Protein 4ESK (pdb70)

B-factor: mean 20.63, std 7.91, range [8.99, 55.12]

Foldseek 3Di:
DDDDDDDPPDQEDEAEQQDKDKDKDFDPPCQQVFQKKFKAWPRHTDDIDTDDNPGGIDMDIDDNDDQVPFTKIKMWTHDPDPDIDIDDIGTYGYDD/DDDDDDDPPPQEDEAEQQDKDKDKDFDDDLPDAFQKKFKDWPRHTDDMDGDPSVHRIDMDMDDSDDQVQFTKIWMWTDDDVDIDDIDDIGTYGYDD/DDDDDDDDPPPQEDEAEQFDKDKDKDFDDPPQQVFFKKFKDWPHHGPDMDTDDNPHRIDMDIDDSDDQVQFTKIWMWTHHDPDIDDIDDIGTYGHDDD/DDDDDDDPPPQEDEAEQQDWDKDKDFDDDPVPPFFKKFKDWPRHTDDIDTDDRPHGIDIDIDDPDDQVPFTKIWMWTHDVPRIDDIDDIGTYGYDD

Radius of gyration: 20.01 Å; Cα contacts (8 Å, |Δi|>4): 1113; chains: 4; bounding box: 51×43×57 Å

Solvent-accessible surface area: 16950 Å² total; per-residue (Å²): 44,25,2,18,2,30,2,4,33,56,34,26,4,33,2,29,91,40,22,36,0,5,0,1,0,18,2,21,97,67,8,130,111,22,72,67,0,65,0,28,30,85,65,71,73,66,69,104,82,76,18,65,91,168,32,44,1,0,38,11,102,9,33,94,3,59,122,86,14,44,7,91,0,1,0,6,0,13,96,66,184,100,165,60,63,88,0,27,29,11,48,0,86,12,71,128,50,35,1,22,1,33,3,4,24,52,23,20,5,12,2,61,82,45,55,47,0,2,0,0,0,16,12,54,64,105,135,47,153,45,81,55,0,60,0,15,33,87,76,71,68,59,72,90,84,73,11,78,86,94,20,12,2,0,28,8,77,3,36,88,3,58,115,88,19,44,6,69,0,8,0,15,0,4,36,69,172,90,100,24,89,68,0,24,15,11,40,0,87,13,62,136,76,13,15,2,22,2,33,2,5,24,56,21,21,4,25,4,60,88,25,22,44,0,4,0,0,0,20,6,57,46,85,9,127,112,25,72,51,0,39,0,5,41,84,61,72,55,73,68,85,82,76,18,50,124,96,18,44,0,0,36,2,72,12,35,88,4,68,67,103,15,40,8,87,0,7,0,10,0,1,111,69,169,84,113,8,105,102,1,25,34,13,37,0,87,3,69,89,178,77,18,6,21,2,32,2,4,32,48,24,25,3,18,2,63,80,40,28,49,0,4,0,1,0,14,16,44,61,104,140,19,146,19,68,56,0,56,0,16,34,84,67,65,63,65,63,83,79,78,16,65,105,162,27,19,3,0,45,9,96,7,37,88,2,59,116,98,19,42,7,88,0,5,0,17,0,2,98,57,169,88,90,19,76,77,0,24,29,8,49,0,87,9,70,122

CATH classification: 2.60.40.10

Organism: Mus musculus (NCBI:txid10090)

Structure (mmCIF, N/CA/C/O backbone):
data_4ESK
#
_entry.id   4ESK
#
_cell.length_a   62.141
_cell.length_b   73.121
_cell.length_c   90.609
_cell.angle_alpha   90.000
_cell.angle_beta   90.000
_cell.angle_gamma   90.000
#
_symmetry.space_group_name_H-M   'P 21 21 21'
#
loop_
_entity.id
_entity.type
_entity.pdbx_description
1 polymer 'Leukocyte-associated immunoglobulin-like receptor 1'
2 non-polymer GLYCEROL
3 non-polymer 'POTASSIUM ION'
4 non-polymer 'SODIUM ION'
5 water water
#
loop_
_atom_site.group_PDB
_atom_site.id
_atom_site.type_symbol
_atom_site.label_atom_id
_atom_site.label_alt_id
_atom_site.label_comp_id
_atom_site.label_asym_id
_atom_site.label_entity_id
_atom_site.label_seq_id
_atom_site.pdbx_PDB_ins_code
_atom_site.Cartn_x
_atom_site.Cartn_y
_atom_site.Cartn_z
_atom_site.occupancy
_atom_site.B_iso_or_equiv
_atom_site.auth_seq_id
_atom_site.auth_comp_id
_atom_site.auth_asym_id
_atom_site.auth_atom_id
_atom_site.pdbx_PDB_model_num
ATOM 1 N N . SER A 1 6 ? 17.867 -0.085 17.833 1.00 25.74 25 SER A N 1
ATOM 2 C CA . SER A 1 6 ? 16.471 0.167 17.349 1.00 24.62 25 SER A CA 1
ATOM 3 C C . SER A 1 6 ? 15.482 -0.763 18.020 1.00 25.44 25 SER A C 1
ATOM 4 O O . SER A 1 6 ? 15.843 -1.856 18.460 1.00 29.38 25 SER A O 1
ATOM 7 N N . LEU A 1 7 ? 14.233 -0.321 18.084 1.00 23.46 26 LEU A N 1
ATOM 8 C CA . LEU A 1 7 ? 13.125 -1.155 18.503 1.00 21.85 26 LEU A CA 1
ATOM 9 C C . LEU A 1 7 ? 12.790 -2.129 17.363 1.00 18.45 26 LEU A C 1
ATOM 10 O O . LEU A 1 7 ? 13.192 -1.886 16.226 1.00 16.58 26 LEU A O 1
ATOM 15 N N . PRO A 1 8 ? 12.044 -3.212 17.665 1.00 15.22 27 PRO A N 1
ATOM 16 C CA . PRO A 1 8 ? 11.617 -4.133 16.610 1.00 14.82 27 PRO A CA 1
ATOM 17 C C . PRO A 1 8 ? 10.558 -3.479 15.729 1.00 13.84 27 PRO A C 1
ATOM 18 O O . PRO A 1 8 ? 9.965 -2.469 16.103 1.00 13.18 27 PRO A O 1
ATOM 22 N N . ASP A 1 9 ? 10.321 -4.080 14.575 1.00 13.00 28 ASP A N 1
ATOM 23 C CA . ASP A 1 9 ? 9.286 -3.609 13.652 1.00 12.63 28 ASP A CA 1
ATOM 24 C C . ASP A 1 9 ? 8.379 -4.797 13.326 1.00 12.33 28 ASP A C 1
ATOM 25 O O . ASP A 1 9 ? 8.735 -5.972 13.563 1.00 13.19 28 ASP A O 1
ATOM 30 N N . ILE A 1 10 ? 7.197 -4.477 12.823 1.00 11.09 29 ILE A N 1
ATOM 31 C CA . ILE A 1 10 ? 6.249 -5.466 12.358 1.00 10.64 29 ILE A CA 1
ATOM 32 C C . ILE A 1 10 ? 5.704 -4.998 11.007 1.00 10.25 29 ILE A C 1
ATOM 33 O O . ILE A 1 10 ? 5.473 -3.800 10.799 1.00 10.27 29 ILE A O 1
ATOM 38 N N . THR A 1 11 ? 5.526 -5.954 10.107 1.00 10.20 30 THR A N 1
ATOM 39 C CA . THR A 1 11 ? 4.904 -5.748 8.814 1.00 10.34 30 THR A CA 1
ATOM 40 C C . THR A 1 11 ? 3.916 -6.895 8.575 1.00 10.08 30 THR A C 1
ATOM 41 O O . THR A 1 11 ? 4.264 -8.059 8.790 1.00 9.99 30 THR A O 1
ATOM 45 N N . ILE A 1 12 ? 2.707 -6.578 8.118 1.00 10.48 31 ILE A N 1
ATOM 46 C CA . ILE A 1 12 ? 1.704 -7.621 7.848 1.00 10.91 31 ILE A CA 1
ATOM 47 C C . ILE A 1 12 ? 1.295 -7.606 6.374 1.00 11.15 31 ILE A C 1
ATOM 48 O O . ILE A 1 12 ? 1.119 -6.545 5.787 1.00 11.80 31 ILE A O 1
ATOM 53 N N . PHE A 1 13 ? 1.174 -8.793 5.799 1.00 11.21 32 PHE A N 1
ATOM 54 C CA . PHE A 1 13 ? 0.609 -8.994 4.462 1.00 11.85 32 PHE A CA 1
ATOM 55 C C . PHE A 1 13 ? -0.652 -9.855 4.572 1.00 12.18 32 PHE A C 1
ATOM 56 O O . PHE A 1 13 ? -0.707 -10.745 5.420 1.00 12.62 32 PHE A O 1
ATOM 64 N N . PRO A 1 14 ? -1.646 -9.635 3.687 1.00 12.57 33 PRO A N 1
ATOM 65 C CA . PRO A 1 14 ? -1.678 -8.612 2.649 1.00 13.12 33 PRO A CA 1
ATOM 66 C C . PRO A 1 14 ? -1.963 -7.229 3.216 1.00 13.65 33 PRO A C 1
ATOM 67 O O . PRO A 1 14 ? -2.701 -7.110 4.186 1.00 13.67 33 PRO A O 1
ATOM 71 N N . ASN A 1 15 ? -1.408 -6.180 2.612 1.00 14.20 34 ASN A N 1
ATOM 72 C CA . ASN A 1 15 ? -1.581 -4.844 3.161 1.00 15.96 34 ASN A CA 1
ATOM 73 C C . ASN A 1 15 ? -2.128 -3.843 2.169 1.00 16.14 34 ASN A C 1
ATOM 74 O O . ASN A 1 15 ? -1.975 -2.658 2.371 1.00 15.86 34 ASN A O 1
ATOM 79 N N . SER A 1 16 ? -2.783 -4.339 1.136 1.00 16.69 35 SER A N 1
ATOM 80 C CA A SER A 1 16 ? -3.309 -3.493 0.069 0.50 16.91 35 SER A CA 1
ATOM 81 C CA B SER A 1 16 ? -3.298 -3.467 0.084 0.50 16.86 35 SER A CA 1
ATOM 82 C C . SER A 1 16 ? -4.707 -2.931 0.357 1.00 16.55 35 SER A C 1
ATOM 83 O O . SER A 1 16 ? -5.228 -2.156 -0.447 1.00 16.41 35 SER A O 1
ATOM 88 N N . SER A 1 17 ? -5.318 -3.324 1.486 1.00 15.27 36 SER A N 1
ATOM 89 C CA A SER A 1 17 ? -6.650 -2.852 1.858 0.50 14.64 36 SER A CA 1
ATOM 90 C CA B SER A 1 17 ? -6.644 -2.834 1.852 0.50 14.99 36 SER A CA 1
ATOM 91 C C . SER A 1 17 ? -6.611 -2.227 3.255 1.00 14.80 36 SER A C 1
ATOM 92 O O . SER A 1 17 ? -6.321 -2.917 4.230 1.00 14.50 36 SER A O 1
ATOM 97 N N . LEU A 1 18 ? -6.900 -0.939 3.325 1.00 14.58 37 LEU A N 1
ATOM 98 C CA . LEU A 1 18 ? -6.799 -0.166 4.548 1.00 15.69 37 LEU A CA 1
ATOM 99 C C . LEU A 1 18 ? -8.153 0.268 5.079 1.00 17.25 37 LEU A C 1
ATOM 100 O O . LEU A 1 18 ? -9.034 0.632 4.313 1.00 16.60 37 LEU A O 1
ATOM 105 N N . MET A 1 19 ? -8.277 0.248 6.404 1.00 18.44 38 MET A N 1
ATOM 106 C CA . MET A 1 19 ? -9.419 0.781 7.124 1.00 20.89 38 MET A CA 1
ATOM 107 C C . MET A 1 19 ? -9.064 2.181 7.617 1.00 20.51 38 MET A C 1
ATOM 108 O O . MET A 1 19 ? -7.986 2.402 8.179 1.00 19.53 38 MET A O 1
ATOM 113 N N . ILE A 1 20 ? -9.998 3.109 7.438 1.00 19.19 39 ILE A N 1
ATOM 114 C CA . ILE A 1 20 ? -9.787 4.520 7.683 1.00 19.63 39 ILE A CA 1
ATOM 115 C C . ILE A 1 20 ? -11.027 4.995 8.441 1.00 20.56 39 ILE A C 1
ATOM 116 O O . ILE A 1 20 ? -12.124 4.722 7.999 1.00 19.57 39 ILE A O 1
ATOM 121 N N . SER A 1 21 ? -10.856 5.684 9.563 1.00 22.71 40 SER A N 1
ATOM 122 C CA . SER A 1 21 ? -12.002 6.218 10.308 1.00 24.65 40 SER A CA 1
ATOM 123 C C . SER A 1 21 ? -12.566 7.475 9.635 1.00 23.93 40 SER A C 1
ATOM 124 O O . SER A 1 21 ? -11.819 8.345 9.228 1.00 22.71 40 SER A O 1
ATOM 127 N N . GLN A 1 22 ? -13.888 7.591 9.569 1.00 25.63 41 GLN A N 1
ATOM 128 C CA . GLN A 1 22 ? -14.527 8.826 9.113 1.00 24.46 41 GLN A CA 1
ATOM 129 C C . GLN A 1 22 ? -13.940 10.011 9.878 1.00 22.91 41 GLN A C 1
ATOM 130 O O . GLN A 1 22 ? -13.694 9.926 11.084 1.00 20.98 41 GLN A O 1
ATOM 136 N N . GLY A 1 23 ? -13.699 11.119 9.171 1.00 21.16 42 GLY A N 1
ATOM 137 C CA . GLY A 1 23 ? -13.116 12.310 9.757 1.00 20.91 42 GLY A CA 1
ATOM 138 C C . GLY A 1 23 ? -11.595 12.307 9.790 1.00 20.83 42 GLY A C 1
ATOM 139 O O . GLY A 1 23 ? -10.995 13.278 10.229 1.00 23.41 42 GLY A O 1
ATOM 140 N N . THR A 1 24 ? -10.983 11.211 9.344 1.00 19.85 43 THR A N 1
ATOM 141 C CA . THR A 1 24 ? -9.518 11.069 9.278 1.00 21.00 43 THR A CA 1
ATOM 142 C C . THR A 1 24 ? -8.958 11.946 8.170 1.00 18.76 43 THR A C 1
ATOM 143 O O . THR A 1 24 ? -9.625 12.177 7.174 1.00 17.43 43 THR A O 1
ATOM 147 N N . PHE A 1 25 ? -7.720 12.396 8.337 1.00 19.59 44 PHE A N 1
ATOM 148 C CA . PHE A 1 25 ? -6.975 13.008 7.230 1.00 20.05 44 PHE A CA 1
ATOM 149 C C . PHE A 1 25 ? -6.010 11.975 6.630 1.00 19.31 44 PHE A C 1
ATOM 150 O O . PHE A 1 25 ? -5.142 11.433 7.336 1.00 20.46 44 PHE A O 1
ATOM 158 N N . VAL A 1 26 ? -6.203 11.678 5.348 1.00 16.29 45 VAL A N 1
ATOM 159 C CA . VAL A 1 26 ? -5.372 10.708 4.616 1.00 15.34 45 VAL A CA 1
ATOM 160 C C . VAL A 1 26 ? -4.321 11.470 3.805 1.00 14.84 45 VAL A C 1
ATOM 161 O O . VAL A 1 26 ? -4.565 12.595 3.358 1.00 14.14 45 VAL A O 1
ATOM 165 N N . THR A 1 27 ? -3.133 10.875 3.681 1.00 14.15 46 THR A N 1
ATOM 166 C CA . THR A 1 27 ? -2.083 11.394 2.820 1.00 14.18 46 THR A CA 1
ATOM 167 C C . THR A 1 27 ? -1.728 10.294 1.849 1.00 13.55 46 THR A C 1
ATOM 168 O O . THR A 1 27 ? -1.412 9.178 2.264 1.00 13.32 46 THR A O 1
ATOM 172 N N . VAL A 1 28 ? -1.798 10.596 0.562 1.00 12.44 47 VAL A N 1
ATOM 173 C CA . VAL A 1 28 ? -1.440 9.641 -0.483 1.00 12.46 47 VAL A CA 1
ATOM 174 C C . VAL A 1 28 ? -0.114 10.138 -1.037 1.00 12.53 47 VAL A C 1
ATOM 175 O O . VAL A 1 28 ? -0.016 11.311 -1.439 1.00 13.18 47 VAL A O 1
ATOM 179 N N . VAL A 1 29 ? 0.898 9.270 -1.057 1.00 11.38 48 VAL A N 1
ATOM 180 C CA . VAL A 1 29 ? 2.219 9.648 -1.535 1.00 11.36 48 VAL A CA 1
ATOM 181 C C . VAL A 1 29 ? 2.420 8.831 -2.806 1.00 11.93 48 VAL A C 1
ATOM 182 O O . VAL A 1 29 ? 2.584 7.620 -2.743 1.00 11.41 48 VAL A O 1
ATOM 186 N N . CYS A 1 30 ? 2.359 9.496 -3.948 1.00 11.74 49 CYS A N 1
ATOM 187 C CA . CYS A 1 30 ? 2.725 8.886 -5.225 1.00 12.06 49 CYS A CA 1
ATOM 188 C C . CYS A 1 30 ? 4.216 9.062 -5.363 1.00 12.13 49 CYS A C 1
ATOM 189 O O . CYS A 1 30 ? 4.775 10.093 -4.958 1.00 11.43 49 CYS A O 1
ATOM 192 N N . SER A 1 31 ? 4.898 8.081 -5.931 1.00 12.03 50 SER A N 1
ATOM 193 C CA A SER A 1 31 ? 6.350 8.161 -6.080 0.50 12.39 50 SER A CA 1
ATOM 194 C CA B SER A 1 31 ? 6.320 8.245 -6.144 0.50 12.41 50 SER A CA 1
ATOM 195 C C . SER A 1 31 ? 6.750 7.535 -7.417 1.00 12.42 50 SER A C 1
ATOM 196 O O . SER A 1 31 ? 6.084 6.622 -7.895 1.00 11.88 50 SER A O 1
ATOM 201 N N . TYR A 1 32 ? 7.831 8.015 -8.018 1.00 13.12 51 TYR A N 1
ATOM 202 C CA . TYR A 1 32 ? 8.342 7.350 -9.198 1.00 14.35 51 TYR A CA 1
ATOM 203 C C . TYR A 1 32 ? 9.848 7.422 -9.173 1.00 16.68 51 TYR A C 1
ATOM 204 O O . TYR A 1 32 ? 10.424 8.424 -9.548 1.00 17.53 51 TYR A O 1
ATOM 213 N N . SER A 1 33 ? 10.451 6.337 -8.707 1.00 19.81 52 SER A N 1
ATOM 214 C CA . SER A 1 33 ? 11.894 6.172 -8.690 1.00 22.28 52 SER A CA 1
ATOM 215 C C . SER A 1 33 ? 12.423 6.133 -10.117 1.00 21.80 52 SER A C 1
ATOM 216 O O . SER A 1 33 ? 11.855 5.485 -11.007 1.00 22.97 52 SER A O 1
ATOM 219 N N . ASP A 1 34 ? 13.539 6.783 -10.333 1.00 23.58 53 ASP A N 1
ATOM 220 C CA . ASP A 1 34 ? 14.300 6.572 -11.566 1.00 24.54 53 ASP A CA 1
ATOM 221 C C . ASP A 1 34 ? 13.774 7.437 -12.705 1.00 22.79 53 ASP A C 1
ATOM 222 O O . ASP A 1 34 ? 14.577 8.042 -13.404 1.00 21.98 53 ASP A O 1
ATOM 227 N N . LYS A 1 35 ? 12.452 7.510 -12.887 1.00 20.48 54 LYS A N 1
ATOM 228 C CA . LYS A 1 35 ? 11.869 8.101 -14.114 1.00 19.88 54 LYS A CA 1
ATOM 229 C C . LYS A 1 35 ? 11.050 9.367 -13.896 1.00 18.44 54 LYS A C 1
ATOM 230 O O . LYS A 1 35 ? 10.403 9.851 -14.819 1.00 16.92 54 LYS A O 1
ATOM 236 N N . HIS A 1 36 ? 11.082 9.926 -12.695 1.00 16.85 55 HIS A N 1
ATOM 237 C CA . HIS A 1 36 ? 10.151 11.008 -12.336 1.00 16.82 55 HIS A CA 1
ATOM 238 C C . HIS A 1 36 ? 10.262 12.209 -13.245 1.00 17.37 55 HIS A C 1
ATOM 239 O O . HIS A 1 36 ? 9.247 12.806 -13.613 1.00 16.41 55 HIS A O 1
ATOM 246 N N . ASP A 1 37 ? 11.488 12.553 -13.655 1.00 17.66 56 ASP A N 1
ATOM 247 C CA . ASP A 1 37 ? 11.713 13.731 -14.507 1.00 19.99 56 ASP A CA 1
ATOM 248 C C . ASP A 1 37 ? 11.058 13.635 -15.888 1.00 18.09 56 ASP A C 1
ATOM 249 O O . ASP A 1 37 ? 10.877 14.659 -16.554 1.00 18.47 56 ASP A O 1
ATOM 254 N N . LEU A 1 38 ? 10.711 12.431 -16.324 1.00 16.95 57 LEU A N 1
ATOM 255 C CA . LEU A 1 38 ? 10.147 12.234 -17.672 1.00 16.69 57 LEU A CA 1
ATOM 256 C C . LEU A 1 38 ? 8.674 12.644 -17.783 1.00 17.35 57 LEU A C 1
ATOM 257 O O . LEU A 1 38 ? 8.177 12.916 -18.892 1.00 16.66 57 LEU A O 1
ATOM 262 N N . TYR A 1 39 ? 7.974 12.667 -16.648 1.00 16.55 58 TYR A N 1
ATOM 263 C CA . TYR A 1 39 ? 6.520 12.887 -16.621 1.00 17.88 58 TYR A CA 1
ATOM 264 C C . TYR A 1 39 ? 6.254 14.229 -15.961 1.00 18.94 58 TYR A C 1
ATOM 265 O O . TYR A 1 39 ? 6.913 14.564 -14.971 1.00 20.94 58 TYR A O 1
ATOM 274 N N . ASN A 1 40 ? 5.335 15.011 -16.525 1.00 17.84 59 ASN A N 1
ATOM 275 C CA . ASN A 1 40 ? 5.039 16.344 -16.000 1.00 17.99 59 ASN A CA 1
ATOM 276 C C . ASN A 1 40 ? 3.685 16.468 -15.284 1.00 15.98 59 ASN A C 1
ATOM 277 O O . ASN A 1 40 ? 3.395 17.513 -14.722 1.00 15.22 59 ASN A O 1
ATOM 282 N N . MET A 1 41 ? 2.882 15.409 -15.326 1.00 15.69 60 MET A N 1
ATOM 283 C CA . MET A 1 41 ? 1.615 15.346 -14.610 1.00 15.38 60 MET A CA 1
ATOM 284 C C . MET A 1 41 ? 1.541 14.092 -13.752 1.00 13.86 60 MET A C 1
ATOM 285 O O . MET A 1 41 ? 2.053 13.040 -14.108 1.00 12.10 60 MET A O 1
ATOM 290 N N . VAL A 1 42 ? 0.856 14.217 -12.625 1.00 13.44 61 VAL A N 1
ATOM 291 C CA . VAL A 1 42 ? 0.573 13.057 -11.797 1.00 13.45 61 VAL A CA 1
ATOM 292 C C . VAL A 1 42 ? -0.890 13.129 -11.374 1.00 13.23 61 VAL A C 1
ATOM 293 O O . VAL A 1 42 ? -1.398 14.190 -10.971 1.00 13.50 61 VAL A O 1
ATOM 297 N N . ARG A 1 43 ? -1.560 11.999 -11.474 1.00 14.07 62 ARG A N 1
ATOM 298 C CA . ARG A 1 43 ? -2.950 11.922 -11.083 1.00 15.21 62 ARG A CA 1
ATOM 299 C C . ARG A 1 43 ? -3.217 10.751 -10.150 1.00 14.72 62 ARG A C 1
ATOM 300 O O . ARG A 1 43 ? -2.579 9.678 -10.222 1.00 13.83 62 ARG A O 1
ATOM 308 N N . LEU A 1 44 ? -4.120 11.015 -9.227 1.00 13.85 63 LEU A N 1
ATOM 309 C CA . LEU A 1 44 ? -4.651 9.991 -8.370 1.00 14.70 63 LEU A CA 1
ATOM 310 C C . LEU A 1 44 ? -5.931 9.536 -9.023 1.00 15.54 63 LEU A C 1
ATOM 311 O O . LEU A 1 44 ? -6.859 10.345 -9.207 1.00 17.07 63 LEU A O 1
ATOM 316 N N . GLU A 1 45 ? -5.963 8.271 -9.409 1.00 15.92 64 GLU A N 1
ATOM 317 C CA . GLU A 1 45 ? -7.137 7.643 -10.003 1.00 17.86 64 GLU A CA 1
ATOM 318 C C . GLU A 1 45 ? -7.906 6.939 -8.889 1.00 19.20 64 GLU A C 1
ATOM 319 O O . GLU A 1 45 ? -7.302 6.245 -8.071 1.00 17.18 64 GLU A O 1
ATOM 325 N N . LYS A 1 46 ? -9.223 7.132 -8.861 1.00 18.04 65 LYS A N 1
ATOM 326 C CA . LYS A 1 46 ? -10.100 6.408 -7.925 1.00 18.31 65 LYS A CA 1
ATOM 327 C C . LYS A 1 46 ? -11.184 5.718 -8.717 1.00 19.54 65 LYS A C 1
ATOM 328 O O . LYS A 1 46 ? -11.901 6.384 -9.465 1.00 19.00 65 LYS A O 1
ATOM 334 N N . ASP A 1 47 ? -11.305 4.400 -8.557 1.00 19.66 66 ASP A N 1
ATOM 335 C CA . ASP A 1 47 ? -12.371 3.600 -9.183 1.00 21.61 66 ASP A CA 1
ATOM 336 C C . ASP A 1 47 ? -12.459 3.843 -10.700 1.00 24.24 66 ASP A C 1
ATOM 337 O O . ASP A 1 47 ? -13.540 4.054 -11.241 1.00 23.62 66 ASP A O 1
ATOM 342 N N . GLY A 1 48 ? -11.309 3.847 -11.363 1.00 24.98 67 GLY A N 1
ATOM 343 C CA . GLY A 1 48 ? -11.253 4.022 -12.813 1.00 25.53 67 GLY A CA 1
ATOM 344 C C . GLY A 1 48 ? -11.352 5.430 -13.380 1.00 25.96 67 GLY A C 1
ATOM 345 O O . GLY A 1 48 ? -11.338 5.570 -14.601 1.00 28.43 67 GLY A O 1
ATOM 346 N N . SER A 1 49 ? -11.455 6.473 -12.546 1.00 23.72 68 SER A N 1
ATOM 347 C CA A SER A 1 49 ? -11.465 7.842 -13.067 0.50 23.67 68 SER A CA 1
ATOM 348 C CA B SER A 1 49 ? -11.532 7.855 -13.019 0.50 23.58 68 SER A CA 1
ATOM 349 C C . SER A 1 49 ? -10.559 8.778 -12.282 1.00 22.73 68 SER A C 1
ATOM 350 O O . SER A 1 49 ? -10.161 8.490 -11.144 1.00 22.43 68 SER A O 1
ATOM 355 N N . THR A 1 50 ? -10.198 9.896 -12.917 1.00 20.84 69 THR A N 1
ATOM 356 C CA . THR A 1 50 ? -9.342 10.878 -12.289 1.00 19.86 69 THR A CA 1
ATOM 357 C C . THR A 1 50 ? -10.018 11.476 -11.061 1.00 19.49 69 THR A C 1
ATOM 358 O O . THR A 1 50 ? -11.152 11.991 -11.133 1.00 19.58 69 THR A O 1
ATOM 362 N N . PHE A 1 51 ? -9.345 11.372 -9.926 1.00 17.84 70 PHE A N 1
ATOM 363 C CA . PHE A 1 51 ? -9.834 11.907 -8.657 1.00 18.41 70 PHE A CA 1
ATOM 364 C C . PHE A 1 51 ? -9.205 13.266 -8.364 1.00 17.45 70 PHE A C 1
ATOM 365 O O . PHE A 1 51 ? -9.894 14.237 -8.045 1.00 16.45 70 PHE A O 1
ATOM 373 N N . MET A 1 52 ? -7.884 13.347 -8.443 1.00 16.66 71 MET A N 1
ATOM 374 C CA . MET A 1 52 ? -7.154 14.592 -8.239 1.00 17.05 71 MET A CA 1
ATOM 375 C C . MET A 1 52 ? -5.954 14.540 -9.182 1.00 16.39 71 MET A C 1
ATOM 376 O O . MET A 1 52 ? -5.464 13.443 -9.505 1.00 15.13 71 MET A O 1
ATOM 381 N N . GLU A 1 53 ? -5.512 15.705 -9.643 1.00 17.01 72 GLU A N 1
ATOM 382 C CA . GLU A 1 53 ? -4.299 15.773 -10.447 1.00 17.74 72 GLU A CA 1
ATOM 383 C C . GLU A 1 53 ? -3.562 17.079 -10.306 1.00 16.46 72 GLU A C 1
ATOM 384 O O . GLU A 1 53 ? -4.107 18.091 -9.860 1.00 15.87 72 GLU A O 1
ATOM 390 N N . LYS A 1 54 ? -2.288 17.048 -10.658 1.00 15.66 73 LYS A N 1
ATOM 391 C CA . LYS A 1 54 ? -1.449 18.226 -10.599 1.00 16.00 73 LYS A CA 1
ATOM 392 C C . LYS A 1 54 ? -0.150 18.004 -11.349 1.00 15.60 73 LYS A C 1
ATOM 393 O O . LYS A 1 54 ? 0.148 16.885 -11.731 1.00 14.67 73 LYS A O 1
ATOM 399 N N . SER A 1 55 ? 0.584 19.098 -11.575 1.00 16.70 74 SER A N 1
ATOM 400 C CA A SER A 1 55 ? 1.919 19.031 -12.130 0.50 16.85 74 SER A CA 1
ATOM 401 C CA B SER A 1 55 ? 1.921 19.041 -12.131 0.50 16.20 74 SER A CA 1
ATOM 402 C C . SER A 1 55 ? 2.836 18.337 -11.137 1.00 16.17 74 SER A C 1
ATOM 403 O O . SER A 1 55 ? 2.654 18.450 -9.925 1.00 15.65 74 SER A O 1
ATOM 408 N N . THR A 1 56 ? 3.819 17.610 -11.645 1.00 15.56 75 THR A N 1
ATOM 409 C CA . THR A 1 56 ? 4.782 16.933 -10.776 1.00 15.41 75 THR A CA 1
ATOM 410 C C . THR A 1 56 ? 5.763 17.897 -10.099 1.00 16.95 75 THR A C 1
ATOM 411 O O . THR A 1 56 ? 6.033 18.983 -10.608 1.00 16.15 75 THR A O 1
ATOM 415 N N . GLU A 1 57 ? 6.329 17.482 -8.964 1.00 16.95 76 GLU A N 1
ATOM 416 C CA . GLU A 1 57 ? 7.414 18.241 -8.310 1.00 18.97 76 GLU A CA 1
ATOM 417 C C . GLU A 1 57 ? 8.689 18.302 -9.160 1.00 18.17 76 GLU A C 1
ATOM 418 O O . GLU A 1 57 ? 9.093 17.300 -9.710 1.00 18.49 76 GLU A O 1
ATOM 424 N N . PRO A 1 58 ? 9.337 19.475 -9.246 1.00 19.17 77 PRO A N 1
ATOM 425 C CA . PRO A 1 58 ? 10.544 19.560 -10.080 1.00 20.17 77 PRO A CA 1
ATOM 426 C C . PRO A 1 58 ? 11.750 18.805 -9.525 1.00 20.65 77 PRO A C 1
ATOM 427 O O . PRO A 1 58 ? 12.528 18.235 -10.310 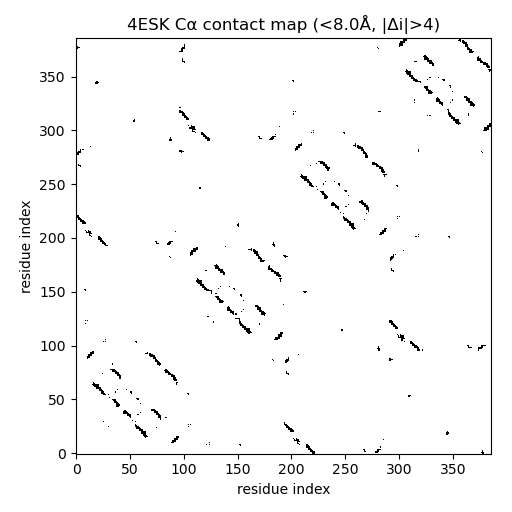1.00 21.21 77 PRO A O 1
ATOM 431 N N . TYR A 1 59 ? 11.879 18.771 -8.195 1.00 20.68 78 TYR A N 1
ATOM 432 C CA . TYR A 1 59 ? 13.096 18.278 -7.511 1.00 22.22 78 TYR A CA 1
ATOM 433 C C . TYR A 1 59 ? 12.861 17.222 -6.442 1.00 23.01 78 TYR A C 1
ATOM 434 O O . TYR A 1 59 ? 13.762 16.950 -5.650 1.00 25.40 78 TYR A O 1
ATOM 443 N N . LYS A 1 60 ? 11.668 16.665 -6.350 1.00 22.13 79 LYS A N 1
ATOM 444 C CA . LYS A 1 60 ? 11.514 15.438 -5.562 1.00 22.78 79 LYS A CA 1
ATOM 445 C C . LYS A 1 60 ? 10.723 14.446 -6.342 1.00 20.00 79 LYS A C 1
ATOM 446 O O . LYS A 1 60 ? 10.009 14.822 -7.276 1.00 20.76 79 LYS A O 1
ATOM 452 N N . THR A 1 61 ? 10.890 13.179 -5.990 1.00 17.80 80 THR A N 1
ATOM 453 C CA . THR A 1 61 ? 10.308 12.080 -6.744 1.00 17.33 80 THR A CA 1
ATOM 454 C C . THR A 1 61 ? 8.999 11.601 -6.112 1.00 15.71 80 THR A C 1
ATOM 455 O O . THR A 1 61 ? 8.433 10.602 -6.551 1.00 14.92 80 THR A O 1
ATOM 459 N N . GLU A 1 62 ? 8.548 12.288 -5.064 1.00 14.10 81 GLU A N 1
ATOM 460 C CA . GLU A 1 62 ? 7.263 12.007 -4.448 1.00 13.79 81 GLU A CA 1
ATOM 461 C C . GLU A 1 62 ? 6.310 13.172 -4.695 1.00 13.07 81 GLU A C 1
ATOM 462 O O . GLU A 1 62 ? 6.715 14.330 -4.682 1.00 12.81 81 GLU A O 1
ATOM 468 N N . ASP A 1 63 ? 5.043 12.845 -4.868 1.00 12.21 82 ASP A N 1
ATOM 469 C CA . ASP A 1 63 ? 3.970 13.815 -5.118 1.00 12.93 82 ASP A CA 1
ATOM 470 C C . ASP A 1 63 ? 2.812 13.440 -4.199 1.00 13.54 82 ASP A C 1
ATOM 471 O O . ASP A 1 63 ? 2.286 12.329 -4.287 1.00 13.50 82 ASP A O 1
ATOM 476 N N . GLU A 1 64 ? 2.437 14.350 -3.307 1.00 14.22 83 GLU A N 1
ATOM 477 C CA . GLU A 1 64 ? 1.483 14.030 -2.262 1.00 16.08 83 GLU A CA 1
ATOM 478 C C . GLU A 1 64 ? 0.130 14.651 -2.513 1.00 15.31 83 GLU A C 1
ATOM 479 O O . GLU A 1 64 ? 0.042 15.773 -3.018 1.00 16.16 83 GLU A O 1
ATOM 485 N N . PHE A 1 65 ? -0.909 13.929 -2.122 1.00 14.98 84 PHE A N 1
ATOM 486 C CA . PHE A 1 65 ? -2.283 14.411 -2.182 1.00 15.39 84 PHE A CA 1
ATOM 487 C C . PHE A 1 65 ? -2.869 14.256 -0.781 1.00 16.37 84 PHE A C 1
ATOM 488 O O . PHE A 1 65 ? -2.948 13.144 -0.280 1.00 16.40 84 PHE A O 1
ATOM 496 N N . GLU A 1 66 ? -3.238 15.359 -0.134 1.00 17.42 85 GLU A N 1
ATOM 497 C CA A GLU A 1 66 ? -3.881 15.279 1.169 0.50 18.27 85 GLU A CA 1
ATOM 498 C CA B GLU A 1 66 ? -3.877 15.306 1.173 0.50 18.36 85 GLU A CA 1
ATOM 499 C C . GLU A 1 66 ? -5.384 15.245 0.966 1.00 18.30 85 GLU A C 1
ATOM 500 O O . GLU A 1 66 ? -5.938 16.094 0.262 1.00 16.89 85 GLU A O 1
ATOM 511 N N . ILE A 1 67 ? -6.019 14.247 1.576 1.00 16.99 86 ILE A N 1
ATOM 512 C CA . ILE A 1 67 ? -7.440 14.007 1.484 1.00 17.49 86 ILE A CA 1
ATOM 513 C C . ILE A 1 67 ? -8.026 13.940 2.895 1.00 17.73 86 ILE A C 1
ATOM 514 O O . ILE A 1 67 ? -7.882 12.948 3.585 1.00 17.24 86 ILE A O 1
ATOM 519 N N . GLY A 1 68 ? -8.686 15.012 3.329 1.00 17.42 87 GLY A N 1
ATOM 520 C CA . GLY A 1 68 ? -9.231 15.027 4.684 1.00 17.87 87 GLY A CA 1
ATOM 521 C C . GLY A 1 68 ? -10.027 16.288 4.954 1.00 18.11 87 GLY A C 1
ATOM 522 O O . GLY A 1 68 ? -9.730 17.332 4.376 1.00 18.10 87 GLY A O 1
ATOM 523 N N . PRO A 1 69 ? -11.026 16.200 5.847 1.00 17.89 88 PRO A N 1
ATOM 524 C CA . PRO A 1 69 ? -11.498 14.997 6.551 1.00 17.46 88 PRO A CA 1
ATOM 525 C C . PRO A 1 69 ? -12.273 14.054 5.658 1.00 17.36 88 PRO A C 1
ATOM 526 O O . PRO A 1 69 ? -13.107 14.483 4.849 1.00 18.26 88 PRO A O 1
ATOM 530 N N . VAL A 1 70 ? -12.022 12.760 5.800 1.00 16.87 89 VAL A N 1
ATOM 531 C CA . VAL A 1 70 ? -12.675 11.776 4.936 1.00 17.31 89 VAL A CA 1
ATOM 532 C C . VAL A 1 70 ? -14.107 11.438 5.374 1.00 18.33 89 VAL A C 1
ATOM 533 O O . VAL A 1 70 ? -14.451 11.455 6.563 1.00 19.15 89 VAL A O 1
ATOM 537 N N . ASN A 1 71 ? -14.924 11.131 4.385 1.00 19.45 90 ASN A N 1
ATOM 538 C CA . ASN A 1 71 ? -16.207 10.491 4.627 1.00 21.37 90 ASN A CA 1
ATOM 539 C C . ASN A 1 71 ? -16.428 9.320 3.676 1.00 22.82 90 ASN A C 1
ATOM 540 O O . ASN A 1 71 ? -15.485 8.863 3.021 1.00 22.50 90 ASN A O 1
ATOM 545 N N . GLU A 1 72 ? -17.667 8.824 3.596 1.00 23.13 91 GLU A N 1
ATOM 546 C CA A GLU A 1 72 ? -17.984 7.628 2.825 0.50 24.12 91 GLU A CA 1
ATOM 547 C CA B GLU A 1 72 ? -17.955 7.616 2.820 0.50 24.35 91 GLU A CA 1
ATOM 548 C C . GLU A 1 72 ? -17.646 7.751 1.333 1.00 23.60 91 GLU A C 1
ATOM 549 O O . GLU A 1 72 ? -17.435 6.762 0.679 1.00 24.18 91 GLU A O 1
ATOM 560 N N . THR A 1 73 ? -17.604 8.980 0.814 1.00 23.50 92 THR A N 1
ATOM 561 C CA . THR A 1 73 ? -17.260 9.211 -0.596 1.00 23.36 92 THR A CA 1
ATOM 562 C C . THR A 1 73 ? -15.792 8.830 -0.899 1.00 23.70 92 THR A C 1
ATOM 563 O O . THR A 1 73 ? -15.410 8.698 -2.064 1.00 24.54 92 THR A O 1
ATOM 567 N N . ILE A 1 74 ? -14.990 8.651 0.147 1.00 21.71 93 ILE A N 1
ATOM 568 C CA . ILE A 1 74 ? -13.565 8.338 -0.025 1.00 21.11 93 ILE A CA 1
ATOM 569 C C . ILE A 1 74 ? -13.289 6.829 -0.153 1.00 19.72 93 ILE A C 1
ATOM 570 O O . ILE A 1 74 ? -12.233 6.403 -0.666 1.00 18.85 93 ILE A O 1
ATOM 575 N N . THR A 1 75 ? -14.236 5.996 0.261 1.00 18.90 94 THR A N 1
ATOM 576 C CA . THR A 1 75 ? -14.140 4.557 0.018 1.00 18.58 94 THR A CA 1
ATOM 577 C C . THR A 1 75 ? -13.948 4.219 -1.462 1.00 19.70 94 THR A C 1
ATOM 578 O O . THR A 1 75 ? -14.693 4.713 -2.323 1.00 19.49 94 THR A O 1
ATOM 582 N N . GLY A 1 76 ? -12.933 3.399 -1.763 1.00 17.90 95 GLY A N 1
ATOM 583 C CA . GLY A 1 76 ? -12.631 3.025 -3.141 1.00 17.76 95 GLY A CA 1
ATOM 584 C C . GLY A 1 76 ? -11.214 2.520 -3.382 1.00 16.79 95 GLY A C 1
ATOM 585 O O . GLY A 1 76 ? -10.451 2.340 -2.429 1.00 14.57 95 GLY A O 1
ATOM 586 N N . HIS A 1 77 ? -10.892 2.302 -4.665 1.00 16.35 96 HIS A N 1
ATOM 587 C CA . HIS A 1 77 ? -9.595 1.777 -5.112 1.00 16.52 96 HIS A CA 1
ATOM 588 C C . HIS A 1 77 ? -8.791 2.871 -5.747 1.00 16.73 96 HIS A C 1
ATOM 589 O O . HIS A 1 77 ? -9.306 3.594 -6.620 1.00 16.43 96 HIS A O 1
ATOM 596 N N . TYR A 1 78 ? -7.526 2.989 -5.346 1.00 14.78 97 TYR A N 1
ATOM 597 C CA . TYR A 1 78 ? -6.695 4.110 -5.730 1.00 13.91 97 TYR A CA 1
ATOM 598 C C . TYR A 1 78 ? -5.402 3.649 -6.364 1.00 14.00 97 TYR A C 1
ATOM 599 O O . TYR A 1 78 ? -4.820 2.656 -5.935 1.00 13.20 97 TYR A O 1
ATOM 608 N N . SER A 1 79 ? -4.975 4.387 -7.387 1.00 13.36 98 SER A N 1
ATOM 609 C CA A SER A 1 79 ? -3.664 4.180 -7.979 0.50 13.29 98 SER A CA 1
ATOM 610 C CA B SER A 1 79 ? -3.688 4.168 -8.042 0.50 13.82 98 SER A CA 1
ATOM 611 C C . SER A 1 79 ? -3.110 5.519 -8.457 1.00 13.64 98 SER A C 1
ATOM 612 O O . SER A 1 79 ? -3.878 6.480 -8.730 1.00 13.54 98 SER A O 1
ATOM 617 N N . CYS A 1 80 ? -1.784 5.613 -8.525 1.00 12.51 99 CYS A N 1
ATOM 618 C CA . CYS A 1 80 ? -1.126 6.817 -9.040 1.00 13.05 99 CYS A CA 1
ATOM 619 C C . CYS A 1 80 ? -0.760 6.592 -10.516 1.00 13.13 99 CYS A C 1
ATOM 620 O O . CYS A 1 80 ? -0.251 5.541 -10.863 1.00 12.85 99 CYS A O 1
ATOM 623 N N . ILE A 1 81 ? -1.004 7.584 -11.371 1.00 13.54 100 ILE A N 1
ATOM 624 C CA . ILE A 1 81 ? -0.614 7.526 -12.798 1.00 14.12 100 ILE A CA 1
ATOM 625 C C . ILE A 1 81 ? 0.221 8.758 -13.128 1.00 13.61 100 ILE A C 1
ATOM 626 O O . ILE A 1 81 ? -0.201 9.901 -12.881 1.00 13.06 100 ILE A O 1
ATOM 631 N N . TYR A 1 82 ? 1.416 8.522 -13.659 1.00 12.65 101 TYR A N 1
ATOM 632 C CA . TYR A 1 82 ? 2.304 9.582 -14.099 1.00 13.09 101 TYR A CA 1
ATOM 633 C C . TYR A 1 82 ? 2.179 9.652 -15.608 1.00 14.08 101 TYR A C 1
ATOM 634 O O . TYR A 1 82 ? 2.138 8.610 -16.264 1.00 15.40 101 TYR A O 1
ATOM 643 N N . SER A 1 83 ? 2.107 10.861 -16.156 1.00 15.10 102 SER A N 1
ATOM 644 C CA . SER A 1 83 ? 1.939 11.011 -17.604 1.00 15.80 102 SER A CA 1
ATOM 645 C C . SER A 1 83 ? 2.691 12.195 -18.197 1.00 16.52 102 SER A C 1
ATOM 646 O O . SER A 1 83 ? 3.105 13.120 -17.501 1.00 15.24 102 SER A O 1
ATOM 649 N N . LYS A 1 84 ? 2.850 12.131 -19.518 1.00 19.79 103 LYS A N 1
ATOM 650 C CA . LYS A 1 84 ? 3.387 13.219 -20.326 1.00 22.36 103 LYS A CA 1
ATOM 651 C C . LYS A 1 84 ? 2.563 13.206 -21.626 1.00 23.46 103 LYS A C 1
ATOM 652 O O . LYS A 1 84 ? 2.509 12.189 -22.327 1.00 23.67 103 LYS A O 1
ATOM 658 N N . GLY A 1 85 ? 1.899 14.318 -21.909 1.00 26.59 104 GLY A N 1
ATOM 659 C CA . GLY A 1 85 ? 1.007 14.406 -23.060 1.00 28.14 104 GLY A CA 1
ATOM 660 C C . GLY A 1 85 ? -0.107 13.382 -22.971 1.00 30.58 104 GLY A C 1
ATOM 661 O O . GLY A 1 85 ? -0.591 13.064 -21.875 1.00 29.58 104 GLY A O 1
ATOM 662 N N . ILE A 1 86 ? -0.491 12.854 -24.131 1.00 31.90 105 ILE A N 1
ATOM 663 C CA . ILE A 1 86 ? -1.575 11.878 -24.258 1.00 35.06 105 ILE A CA 1
ATOM 664 C C . ILE A 1 86 ? -1.072 10.444 -24.468 1.00 35.99 105 ILE A C 1
ATOM 665 O O . ILE A 1 86 ? -1.842 9.484 -24.386 1.00 41.48 105 ILE A O 1
ATOM 670 N N . THR A 1 87 ? 0.217 10.304 -24.743 1.00 35.18 106 THR A N 1
ATOM 671 C CA . THR A 1 87 ? 0.773 9.038 -25.223 1.00 36.18 106 THR A CA 1
ATOM 672 C C . THR A 1 87 ? 1.404 8.209 -24.112 1.00 34.37 106 THR A C 1
ATOM 673 O O . THR A 1 87 ? 1.290 6.981 -24.098 1.00 36.90 106 THR A O 1
ATOM 677 N N . TRP A 1 88 ? 2.074 8.884 -23.189 1.00 30.10 107 TRP A N 1
ATOM 678 C CA . TRP A 1 88 ? 2.902 8.201 -22.211 1.00 28.49 107 TRP A CA 1
ATOM 679 C C . TRP A 1 88 ? 2.271 8.242 -20.878 1.00 25.26 107 TRP A C 1
ATOM 680 O O . TRP A 1 88 ? 1.951 9.320 -20.403 1.00 22.86 107 TRP A O 1
ATOM 691 N N . SER A 1 89 ? 2.138 7.077 -20.245 1.00 23.11 108 SER A N 1
ATOM 692 C CA . SER A 1 89 ? 1.705 7.024 -18.856 1.00 22.51 108 SER A CA 1
ATOM 693 C C . SER A 1 89 ? 2.037 5.674 -18.222 1.00 21.91 108 SER A C 1
ATOM 694 O O . SER A 1 89 ? 2.153 4.655 -18.905 1.00 22.12 108 SER A O 1
ATOM 697 N N . GLU A 1 90 ? 2.217 5.691 -16.912 1.00 20.25 109 GLU A N 1
ATOM 698 C CA . GLU A 1 90 ? 2.548 4.497 -16.152 1.00 20.01 109 GLU A CA 1
ATOM 699 C C . GLU A 1 90 ? 1.805 4.586 -14.846 1.00 18.13 109 GLU A C 1
ATOM 700 O O . GLU A 1 90 ? 1.660 5.681 -14.295 1.00 16.67 109 GLU A O 1
ATOM 706 N N . ARG A 1 91 ? 1.328 3.440 -14.387 1.00 17.30 110 ARG A N 1
ATOM 707 C CA . ARG A 1 91 ? 0.488 3.367 -13.207 1.00 17.37 110 ARG A CA 1
ATOM 708 C C . ARG A 1 91 ? 1.131 2.518 -12.123 1.00 15.19 110 ARG A C 1
ATOM 709 O O . ARG A 1 91 ? 1.868 1.587 -12.421 1.00 15.37 110 ARG A O 1
ATOM 717 N N . SER A 1 92 ? 0.837 2.865 -10.872 1.00 12.95 111 SER A N 1
ATOM 718 C CA . SER A 1 92 ? 1.238 2.087 -9.700 1.00 11.96 111 SER A CA 1
ATOM 719 C C . SER A 1 92 ? 0.305 0.922 -9.419 1.00 11.60 111 SER A C 1
ATOM 720 O O . SER A 1 92 ? -0.708 0.734 -10.093 1.00 11.91 111 SER A O 1
ATOM 723 N N . LYS A 1 93 ? 0.657 0.137 -8.389 1.00 11.47 112 LYS A N 1
ATOM 724 C CA A LYS A 1 93 ? -0.272 -0.827 -7.812 0.50 11.56 112 LYS A CA 1
ATOM 725 C CA B LYS A 1 93 ? -0.273 -0.826 -7.803 0.50 11.63 112 LYS A CA 1
ATOM 726 C C . LYS A 1 93 ? -1.512 -0.100 -7.318 1.00 11.73 112 LYS A C 1
ATOM 727 O O . LYS A 1 93 ? -1.520 1.126 -7.185 1.00 11.34 112 LYS A O 1
ATOM 738 N N . THR A 1 94 ? -2.547 -0.875 -7.036 1.00 11.93 113 THR A N 1
ATOM 739 C CA . THR A 1 94 ? -3.804 -0.348 -6.559 1.00 12.85 113 THR A CA 1
ATOM 740 C C . THR A 1 94 ? -3.976 -0.654 -5.072 1.00 12.82 113 THR A C 1
ATOM 741 O O . THR A 1 94 ? -3.715 -1.786 -4.639 1.00 14.25 113 THR A O 1
ATOM 745 N N . LEU A 1 95 ? -4.393 0.349 -4.307 1.00 12.61 114 LEU A N 1
ATOM 746 C CA . LEU A 1 95 ? -4.713 0.193 -2.902 1.00 13.29 114 LEU A CA 1
ATOM 747 C C . LEU A 1 95 ? -6.192 0.469 -2.685 1.00 14.36 114 LEU A C 1
ATOM 748 O O . LEU A 1 95 ? -6.780 1.333 -3.330 1.00 14.85 114 LEU A O 1
ATOM 753 N N . GLU A 1 96 ? -6.762 -0.226 -1.714 1.00 14.60 115 GLU A N 1
ATOM 754 C CA . GLU A 1 96 ? -8.176 -0.075 -1.379 1.00 15.26 115 GLU A CA 1
ATOM 755 C C . GLU A 1 96 ? -8.316 0.637 -0.052 1.00 15.18 115 GLU A C 1
ATOM 756 O O . GLU A 1 96 ? -7.628 0.284 0.920 1.00 13.76 115 GLU A O 1
ATOM 762 N N . LEU A 1 97 ? -9.184 1.651 -0.005 1.00 14.77 116 LEU A N 1
ATOM 763 C CA . LEU A 1 97 ? -9.558 2.274 1.260 1.00 15.78 116 LEU A CA 1
ATOM 764 C C . LEU A 1 97 ? -11.002 1.978 1.585 1.00 17.66 116 LEU A C 1
ATOM 765 O O . LEU A 1 97 ? -11.851 2.037 0.702 1.00 17.83 116 LEU A O 1
ATOM 770 N N . LYS A 1 98 ? -11.265 1.691 2.856 1.00 17.81 117 LYS A N 1
ATOM 771 C CA . L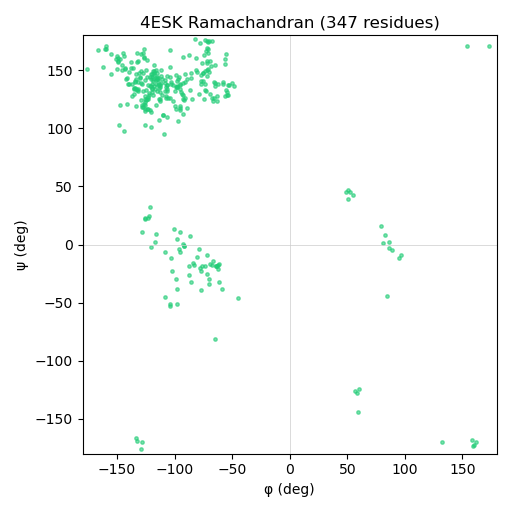YS A 1 98 ? -12.628 1.545 3.335 1.00 20.25 117 LYS A CA 1
ATOM 772 C C . LYS A 1 98 ? -12.796 2.459 4.544 1.00 20.52 117 LYS A C 1
ATOM 773 O O . LYS A 1 98 ? -12.083 2.336 5.553 1.00 19.56 117 LYS A O 1
ATOM 779 N N . VAL A 1 99 ? -13.708 3.423 4.411 1.00 20.67 118 VAL A N 1
ATOM 780 C CA . VAL A 1 99 ? -13.947 4.419 5.442 1.00 22.02 118 VAL A CA 1
ATOM 781 C C . VAL A 1 99 ? -15.076 3.888 6.319 1.00 25.40 118 VAL A C 1
ATOM 782 O O . VAL A 1 99 ? -16.106 3.461 5.803 1.00 25.94 118 VAL A O 1
ATOM 786 N N . ILE A 1 100 ? -14.860 3.880 7.634 1.00 27.73 119 ILE A N 1
ATOM 787 C CA . ILE A 1 100 ? -15.856 3.305 8.557 1.00 32.15 119 ILE A CA 1
ATOM 788 C C . ILE A 1 100 ? -16.414 4.329 9.555 1.00 36.72 119 ILE A C 1
ATOM 789 O O . ILE A 1 100 ? -15.685 5.202 10.055 1.00 35.48 119 ILE A O 1
ATOM 794 N N . LYS A 1 101 ? -17.724 4.217 9.804 1.00 40.82 120 LYS A N 1
ATOM 795 C CA . LYS A 1 101 ? -18.467 5.077 10.733 1.00 43.76 120 LYS A CA 1
ATOM 796 C C . LYS A 1 101 ? -18.861 4.276 11.966 1.00 44.96 120 LYS A C 1
ATOM 797 O O . LYS A 1 101 ? -18.073 4.143 12.901 1.00 49.49 120 LYS A O 1
ATOM 799 N N . SER B 1 6 ? 0.391 5.040 22.344 1.00 27.55 25 SER B N 1
ATOM 800 C CA . SER B 1 6 ? 0.842 4.189 21.185 1.00 26.05 25 SER B CA 1
ATOM 801 C C . SER B 1 6 ? 2.266 4.540 20.698 1.00 25.31 25 SER B C 1
ATOM 802 O O . SER B 1 6 ? 2.677 5.732 20.696 1.00 25.50 25 SER B O 1
ATOM 805 N N . LEU B 1 7 ? 3.004 3.494 20.300 1.00 21.84 26 LEU B N 1
ATOM 806 C CA . LEU B 1 7 ? 4.386 3.624 19.869 1.00 19.67 26 LEU B CA 1
ATOM 807 C C . LEU B 1 7 ? 4.408 4.151 18.440 1.00 17.07 26 LEU B C 1
ATOM 808 O O . LEU B 1 7 ? 3.738 3.595 17.581 1.00 15.69 26 LEU B O 1
ATOM 813 N N . PRO B 1 8 ? 5.186 5.206 18.185 1.00 14.39 27 PRO B N 1
ATOM 814 C CA . PRO B 1 8 ? 5.247 5.804 16.852 1.00 14.01 27 PRO B CA 1
ATOM 815 C C . PRO B 1 8 ? 5.945 4.974 15.809 1.00 13.18 27 PRO B C 1
ATOM 816 O O . PRO B 1 8 ? 6.652 4.031 16.128 1.00 12.86 27 PRO B O 1
ATOM 820 N N . ASP B 1 9 ? 5.779 5.394 14.566 1.00 12.81 28 ASP B N 1
ATOM 821 C CA . ASP B 1 9 ? 6.462 4.799 13.434 1.00 12.98 28 ASP B CA 1
ATOM 822 C C . ASP B 1 9 ? 7.112 5.913 12.627 1.00 12.33 28 ASP B C 1
ATOM 823 O O . ASP B 1 9 ? 6.812 7.100 12.803 1.00 11.97 28 ASP B O 1
ATOM 828 N N . ILE B 1 10 ? 8.029 5.518 11.769 1.00 11.66 29 ILE B N 1
ATOM 829 C CA . ILE B 1 10 ? 8.728 6.423 10.900 1.00 11.27 29 ILE B CA 1
ATOM 830 C C . ILE B 1 10 ? 8.810 5.782 9.528 1.00 11.52 29 ILE B C 1
ATOM 831 O O . ILE B 1 10 ? 9.068 4.575 9.422 1.00 11.89 29 ILE B O 1
ATOM 836 N N . THR B 1 11 ? 8.583 6.598 8.494 1.00 11.42 30 THR B N 1
ATOM 837 C CA . THR B 1 11 ? 8.714 6.174 7.104 1.00 11.26 30 THR B CA 1
ATOM 838 C C . THR B 1 11 ? 9.504 7.279 6.407 1.00 11.71 30 THR B C 1
ATOM 839 O O . THR B 1 11 ? 9.201 8.463 6.602 1.00 11.41 30 THR B O 1
ATOM 843 N N . ILE B 1 12 ? 10.512 6.905 5.614 1.00 11.23 31 ILE B N 1
ATOM 844 C CA . ILE B 1 12 ? 11.310 7.906 4.899 1.00 11.45 31 ILE B CA 1
ATOM 845 C C . ILE B 1 12 ? 11.206 7.683 3.407 1.00 11.19 31 ILE B C 1
ATOM 846 O O . ILE B 1 12 ? 11.306 6.551 2.950 1.00 11.10 31 ILE B O 1
ATOM 851 N N . PHE B 1 13 ? 10.982 8.759 2.664 1.00 10.70 32 PHE B N 1
ATOM 852 C CA . PHE B 1 13 ? 10.954 8.730 1.210 1.00 11.04 32 PHE B CA 1
ATOM 853 C C . PHE B 1 13 ? 12.133 9.568 0.692 1.00 11.55 32 PHE B C 1
ATOM 854 O O . PHE B 1 13 ? 12.464 10.611 1.275 1.00 10.92 32 PHE B O 1
ATOM 862 N N . PRO B 1 14 ? 12.760 9.127 -0.410 1.00 11.57 33 PRO B N 1
ATOM 863 C CA . PRO B 1 14 ? 12.439 7.934 -1.191 1.00 12.27 33 PRO B CA 1
ATOM 864 C C . PRO B 1 14 ? 12.946 6.675 -0.494 1.00 12.22 33 PRO B C 1
ATOM 865 O O . PRO B 1 14 ? 13.981 6.734 0.171 1.00 12.40 33 PRO B O 1
ATOM 869 N N . ASN B 1 15 ? 12.213 5.566 -0.630 1.00 12.76 34 ASN B N 1
ATOM 870 C CA . ASN B 1 15 ? 12.600 4.328 0.052 1.00 14.31 34 ASN B CA 1
ATOM 871 C C . ASN B 1 15 ? 12.813 3.153 -0.888 1.00 13.83 34 ASN B C 1
ATOM 872 O O . ASN B 1 15 ? 12.764 2.007 -0.451 1.00 14.40 34 ASN B O 1
ATOM 877 N N . SER B 1 16 ? 13.120 3.456 -2.138 1.00 13.58 35 SER B N 1
ATOM 878 C CA A SER B 1 16 ? 13.254 2.436 -3.173 0.50 13.45 35 SER B CA 1
ATOM 879 C CA B SER B 1 16 ? 13.257 2.416 -3.160 0.50 13.84 35 SER B CA 1
ATOM 880 C C . SER B 1 16 ? 14.676 1.895 -3.314 1.00 13.43 35 SER B C 1
ATOM 881 O O . SER B 1 16 ? 14.912 1.027 -4.138 1.00 12.73 35 SER B O 1
ATOM 886 N N . SER B 1 17 ? 15.629 2.435 -2.540 1.00 12.77 36 SER B N 1
ATOM 887 C CA . SER B 1 17 ? 17.008 1.935 -2.540 1.00 13.13 36 SER B CA 1
ATOM 888 C C . SER B 1 17 ? 17.461 1.592 -1.128 1.00 12.96 36 SER B C 1
ATOM 889 O O . SER B 1 17 ? 17.455 2.447 -0.238 1.00 13.44 36 SER B O 1
ATOM 892 N N . LEU B 1 18 ? 17.864 0.345 -0.919 1.00 12.37 37 LEU B N 1
ATOM 893 C CA . LEU B 1 18 ? 18.185 -0.151 0.396 1.00 12.77 37 LEU B CA 1
ATOM 894 C C . LEU B 1 18 ? 19.647 -0.519 0.466 1.00 13.36 37 LEU B C 1
ATOM 895 O O . LEU B 1 18 ? 20.183 -1.054 -0.492 1.00 13.74 37 LEU B O 1
ATOM 900 N N . MET B 1 19 ? 20.273 -0.241 1.596 1.00 13.82 38 MET B N 1
ATOM 901 C CA A MET B 1 19 ? 21.613 -0.784 1.842 0.50 14.98 38 MET B CA 1
ATOM 902 C CA B MET B 1 19 ? 21.627 -0.741 1.871 0.50 14.05 38 MET B CA 1
ATOM 903 C C . MET B 1 19 ? 21.513 -2.087 2.589 1.00 13.87 38 MET B C 1
ATOM 904 O O . MET B 1 19 ? 20.689 -2.230 3.485 1.00 14.32 38 MET B O 1
ATOM 913 N N . ILE B 1 20 ? 22.361 -3.049 2.216 1.00 13.26 39 ILE B N 1
ATOM 914 C CA . ILE B 1 20 ? 22.329 -4.358 2.819 1.00 13.41 39 ILE B CA 1
ATOM 915 C C . ILE B 1 20 ? 23.749 -4.757 3.218 1.00 13.96 39 ILE B C 1
ATOM 916 O O . ILE B 1 20 ? 24.673 -4.597 2.435 1.00 13.38 39 ILE B O 1
ATOM 921 N N . SER B 1 21 ? 23.896 -5.277 4.428 1.00 15.11 40 SER B N 1
ATOM 922 C CA . SER B 1 21 ? 25.216 -5.687 4.934 1.00 15.62 40 SER B CA 1
ATOM 923 C C . SER B 1 21 ? 25.694 -6.972 4.278 1.00 15.70 40 SER B C 1
ATOM 924 O O . SER B 1 21 ? 24.953 -7.966 4.208 1.00 14.31 40 SER B O 1
ATOM 927 N N . GLN B 1 22 ? 26.953 -6.959 3.837 1.00 16.26 41 GLN B N 1
ATOM 928 C CA . GLN B 1 22 ? 27.620 -8.177 3.393 1.00 17.17 41 GLN B CA 1
ATOM 929 C C . GLN B 1 22 ? 27.428 -9.288 4.410 1.00 16.59 41 GLN B C 1
ATOM 930 O O . GLN B 1 22 ? 27.518 -9.068 5.627 1.00 16.49 41 GLN B O 1
ATOM 936 N N . GLY B 1 23 ? 27.133 -10.481 3.913 1.00 16.01 42 GLY B N 1
ATOM 937 C CA . GLY B 1 23 ? 27.058 -11.666 4.733 1.00 16.69 42 GLY B CA 1
ATOM 938 C C . GLY B 1 23 ? 25.738 -11.935 5.401 1.00 17.37 42 GLY B C 1
ATOM 939 O O . GLY B 1 23 ? 25.620 -12.901 6.157 1.00 20.47 42 GLY B O 1
ATOM 940 N N . THR B 1 24 ? 24.748 -11.086 5.154 1.00 15.95 43 THR B N 1
ATOM 941 C CA . THR B 1 24 ? 23.455 -11.246 5.770 1.00 15.85 43 THR B CA 1
ATOM 942 C C . THR B 1 24 ? 22.426 -11.812 4.795 1.00 14.57 43 THR B C 1
ATOM 943 O O . THR B 1 24 ? 22.662 -11.881 3.595 1.00 13.74 43 THR B O 1
ATOM 947 N N . PHE B 1 25 ? 21.291 -12.226 5.341 1.00 14.28 44 PHE B N 1
ATOM 948 C CA . PHE B 1 25 ? 20.169 -12.759 4.559 1.00 14.59 44 PHE B CA 1
ATOM 949 C C . PHE B 1 25 ? 19.110 -11.690 4.239 1.00 14.32 44 PHE B C 1
ATOM 950 O O . PHE B 1 25 ? 18.774 -10.847 5.080 1.00 16.81 44 PHE B O 1
ATOM 958 N N . VAL B 1 26 ? 18.628 -11.727 2.998 1.00 12.94 45 VAL B N 1
ATOM 959 C CA . VAL B 1 26 ? 17.593 -10.828 2.505 1.00 12.47 45 VAL B CA 1
ATOM 960 C C . VAL B 1 26 ? 16.328 -11.636 2.217 1.00 12.40 45 VAL B C 1
ATOM 961 O O . VAL B 1 26 ? 16.424 -12.743 1.721 1.00 12.43 45 VAL B O 1
ATOM 965 N N . THR B 1 27 ? 15.172 -11.117 2.627 1.00 11.35 46 THR B N 1
ATOM 966 C CA . THR B 1 27 ? 13.891 -11.769 2.351 1.00 11.40 46 THR B CA 1
ATOM 967 C C . THR B 1 27 ? 13.166 -10.859 1.400 1.00 11.11 46 THR B C 1
ATOM 968 O O . THR B 1 27 ? 12.956 -9.692 1.717 1.00 10.65 46 THR B O 1
ATOM 972 N N . VAL B 1 28 ? 12.787 -11.396 0.238 1.00 10.85 47 VAL B N 1
ATOM 973 C CA . VAL B 1 28 ? 11.992 -10.679 -0.730 1.00 10.38 47 VAL B CA 1
ATOM 974 C C . VAL B 1 28 ? 10.580 -11.246 -0.686 1.00 10.55 47 VAL B C 1
ATOM 975 O O . VAL B 1 28 ? 10.401 -12.453 -0.855 1.00 12.24 47 VAL B O 1
ATOM 979 N N . VAL B 1 29 ? 9.580 -10.386 -0.498 1.00 9.87 48 VAL B N 1
ATOM 980 C CA . VAL B 1 29 ? 8.181 -10.774 -0.538 1.00 10.05 48 VAL B CA 1
ATOM 981 C C . VAL B 1 29 ? 7.521 -10.194 -1.795 1.00 10.55 48 VAL B C 1
ATOM 982 O O . VAL B 1 29 ? 7.384 -8.962 -1.939 1.00 10.50 48 VAL B O 1
ATOM 986 N N . CYS B 1 30 ? 7.169 -11.080 -2.721 1.00 10.91 49 CYS B N 1
ATOM 987 C CA . CYS B 1 30 ? 6.424 -10.721 -3.917 1.00 11.78 49 CYS B CA 1
ATOM 988 C C . CYS B 1 30 ? 4.950 -10.891 -3.560 1.00 12.22 49 CYS B C 1
ATOM 989 O O . CYS B 1 30 ? 4.595 -11.744 -2.748 1.00 11.19 49 CYS B O 1
ATOM 992 N N . SER B 1 31 ? 4.096 -10.057 -4.120 1.00 12.65 50 SER B N 1
ATOM 993 C CA . SER B 1 31 ? 2.685 -10.197 -3.847 1.00 13.49 50 SER B CA 1
ATOM 994 C C . SER B 1 31 ? 1.822 -9.756 -5.007 1.00 14.79 50 SER B C 1
ATOM 995 O O . SER B 1 31 ? 2.246 -9.004 -5.852 1.00 12.41 50 SER B O 1
ATOM 998 N N . TYR B 1 32 ? 0.600 -10.283 -5.035 1.00 16.94 51 TYR B N 1
ATOM 999 C CA . TYR B 1 32 ? -0.452 -9.798 -5.926 1.00 18.57 51 TYR B CA 1
ATOM 1000 C C . TYR B 1 32 ? -1.701 -9.471 -5.108 1.00 19.75 51 TYR B C 1
ATOM 1001 O O . TYR B 1 32 ? -1.785 -9.763 -3.914 1.00 20.17 51 TYR B O 1
ATOM 1010 N N . SER B 1 33 ? -2.655 -8.797 -5.732 1.00 21.90 52 SER B N 1
ATOM 1011 C CA . SER B 1 33 ? -3.750 -8.210 -4.966 1.00 24.71 52 SER B CA 1
ATOM 1012 C C . SER B 1 33 ? -4.932 -9.137 -4.718 1.00 24.15 52 SER B C 1
ATOM 1013 O O . SER B 1 33 ? -5.641 -8.940 -3.743 1.00 27.92 52 SER B O 1
ATOM 1016 N N . ASP B 1 34 ? -5.154 -10.120 -5.586 1.00 23.95 53 ASP B N 1
ATOM 1017 C CA . ASP B 1 34 ? -6.393 -10.920 -5.528 1.00 24.73 53 ASP B CA 1
ATOM 1018 C C . ASP B 1 34 ? -6.088 -12.410 -5.504 1.00 23.21 53 ASP B C 1
ATOM 1019 O O . ASP B 1 34 ? -5.478 -12.934 -6.438 1.00 21.46 53 ASP B O 1
ATOM 1024 N N . LYS B 1 35 ? -6.521 -13.099 -4.447 1.00 22.78 54 LYS B N 1
ATOM 1025 C CA . LYS B 1 35 ? -6.240 -14.540 -4.341 1.00 23.67 54 LYS B CA 1
ATOM 1026 C C . LYS B 1 35 ? -6.851 -15.356 -5.489 1.00 22.51 54 LYS B C 1
ATOM 1027 O O . LYS B 1 35 ? -6.445 -16.498 -5.705 1.00 21.44 54 LYS B O 1
ATOM 1033 N N . HIS B 1 36 ? -7.811 -14.770 -6.212 1.00 21.17 55 HIS B N 1
ATOM 1034 C CA . HIS B 1 36 ? -8.432 -15.433 -7.371 1.00 22.15 55 HIS B CA 1
ATOM 1035 C C . HIS B 1 36 ? -7.616 -15.350 -8.633 1.00 22.51 55 HIS B C 1
ATOM 1036 O O . HIS B 1 36 ? -7.912 -16.042 -9.595 1.00 21.01 55 HIS B O 1
ATOM 1043 N N . ASP B 1 37 ? -6.566 -14.520 -8.625 1.00 23.79 56 ASP B N 1
ATOM 1044 C CA . ASP B 1 37 ? -5.603 -14.474 -9.721 1.00 25.35 56 ASP B CA 1
ATOM 1045 C C . ASP B 1 37 ? -4.984 -15.844 -9.906 1.00 26.08 56 ASP B C 1
ATOM 1046 O O . ASP B 1 37 ? -4.693 -16.540 -8.932 1.00 25.30 56 ASP B O 1
ATOM 1051 N N . LEU B 1 38 ? -4.812 -16.218 -11.166 1.00 26.54 57 LEU B N 1
ATOM 1052 C CA A LEU B 1 38 ? -4.318 -17.531 -11.531 0.50 28.30 57 LEU B CA 1
ATOM 1053 C CA B LEU B 1 38 ? -4.322 -17.529 -11.541 0.50 28.44 57 LEU B CA 1
ATOM 1054 C C . LEU B 1 38 ? -2.880 -17.392 -12.002 1.00 28.74 57 LEU B C 1
ATOM 1055 O O . LEU B 1 38 ? -2.620 -17.154 -13.187 1.00 31.10 57 LEU B O 1
ATOM 1064 N N . TYR B 1 39 ? -1.954 -17.492 -11.052 1.00 27.40 58 TYR B N 1
ATOM 1065 C CA . TYR B 1 39 ? -0.541 -17.496 -11.361 1.00 24.94 58 TYR B CA 1
ATOM 1066 C C . TYR B 1 39 ? 0.029 -18.801 -10.864 1.00 24.19 58 TYR B C 1
ATOM 1067 O O . TYR B 1 39 ? -0.205 -19.182 -9.711 1.00 22.90 58 TYR B O 1
ATOM 1076 N N . ASN B 1 40 ? 0.780 -19.465 -11.733 1.00 22.64 59 ASN B N 1
ATOM 1077 C CA . ASN B 1 40 ? 1.415 -20.718 -11.396 1.00 24.05 59 ASN B CA 1
ATOM 1078 C C . ASN B 1 40 ? 2.916 -20.567 -11.089 1.00 20.32 59 ASN B C 1
ATOM 1079 O O . ASN B 1 40 ? 3.473 -21.405 -10.399 1.00 17.68 59 ASN B O 1
ATOM 1084 N N . MET B 1 41 ? 3.546 -19.503 -11.594 1.00 19.85 60 MET B N 1
ATOM 1085 C CA . MET B 1 41 ? 4.983 -19.261 -11.391 1.00 20.05 60 MET B CA 1
ATOM 1086 C C . MET B 1 41 ? 5.251 -17.814 -10.983 1.00 16.20 60 MET B C 1
ATOM 1087 O O . MET B 1 41 ? 4.535 -16.915 -11.375 1.00 14.92 60 MET B O 1
ATOM 1092 N N . VAL B 1 42 ? 6.271 -17.614 -10.153 1.00 14.41 61 VAL B N 1
ATOM 1093 C CA . VAL B 1 42 ? 6.672 -16.267 -9.765 1.00 13.42 61 VAL B CA 1
ATOM 1094 C C . VAL B 1 42 ? 8.160 -16.143 -10.017 1.00 12.98 61 VAL B C 1
ATOM 1095 O O . VAL B 1 42 ? 8.912 -17.067 -9.776 1.00 13.30 61 VAL B O 1
ATOM 1099 N N . ARG B 1 43 ? 8.560 -15.012 -10.558 1.00 13.40 62 ARG B N 1
ATOM 1100 C CA . ARG B 1 43 ? 9.946 -14.771 -10.920 1.00 14.01 62 ARG B CA 1
ATOM 1101 C C . ARG B 1 43 ? 10.436 -13.508 -10.244 1.00 13.13 62 ARG B C 1
ATOM 1102 O O . ARG B 1 43 ? 9.760 -12.477 -10.261 1.00 13.29 62 ARG B O 1
ATOM 1110 N N . LEU B 1 44 ? 11.620 -13.613 -9.647 1.00 12.63 63 LEU B N 1
ATOM 1111 C CA . LEU B 1 44 ? 12.353 -12.462 -9.159 1.00 12.17 63 L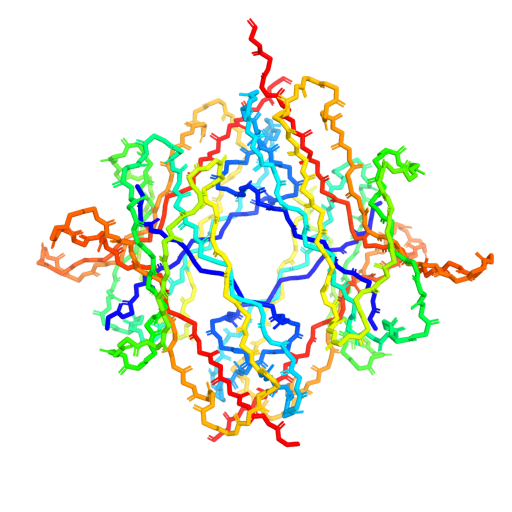EU B CA 1
ATOM 1112 C C . LEU B 1 44 ? 13.321 -12.079 -10.265 1.00 13.04 63 LEU B C 1
ATOM 1113 O O . LEU B 1 44 ? 14.171 -12.887 -10.686 1.00 13.38 63 LEU B O 1
ATOM 1118 N N . GLU B 1 45 ? 13.171 -10.866 -10.775 1.00 13.06 64 GLU B N 1
ATOM 1119 C CA . GLU B 1 45 ? 14.019 -10.361 -11.822 1.00 13.96 64 GLU B CA 1
ATOM 1120 C C . GLU B 1 45 ? 15.113 -9.511 -11.199 1.00 13.94 64 GLU B C 1
ATOM 1121 O O . GLU B 1 45 ? 14.856 -8.779 -10.226 1.00 13.00 64 GLU B O 1
ATOM 1127 N N . LYS B 1 46 ? 16.318 -9.603 -11.752 1.00 13.50 65 LYS B N 1
ATOM 1128 C CA . LYS B 1 46 ? 17.395 -8.716 -11.335 1.00 14.39 65 LYS B CA 1
ATOM 1129 C C . LYS B 1 46 ? 18.030 -8.085 -12.565 1.00 15.52 65 LYS B C 1
ATOM 1130 O O . LYS B 1 46 ? 18.492 -8.803 -13.460 1.00 14.87 65 LYS B O 1
ATOM 1136 N N . ASP B 1 47 ? 18.065 -6.755 -12.598 1.00 16.52 66 ASP B N 1
ATOM 1137 C CA . ASP B 1 47 ? 18.699 -6.038 -13.712 1.00 19.35 66 ASP B CA 1
ATOM 1138 C C . ASP B 1 47 ? 18.203 -6.532 -15.055 1.00 20.89 66 ASP B C 1
ATOM 1139 O O . ASP B 1 47 ? 18.991 -6.684 -15.994 1.00 22.65 66 ASP B O 1
ATOM 1144 N N . GLY B 1 48 ? 16.914 -6.820 -15.118 1.00 21.02 67 GLY B N 1
ATOM 1145 C CA . GLY B 1 48 ? 16.249 -7.183 -16.366 1.00 24.46 67 GLY B CA 1
ATOM 1146 C C . GLY B 1 48 ? 16.373 -8.637 -16.793 1.00 25.15 67 GLY B C 1
ATOM 1147 O O . GLY B 1 48 ? 15.953 -8.982 -17.902 1.00 28.41 67 GLY B O 1
ATOM 1148 N N . SER B 1 49 ? 16.931 -9.485 -15.929 1.00 22.86 68 SER B N 1
ATOM 1149 C CA . SER B 1 49 ? 17.075 -10.912 -16.200 1.00 22.85 68 SER B CA 1
ATOM 1150 C C . SER B 1 49 ? 16.485 -11.759 -15.090 1.00 20.56 68 SER B C 1
ATOM 1151 O O . SER B 1 49 ? 16.352 -11.327 -13.950 1.00 17.51 68 SER B O 1
ATOM 1154 N N . THR B 1 50 ? 16.195 -13.007 -15.402 1.00 19.84 69 THR B N 1
ATOM 1155 C CA . THR B 1 50 ? 15.706 -13.917 -14.367 1.00 19.60 69 THR B CA 1
ATOM 1156 C C . THR B 1 50 ? 16.771 -14.189 -13.324 1.00 19.04 69 THR B C 1
ATOM 1157 O O . THR B 1 50 ? 17.894 -14.556 -13.658 1.00 19.35 69 THR B O 1
ATOM 1161 N N . PHE B 1 51 ? 16.427 -13.967 -12.060 1.00 16.31 70 PHE B N 1
ATOM 1162 C CA . PHE B 1 51 ? 17.341 -14.169 -10.949 1.00 16.84 70 PHE B CA 1
ATOM 1163 C C . PHE B 1 51 ? 16.991 -15.466 -10.209 1.00 16.48 70 PHE B C 1
ATOM 1164 O O . PHE B 1 51 ? 17.848 -16.323 -9.971 1.00 15.05 70 PHE B O 1
ATOM 1172 N N . MET B 1 52 ? 15.728 -15.595 -9.820 1.00 16.07 71 MET B N 1
ATOM 1173 C CA A MET B 1 52 ? 15.220 -16.809 -9.192 0.50 16.40 71 MET B CA 1
ATOM 1174 C CA B MET B 1 52 ? 15.221 -16.810 -9.192 0.50 16.27 71 MET B CA 1
ATOM 1175 C C . MET B 1 52 ? 13.783 -16.988 -9.642 1.00 15.97 71 MET B C 1
ATOM 1176 O O . MET B 1 52 ? 13.096 -16.015 -9.962 1.00 14.42 71 MET B O 1
ATOM 1185 N N . GLU B 1 53 ? 13.323 -18.227 -9.670 1.00 16.35 72 GLU B N 1
ATOM 1186 C CA . GLU B 1 53 ? 11.928 -18.471 -9.990 1.00 18.27 72 GLU B CA 1
ATOM 1187 C C . GLU B 1 53 ? 11.448 -19.727 -9.288 1.00 17.90 72 GLU B C 1
ATOM 1188 O O . GLU B 1 53 ? 12.250 -20.593 -8.937 1.00 16.89 72 GLU B O 1
ATOM 1194 N N . LYS B 1 54 ? 10.156 -19.770 -8.988 1.00 16.70 73 LYS B N 1
ATOM 1195 C CA . LYS B 1 54 ? 9.563 -20.955 -8.415 1.00 17.00 73 LYS B CA 1
ATOM 1196 C C . LYS B 1 54 ? 8.062 -20.976 -8.609 1.00 16.17 73 LYS B C 1
ATOM 1197 O O . LYS B 1 54 ? 7.463 -19.992 -9.021 1.00 13.85 73 LYS B O 1
ATOM 1203 N N . SER B 1 55 ? 7.479 -22.114 -8.285 1.00 16.18 74 SER B N 1
ATOM 1204 C CA A SER B 1 55 ? 6.032 -22.262 -8.294 0.50 16.10 74 SER B CA 1
ATOM 1205 C CA B SER B 1 55 ? 6.030 -22.258 -8.294 0.50 16.04 74 SER B CA 1
ATOM 1206 C C . SER B 1 55 ? 5.437 -21.344 -7.233 1.00 15.46 74 SER B C 1
ATOM 1207 O O . SER B 1 55 ? 6.023 -21.165 -6.169 1.00 15.81 74 SER B O 1
ATOM 1212 N N . THR B 1 56 ? 4.297 -20.748 -7.534 1.00 14.76 75 THR B N 1
ATOM 1213 C CA . THR B 1 56 ? 3.562 -19.996 -6.526 1.00 14.83 75 THR B CA 1
ATOM 1214 C C . THR B 1 56 ? 2.994 -20.968 -5.478 1.00 16.03 75 THR B C 1
ATOM 1215 O O . THR B 1 56 ? 2.833 -22.165 -5.740 1.00 14.78 75 THR B O 1
ATOM 1219 N N . GLU B 1 57 ? 2.707 -20.429 -4.292 1.00 16.95 76 GLU B N 1
ATOM 1220 C CA . GLU B 1 57 ? 1.889 -21.075 -3.270 1.00 18.44 76 GLU B CA 1
ATOM 1221 C C . GLU B 1 57 ? 0.568 -20.315 -3.210 1.00 17.82 76 GLU B C 1
ATOM 1222 O O . GLU B 1 57 ? 0.475 -19.299 -2.512 1.00 17.78 76 GLU B O 1
ATOM 1228 N N . PRO B 1 58 ? -0.463 -20.783 -3.935 1.00 16.12 77 PRO B N 1
ATOM 1229 C CA . PRO B 1 58 ? -1.633 -19.899 -4.154 1.00 15.90 77 PRO B CA 1
ATOM 1230 C C . PRO B 1 58 ? -2.515 -19.661 -2.938 1.00 14.43 77 PRO B C 1
ATOM 1231 O O . PRO B 1 58 ? -3.364 -18.762 -2.974 1.00 14.01 77 PRO B O 1
ATOM 1235 N N . TYR B 1 59 ? -2.294 -20.393 -1.851 1.00 14.47 78 TYR B N 1
ATOM 1236 C CA . TYR B 1 59 ? -3.134 -20.207 -0.661 1.00 14.39 78 TYR B CA 1
ATOM 1237 C C . TYR B 1 59 ? -2.996 -18.808 -0.050 1.00 13.87 78 TYR B C 1
ATOM 1238 O O . TYR B 1 59 ? -3.855 -18.368 0.719 1.00 13.98 78 TYR B O 1
ATOM 1247 N N . LYS B 1 60 ? -1.917 -18.119 -0.395 1.00 13.78 79 LYS B N 1
ATOM 1248 C CA . LYS B 1 60 ? -1.720 -16.724 0.025 1.00 14.30 79 LYS B CA 1
ATOM 1249 C C . LYS B 1 60 ? -1.307 -15.907 -1.176 1.00 14.09 79 LYS B C 1
ATOM 1250 O O . LYS B 1 60 ? -0.772 -16.456 -2.136 1.00 14.02 79 LYS B O 1
ATOM 1256 N N . THR B 1 61 ? -1.519 -14.594 -1.125 1.00 13.93 80 THR B N 1
ATOM 1257 C CA . THR B 1 61 ? -1.228 -13.723 -2.263 1.00 14.01 80 THR B CA 1
ATOM 1258 C C . THR B 1 61 ? 0.244 -13.273 -2.231 1.00 14.44 80 THR B C 1
ATOM 1259 O O . THR B 1 61 ? 0.643 -12.442 -3.050 1.00 16.56 80 THR B O 1
ATOM 1263 N N . GLU B 1 62 ? 1.029 -13.837 -1.312 1.00 13.15 81 GLU B N 1
ATOM 1264 C CA . GLU B 1 62 ? 2.465 -13.548 -1.196 1.00 12.90 81 GLU B CA 1
ATOM 1265 C C . GLU B 1 62 ? 3.324 -14.743 -1.569 1.00 12.68 81 GLU B C 1
ATOM 1266 O O . GLU B 1 62 ? 2.899 -15.888 -1.432 1.00 12.82 81 GLU B O 1
ATOM 1272 N N . ASP B 1 63 ? 4.515 -14.479 -2.088 1.00 12.23 82 ASP B N 1
ATOM 1273 C CA . ASP B 1 63 ? 5.503 -15.540 -2.336 1.00 13.09 82 ASP B CA 1
ATOM 1274 C C . ASP B 1 63 ? 6.859 -14.994 -1.975 1.00 13.19 82 ASP B C 1
ATOM 1275 O O . ASP B 1 63 ? 7.152 -13.857 -2.306 1.00 14.55 82 ASP B O 1
ATOM 1280 N N . GLU B 1 64 ? 7.686 -15.790 -1.309 1.00 13.70 83 GLU B N 1
ATOM 1281 C CA . GLU B 1 64 ? 8.923 -15.261 -0.743 1.00 14.88 83 GLU B CA 1
ATOM 1282 C C . GLU B 1 64 ? 10.142 -15.926 -1.311 1.00 13.81 83 GLU B C 1
ATOM 1283 O O . GLU B 1 64 ? 10.126 -17.130 -1.629 1.00 14.22 83 GLU B O 1
ATOM 1289 N N . PHE B 1 65 ? 11.189 -15.123 -1.472 1.00 13.33 84 PHE B N 1
ATOM 1290 C CA . PHE B 1 65 ? 12.499 -15.609 -1.858 1.00 13.51 84 PHE B CA 1
ATOM 1291 C C . PHE B 1 65 ? 13.485 -15.220 -0.757 1.00 15.11 84 PHE B C 1
ATOM 1292 O O . PHE B 1 65 ? 13.429 -14.121 -0.233 1.00 15.93 84 PHE B O 1
ATOM 1300 N N . GLU B 1 66 ? 14.360 -16.134 -0.379 1.00 16.22 85 GLU B N 1
ATOM 1301 C CA A GLU B 1 66 ? 15.469 -15.800 0.514 0.50 17.29 85 GLU B CA 1
ATOM 1302 C CA B GLU B 1 66 ? 15.468 -15.813 0.512 0.50 16.87 85 GLU B CA 1
ATOM 1303 C C . GLU B 1 66 ? 16.725 -15.660 -0.331 1.00 17.46 85 GLU B C 1
ATOM 1304 O O . GLU B 1 66 ? 16.999 -16.484 -1.208 1.00 18.59 85 GLU B O 1
ATOM 1315 N N . ILE B 1 67 ? 17.481 -14.604 -0.099 1.00 15.94 86 ILE B N 1
ATOM 1316 C CA . ILE B 1 67 ? 18.708 -14.408 -0.829 1.00 16.20 86 ILE B CA 1
ATOM 1317 C C . ILE B 1 67 ? 19.818 -14.318 0.201 1.00 15.85 86 ILE B C 1
ATOM 1318 O O . ILE B 1 67 ? 19.724 -13.572 1.161 1.00 13.57 86 ILE B O 1
ATOM 1323 N N . GLY B 1 68 ? 20.863 -15.115 0.006 1.00 16.18 87 GLY B N 1
ATOM 1324 C CA . GLY B 1 68 ? 22.098 -14.918 0.754 1.00 15.95 87 GLY B CA 1
ATOM 1325 C C . GLY B 1 68 ? 22.641 -16.203 1.351 1.00 15.54 87 GLY B C 1
ATOM 1326 O O . GLY B 1 68 ? 22.098 -17.285 1.086 1.00 17.32 87 GLY B O 1
ATOM 1327 N N . PRO B 1 69 ? 23.663 -16.079 2.223 1.00 15.10 88 PRO B N 1
ATOM 1328 C CA . PRO B 1 69 ? 24.242 -14.809 2.685 1.00 14.59 88 PRO B CA 1
ATOM 1329 C C . PRO B 1 69 ? 24.762 -13.963 1.528 1.00 14.35 88 PRO B C 1
ATOM 1330 O O . PRO B 1 69 ? 25.350 -14.493 0.585 1.00 15.03 88 PRO B O 1
ATOM 1334 N N . VAL B 1 70 ? 24.526 -12.659 1.559 1.00 13.59 89 VAL B N 1
ATOM 1335 C CA . VAL B 1 70 ? 24.812 -11.852 0.368 1.00 13.35 89 VAL B CA 1
ATOM 1336 C C . VAL B 1 70 ? 26.277 -11.447 0.214 1.00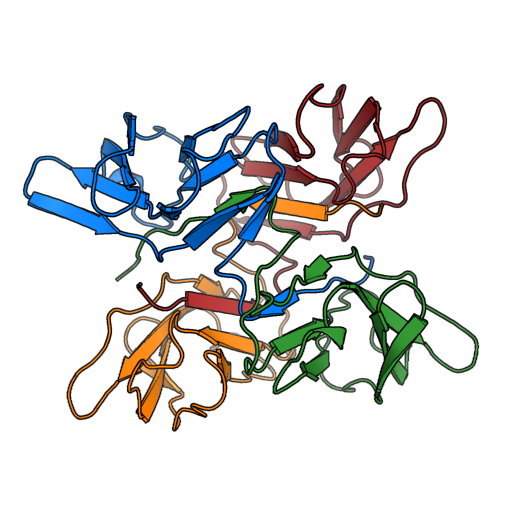 14.29 89 VAL B C 1
ATOM 1337 O O . VAL B 1 70 ? 27.009 -11.274 1.197 1.00 14.26 89 VAL B O 1
ATOM 1341 N N . ASN B 1 71 ? 26.676 -11.287 -1.038 1.00 15.04 90 ASN B N 1
ATOM 1342 C CA . ASN B 1 71 ? 27.926 -10.584 -1.356 1.00 16.93 90 ASN B CA 1
ATOM 1343 C C . ASN B 1 71 ? 27.681 -9.479 -2.389 1.00 18.22 90 ASN B C 1
ATOM 1344 O O . ASN B 1 71 ? 26.540 -9.147 -2.687 1.00 16.60 90 ASN B O 1
ATOM 1349 N N . GLU B 1 72 ? 28.753 -8.897 -2.920 1.00 19.16 91 GLU B N 1
ATOM 1350 C CA A GLU B 1 72 ? 28.656 -7.791 -3.872 0.50 20.85 91 GLU B CA 1
ATOM 1351 C CA B GLU B 1 72 ? 28.626 -7.774 -3.851 0.50 21.49 91 GLU B CA 1
ATOM 1352 C C . GLU B 1 72 ? 27.784 -8.093 -5.095 1.00 21.29 91 GLU B C 1
ATOM 1353 O O . GLU B 1 72 ? 27.190 -7.172 -5.692 1.00 22.12 91 GLU B O 1
ATOM 1364 N N . THR B 1 73 ? 27.700 -9.373 -5.474 1.00 21.29 92 THR B N 1
ATOM 1365 C CA . THR B 1 73 ? 26.941 -9.786 -6.669 1.00 22.48 92 THR B CA 1
ATOM 1366 C C . THR B 1 73 ? 25.451 -9.491 -6.538 1.00 20.83 92 THR B C 1
ATOM 1367 O O . THR B 1 73 ? 24.747 -9.418 -7.536 1.00 20.61 92 THR B O 1
ATOM 1371 N N . ILE B 1 74 ? 24.984 -9.290 -5.310 1.00 18.64 93 ILE B N 1
ATOM 1372 C CA . ILE B 1 74 ? 23.575 -9.097 -5.044 1.00 17.31 93 ILE B CA 1
ATOM 1373 C C . ILE B 1 74 ? 23.146 -7.629 -5.265 1.00 15.43 93 ILE B C 1
ATOM 1374 O O . ILE B 1 74 ? 21.974 -7.341 -5.422 1.00 14.26 93 ILE B O 1
ATOM 1379 N N . THR B 1 75 ? 24.099 -6.704 -5.291 1.00 14.04 94 THR B N 1
ATOM 1380 C CA . THR B 1 75 ? 23.822 -5.323 -5.681 1.00 13.48 94 THR B CA 1
ATOM 1381 C C . THR B 1 75 ? 23.134 -5.254 -7.033 1.00 13.37 94 THR B C 1
ATOM 1382 O O . THR B 1 75 ? 23.585 -5.858 -8.001 1.00 13.88 94 THR B O 1
ATOM 1386 N N . GLY B 1 76 ? 22.019 -4.532 -7.112 1.00 12.78 95 GLY B N 1
ATOM 1387 C CA . GLY B 1 76 ? 21.254 -4.499 -8.349 1.00 12.61 95 GLY B CA 1
ATOM 1388 C C . GLY B 1 76 ? 19.813 -4.053 -8.148 1.00 12.95 95 GLY B C 1
ATOM 1389 O O . GLY B 1 76 ? 19.438 -3.637 -7.062 1.00 12.86 95 GLY B O 1
ATOM 1390 N N . HIS B 1 77 ? 19.039 -4.148 -9.214 1.00 12.32 96 HIS B N 1
ATOM 1391 C CA . HIS B 1 77 ? 17.653 -3.719 -9.231 1.00 12.88 96 HIS B CA 1
ATOM 1392 C C . HIS B 1 77 ? 16.749 -4.899 -9.386 1.00 12.32 96 HIS B C 1
ATOM 1393 O O . HIS B 1 77 ? 16.939 -5.726 -10.289 1.00 13.06 96 HIS B O 1
ATOM 1400 N N . TYR B 1 78 ? 15.742 -4.971 -8.537 1.00 11.33 97 TYR B N 1
ATOM 1401 C CA . TYR B 1 78 ? 14.881 -6.151 -8.430 1.00 10.94 97 TYR B CA 1
ATOM 1402 C C . TYR B 1 78 ? 13.398 -5.837 -8.626 1.00 10.47 97 TYR B C 1
ATOM 1403 O O . TYR B 1 78 ? 12.914 -4.806 -8.185 1.00 10.12 97 TYR B O 1
ATOM 1412 N N . SER B 1 79 ? 12.688 -6.766 -9.249 1.00 10.51 98 SER B N 1
ATOM 1413 C CA . SER B 1 79 ? 11.248 -6.681 -9.378 1.00 11.07 98 SER B CA 1
ATOM 1414 C C . SER B 1 79 ? 10.676 -8.084 -9.413 1.00 10.92 98 SER B C 1
ATOM 1415 O O . SER B 1 79 ? 11.390 -9.062 -9.704 1.00 10.81 98 SER B O 1
ATOM 1418 N N . CYS B 1 80 ? 9.386 -8.169 -9.072 1.00 11.08 99 CYS B N 1
ATOM 1419 C CA . CYS B 1 80 ? 8.630 -9.416 -9.107 1.00 11.83 99 CYS B CA 1
ATOM 1420 C C . CYS B 1 80 ? 7.729 -9.456 -10.338 1.00 12.01 99 CYS B C 1
ATOM 1421 O O . CYS B 1 80 ? 7.106 -8.468 -10.693 1.00 11.56 99 CYS B O 1
ATOM 1424 N N . ILE B 1 81 ? 7.634 -10.613 -10.966 1.00 12.49 100 ILE B N 1
ATOM 1425 C CA . ILE B 1 81 ? 6.712 -10.772 -12.072 1.00 13.34 100 ILE B CA 1
ATOM 1426 C C . ILE B 1 81 ? 6.090 -12.141 -11.979 1.00 13.15 100 ILE B C 1
ATOM 1427 O O . ILE B 1 81 ? 6.734 -13.108 -11.554 1.00 12.50 100 ILE B O 1
ATOM 1432 N N . TYR B 1 82 ? 4.808 -12.216 -12.330 1.00 13.99 101 TYR B N 1
ATOM 1433 C CA . TYR B 1 82 ? 4.066 -13.469 -12.173 1.00 15.27 101 TYR B CA 1
ATOM 1434 C C . TYR B 1 82 ? 3.632 -14.007 -13.535 1.00 17.50 101 TYR B C 1
ATOM 1435 O O . TYR B 1 82 ? 3.422 -13.240 -14.472 1.00 19.13 101 TYR B O 1
ATOM 1444 N N . SER B 1 83 ? 3.508 -15.320 -13.657 1.00 21.09 102 SER B N 1
ATOM 1445 C CA . SER B 1 83 ? 3.029 -15.881 -14.914 1.00 25.33 102 SER B CA 1
ATOM 1446 C C . SER B 1 83 ? 1.916 -16.889 -14.737 1.00 27.39 102 SER B C 1
ATOM 1447 O O . SER B 1 83 ? 1.848 -17.602 -13.741 1.00 25.59 102 SER B O 1
ATOM 1450 N N . LYS B 1 84 ? 1.036 -16.911 -15.733 1.00 31.50 103 LYS B N 1
ATOM 1451 C CA . LYS B 1 84 ? 0.028 -17.952 -15.896 1.00 34.23 103 LYS B CA 1
ATOM 1452 C C . LYS B 1 84 ? 0.254 -18.457 -17.310 1.00 38.18 103 LYS B C 1
ATOM 1453 O O . LYS B 1 84 ? 0.200 -17.674 -18.270 1.00 36.38 103 LYS B O 1
ATOM 1455 N N . GLY B 1 85 ? 0.555 -19.745 -17.439 1.00 40.46 104 GLY B N 1
ATOM 1456 C CA . GLY B 1 85 ? 0.857 -20.330 -18.738 1.00 41.32 104 GLY B CA 1
ATOM 1457 C C . GLY B 1 85 ? 2.061 -19.668 -19.380 1.00 41.52 104 GLY B C 1
ATOM 1458 O O . GLY B 1 85 ? 3.140 -19.627 -18.797 1.00 44.64 104 GLY B O 1
ATOM 1459 N N . ILE B 1 86 ? 1.867 -19.156 -20.588 1.00 41.05 105 ILE B N 1
ATOM 1460 C CA . ILE B 1 86 ? 2.908 -18.421 -21.304 1.00 41.58 105 ILE B CA 1
ATOM 1461 C C . ILE B 1 86 ? 2.735 -16.904 -21.097 1.00 40.54 105 ILE B C 1
ATOM 1462 O O . ILE B 1 86 ? 3.559 -16.110 -21.553 1.00 40.98 105 ILE B O 1
ATOM 1467 N N . THR B 1 87 ? 1.662 -16.523 -20.403 1.00 39.21 106 THR B N 1
ATOM 1468 C CA . THR B 1 87 ? 1.317 -15.123 -20.152 1.00 40.84 106 THR B CA 1
ATOM 1469 C C . THR B 1 87 ? 2.033 -14.607 -18.902 1.00 38.11 106 THR B C 1
ATOM 1470 O O . THR B 1 87 ? 2.033 -15.279 -17.863 1.00 38.00 106 THR B O 1
ATOM 1474 N N . TRP B 1 88 ? 2.633 -13.421 -19.009 1.00 34.62 107 TRP B N 1
ATOM 1475 C CA . TRP B 1 88 ? 3.232 -12.748 -17.858 1.00 31.34 107 TRP B CA 1
ATOM 1476 C C . TRP B 1 88 ? 2.347 -11.639 -17.402 1.00 28.39 107 TRP B C 1
ATOM 1477 O O . TRP B 1 88 ? 1.696 -10.969 -18.207 1.00 28.04 107 TRP B O 1
ATOM 1488 N N . SER B 1 89 ? 2.303 -11.429 -16.096 1.00 25.57 108 SER B N 1
ATOM 1489 C CA . SER B 1 89 ? 1.639 -10.266 -15.538 1.00 24.77 108 SER B CA 1
ATOM 1490 C C . SER B 1 89 ? 2.523 -9.070 -15.810 1.00 23.82 108 SER B C 1
ATOM 1491 O O . SER B 1 89 ? 3.605 -9.211 -16.367 1.00 22.83 108 SER B O 1
ATOM 1494 N N . GLU B 1 90 ? 2.045 -7.883 -15.439 1.00 22.88 109 GLU B N 1
ATOM 1495 C CA A GLU B 1 90 ? 2.912 -6.714 -15.364 0.50 21.59 109 GLU B CA 1
ATOM 1496 C CA B GLU B 1 90 ? 2.910 -6.717 -15.369 0.50 22.50 109 GLU B CA 1
ATOM 1497 C C . GLU B 1 90 ? 3.874 -7.002 -14.219 1.00 20.52 109 GLU B C 1
ATOM 1498 O O . GLU B 1 90 ? 3.591 -7.842 -13.374 1.00 19.91 109 GLU B O 1
ATOM 1509 N N . ARG B 1 91 ? 5.013 -6.336 -14.208 1.00 18.61 110 ARG B N 1
ATOM 1510 C CA . ARG B 1 91 ? 5.939 -6.493 -13.084 1.00 16.86 110 ARG B CA 1
ATOM 1511 C C . ARG B 1 91 ? 5.566 -5.508 -11.996 1.00 14.48 110 ARG B C 1
ATOM 1512 O O . ARG B 1 91 ? 4.833 -4.535 -12.236 1.00 13.74 110 ARG B O 1
ATOM 1520 N N . SER B 1 92 ? 6.073 -5.768 -10.794 1.00 12.31 111 SER B N 1
ATOM 1521 C CA . SER B 1 92 ? 5.978 -4.804 -9.723 1.00 11.33 111 SER B CA 1
ATOM 1522 C C . SER B 1 92 ? 6.884 -3.593 -9.992 1.00 11.21 111 SER B C 1
ATOM 1523 O O . SER B 1 92 ? 7.684 -3.579 -10.945 1.00 12.04 111 SER B O 1
ATOM 1526 N N . LYS B 1 93 ? 6.795 -2.594 -9.115 1.00 10.57 112 LYS B N 1
ATOM 1527 C CA A LYS B 1 93 ? 7.807 -1.550 -9.053 0.50 10.54 112 LYS B CA 1
ATOM 1528 C CA B LYS B 1 93 ? 7.803 -1.547 -9.022 0.50 10.67 112 LYS B CA 1
ATOM 1529 C C . LYS B 1 93 ? 9.175 -2.190 -8.790 1.00 10.69 112 LYS B C 1
ATOM 1530 O O . LYS B 1 93 ? 9.272 -3.353 -8.396 1.00 10.56 112 LYS B O 1
ATOM 1541 N N . THR B 1 94 ? 10.225 -1.415 -8.962 1.00 10.97 113 THR B N 1
ATOM 1542 C CA . THR B 1 94 ? 11.586 -1.894 -8.826 1.00 11.74 113 THR B CA 1
ATOM 1543 C C . THR B 1 94 ? 12.232 -1.358 -7.553 1.00 12.17 113 THR B C 1
ATOM 1544 O O . THR B 1 94 ? 12.091 -0.175 -7.243 1.00 13.02 113 THR B O 1
ATOM 1548 N N . LEU B 1 95 ? 12.925 -2.225 -6.825 1.00 11.41 114 LEU B N 1
ATOM 1549 C CA . LEU B 1 95 ? 13.704 -1.854 -5.642 1.00 11.52 114 LEU B CA 1
ATOM 1550 C C . LEU B 1 95 ? 15.175 -2.096 -5.926 1.00 12.63 114 LEU B C 1
ATOM 1551 O O . LEU B 1 95 ? 15.532 -3.091 -6.554 1.00 13.29 114 LEU B O 1
ATOM 1556 N N . GLU B 1 96 ? 16.019 -1.196 -5.444 1.00 12.77 115 GLU B N 1
ATOM 1557 C CA . GLU B 1 96 ? 17.470 -1.320 -5.608 1.00 13.50 115 GLU B CA 1
ATOM 1558 C C . GLU B 1 96 ? 18.089 -1.808 -4.296 1.00 12.77 115 GLU B C 1
ATOM 1559 O O . GLU B 1 96 ? 17.708 -1.341 -3.212 1.00 12.16 115 GLU B O 1
ATOM 1565 N N . LEU B 1 97 ? 19.044 -2.738 -4.401 1.00 12.49 116 LEU B N 1
ATOM 1566 C CA . LEU B 1 97 ? 19.841 -3.188 -3.266 1.00 12.93 116 LEU B CA 1
ATOM 1567 C C . LEU B 1 97 ? 21.278 -2.773 -3.515 1.00 13.46 116 LEU B C 1
ATOM 1568 O O . LEU B 1 97 ? 21.779 -2.883 -4.633 1.00 13.84 116 LEU B O 1
ATOM 1573 N N . LYS B 1 98 ? 21.936 -2.267 -2.490 1.00 14.86 117 LYS B N 1
ATOM 1574 C CA . LYS B 1 98 ? 23.365 -2.011 -2.589 1.00 16.20 117 LYS B CA 1
ATOM 1575 C C . LYS B 1 98 ? 24.034 -2.705 -1.411 1.00 16.28 117 LYS B C 1
ATOM 1576 O O . LYS B 1 98 ? 23.754 -2.386 -0.260 1.00 13.62 117 LYS B O 1
ATOM 1582 N N . VAL B 1 99 ? 24.949 -3.627 -1.699 1.00 16.47 118 VAL B N 1
ATOM 1583 C CA . VAL B 1 99 ? 25.572 -4.425 -0.640 1.00 18.74 118 VAL B CA 1
ATOM 1584 C C . VAL B 1 99 ? 26.856 -3.741 -0.202 1.00 22.33 118 VAL B C 1
ATOM 1585 O O . VAL B 1 99 ? 27.723 -3.484 -1.031 1.00 25.11 118 VAL B O 1
ATOM 1589 N N . ILE B 1 100 ? 26.956 -3.471 1.099 1.00 24.61 119 ILE B N 1
ATOM 1590 C CA . ILE B 1 100 ? 28.064 -2.718 1.678 1.00 28.12 119 ILE B CA 1
ATOM 1591 C C . ILE B 1 100 ? 28.877 -3.596 2.639 1.00 29.90 119 ILE B C 1
ATOM 1592 O O . ILE B 1 100 ? 28.319 -4.363 3.437 1.00 26.67 119 ILE B O 1
ATOM 1597 N N . LYS B 1 101 ? 30.199 -3.474 2.568 1.00 34.64 120 LYS B N 1
ATOM 1598 C CA . LYS B 1 101 ? 31.095 -4.232 3.454 1.00 36.06 120 LYS B CA 1
ATOM 1599 C C . LYS B 1 101 ? 31.185 -3.563 4.825 1.00 39.35 120 LYS B C 1
ATOM 1600 O O . LYS B 1 101 ? 31.331 -2.339 4.926 1.00 41.11 120 LYS B O 1
ATOM 1602 N N . GLY C 1 5 ? 12.394 -0.571 -16.970 1.00 28.89 24 GLY C N 1
ATOM 1603 C CA . GLY C 1 5 ? 11.084 -1.194 -16.605 1.00 26.15 24 GLY C CA 1
ATOM 1604 C C . GLY C 1 5 ? 10.535 -0.686 -15.270 1.00 24.45 24 GLY C C 1
ATOM 1605 O O . GLY C 1 5 ? 9.600 -1.270 -14.715 1.00 24.86 24 GLY C O 1
ATOM 1606 N N . SER C 1 6 ? 11.116 0.405 -14.770 1.00 22.41 25 SER C N 1
ATOM 1607 C CA A SER C 1 6 ? 10.705 0.983 -13.483 0.50 21.29 25 SER C CA 1
ATOM 1608 C CA B SER C 1 6 ? 10.717 1.009 -13.489 0.50 20.81 25 SER C CA 1
ATOM 1609 C C . SER C 1 6 ? 9.286 1.544 -13.563 1.00 19.97 25 SER C C 1
ATOM 1610 O O . SER C 1 6 ? 8.931 2.196 -14.528 1.00 20.16 25 SER C O 1
ATOM 1615 N N . LEU C 1 7 ? 8.477 1.262 -12.538 1.00 17.37 26 LEU C N 1
ATOM 1616 C CA . LEU C 1 7 ? 7.074 1.716 -12.449 1.00 16.13 26 LEU C CA 1
ATOM 1617 C C . LEU C 1 7 ? 6.838 2.513 -11.161 1.00 13.74 26 LEU C C 1
ATOM 1618 O O . 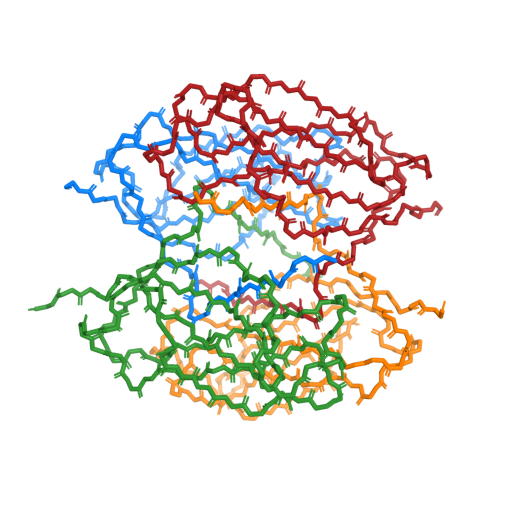LEU C 1 7 ? 7.590 2.372 -10.192 1.00 13.31 26 LEU C O 1
ATOM 1623 N N . PRO C 1 8 ? 5.781 3.340 -11.134 1.00 12.50 27 PRO C N 1
ATOM 1624 C CA . PRO C 1 8 ? 5.517 4.159 -9.953 1.00 12.07 27 PRO C CA 1
ATOM 1625 C C . PRO C 1 8 ? 4.988 3.330 -8.800 1.00 11.58 27 PRO C C 1
ATOM 1626 O O . PRO C 1 8 ? 4.607 2.165 -8.976 1.00 12.02 27 PRO C O 1
ATOM 1630 N N . ASP C 1 9 ? 4.996 3.942 -7.635 1.00 11.78 28 ASP C N 1
ATOM 1631 C CA . ASP C 1 9 ? 4.512 3.350 -6.414 1.00 11.80 28 ASP C CA 1
ATOM 1632 C C . ASP C 1 9 ? 3.490 4.294 -5.762 1.00 10.93 28 ASP C C 1
ATOM 1633 O O . ASP C 1 9 ? 3.380 5.498 -6.104 1.00 10.20 28 ASP C O 1
ATOM 1638 N N . ILE C 1 10 ? 2.746 3.739 -4.814 1.00 10.02 29 ILE C N 1
ATOM 1639 C CA . ILE C 1 10 ? 1.755 4.513 -4.047 1.00 9.84 29 ILE C CA 1
ATOM 1640 C C . ILE C 1 10 ? 1.856 4.036 -2.602 1.00 9.70 29 ILE C C 1
ATOM 1641 O O . ILE C 1 10 ? 2.060 2.851 -2.368 1.00 10.03 29 ILE C O 1
ATOM 1646 N N . THR C 1 11 ? 1.810 4.977 -1.673 1.00 10.07 30 THR C N 1
ATOM 1647 C CA . THR C 1 11 ? 1.775 4.704 -0.225 1.00 10.82 30 THR C CA 1
ATOM 1648 C C . THR C 1 11 ? 0.671 5.567 0.373 1.00 11.36 30 THR C C 1
ATOM 1649 O O . THR C 1 11 ? 0.594 6.753 0.080 1.00 11.10 30 THR C O 1
ATOM 1653 N N . ILE C 1 12 ? -0.179 4.982 1.216 1.00 11.36 31 ILE C N 1
ATOM 1654 C CA . ILE C 1 12 ? -1.253 5.752 1.834 1.00 12.37 31 ILE C CA 1
ATOM 1655 C C . ILE C 1 12 ? -1.083 5.722 3.336 1.00 12.43 31 ILE C C 1
ATOM 1656 O O . ILE C 1 12 ? -0.744 4.679 3.904 1.00 12.52 31 ILE C O 1
ATOM 1661 N N . PHE C 1 13 ? -1.236 6.889 3.950 1.00 12.20 32 PHE C N 1
ATOM 1662 C CA . PHE C 1 13 ? -1.244 7.035 5.407 1.00 12.57 32 PHE C CA 1
ATOM 1663 C C . PHE C 1 13 ? -2.599 7.576 5.841 1.00 13.21 32 PHE C C 1
ATOM 1664 O O . PHE C 1 13 ? -3.222 8.356 5.113 1.00 13.09 32 PHE C O 1
ATOM 1672 N N . PRO C 1 14 ? -3.087 7.169 7.016 1.00 13.51 33 PRO C N 1
ATOM 1673 C CA . PRO C 1 14 ? -2.493 6.179 7.916 1.00 14.13 33 PRO C CA 1
ATOM 1674 C C . PRO C 1 14 ? -2.614 4.742 7.367 1.00 14.56 33 PRO C C 1
ATOM 1675 O O . PRO C 1 14 ? -3.605 4.392 6.708 1.00 13.72 33 PRO C O 1
ATOM 1679 N N . ASN C 1 15 ? -1.608 3.909 7.618 1.00 14.78 34 ASN C N 1
ATOM 1680 C CA . ASN C 1 15 ? -1.648 2.538 7.102 1.00 15.78 34 ASN C CA 1
ATOM 1681 C C . ASN C 1 15 ? -1.523 1.476 8.193 1.00 15.50 34 ASN C C 1
ATOM 1682 O O . ASN C 1 15 ? -1.156 0.336 7.916 1.00 15.26 34 ASN C O 1
ATOM 1687 N N . SER C 1 16 ? -1.855 1.846 9.416 1.00 15.29 35 SER C N 1
ATOM 1688 C CA . SER C 1 16 ? -1.697 0.930 10.534 1.00 15.08 35 SER C CA 1
ATOM 1689 C C . SER C 1 16 ? -2.961 0.087 10.820 1.00 15.10 35 SER C C 1
ATOM 1690 O O . SER C 1 16 ? -2.954 -0.745 11.734 1.00 14.20 35 SER C O 1
ATOM 1693 N N . SER C 1 17 ? -4.034 0.298 10.064 1.00 13.97 36 SER C N 1
ATOM 1694 C CA . SER C 1 17 ? -5.240 -0.519 10.183 1.00 14.51 36 SER C CA 1
ATOM 1695 C C . SER C 1 17 ? -5.573 -1.185 8.851 1.00 14.31 36 SER C C 1
ATOM 1696 O O . SER C 1 17 ? -5.888 -0.489 7.872 1.00 15.21 36 SER C O 1
ATOM 1699 N N . LEU C 1 18 ? -5.516 -2.519 8.826 1.00 14.14 37 LEU C N 1
ATOM 1700 C CA A LEU C 1 18 ? -5.700 -3.301 7.603 0.50 14.84 37 LEU C CA 1
ATOM 1701 C CA B LEU C 1 18 ? -5.708 -3.283 7.606 0.50 14.25 37 LEU C CA 1
ATOM 1702 C C . LEU C 1 18 ? -7.044 -4.008 7.641 1.00 15.07 37 LEU C C 1
ATOM 1703 O O . LEU C 1 18 ? -7.473 -4.489 8.713 1.00 15.08 37 LEU C O 1
ATOM 1712 N N . MET C 1 19 ? -7.680 -4.068 6.478 1.00 16.25 38 MET C N 1
ATOM 1713 C CA A MET C 1 19 ? -8.907 -4.821 6.263 0.50 17.19 38 MET C CA 1
ATOM 1714 C CA B MET C 1 19 ? -8.916 -4.834 6.280 0.50 16.85 38 MET C CA 1
ATOM 1715 C C . MET C 1 19 ? -8.533 -6.177 5.665 1.00 16.65 38 MET C C 1
ATOM 1716 O O . MET C 1 19 ? -7.777 -6.233 4.690 1.00 17.70 38 MET C O 1
ATOM 1725 N N . ILE C 1 20 ? -9.061 -7.262 6.233 1.00 15.77 39 ILE C N 1
ATOM 1726 C CA . ILE C 1 20 ? -8.731 -8.627 5.841 1.00 16.04 39 ILE C CA 1
ATOM 1727 C C . ILE C 1 20 ? -10.041 -9.411 5.657 1.00 15.84 39 ILE C C 1
ATOM 1728 O O . ILE C 1 20 ? -10.906 -9.359 6.525 1.00 15.65 39 ILE C O 1
ATOM 1733 N N . SER C 1 21 ? -10.177 -10.139 4.555 1.00 15.99 40 SER C N 1
ATOM 1734 C CA A SER C 1 21 ? -11.359 -10.963 4.328 0.50 15.91 40 SER C CA 1
ATOM 1735 C CA B SER C 1 21 ? -11.371 -10.948 4.342 0.50 16.37 40 SER C CA 1
ATOM 1736 C C . SER C 1 21 ? -11.268 -12.276 5.081 1.00 15.83 40 SER C C 1
ATOM 1737 O O . SER C 1 21 ? -10.190 -12.884 5.189 1.00 15.38 40 SER C O 1
ATOM 1742 N N . GLN C 1 22 ? -12.406 -12.741 5.586 1.00 15.98 41 GLN C N 1
ATOM 1743 C CA . GLN C 1 22 ? -12.460 -14.077 6.181 1.00 16.27 41 GLN C CA 1
ATOM 1744 C C . GLN C 1 22 ? -11.923 -15.087 5.166 1.00 16.31 41 GLN C C 1
ATOM 1745 O O . GLN C 1 22 ? -12.216 -14.994 3.962 1.00 16.08 41 GLN C O 1
ATOM 1751 N N . GLY C 1 23 ? -11.112 -16.024 5.642 1.00 15.98 42 GLY C N 1
ATOM 1752 C CA . GLY C 1 23 ? -10.523 -17.086 4.808 1.00 17.16 42 GLY C CA 1
ATOM 1753 C C . GLY C 1 23 ? -9.114 -16.773 4.325 1.00 17.13 42 GLY C C 1
ATOM 1754 O O . GLY C 1 23 ? -8.418 -17.650 3.825 1.00 19.58 42 GLY C O 1
ATOM 1755 N N . THR C 1 24 ? -8.666 -15.543 4.537 1.00 16.23 43 THR C N 1
ATOM 1756 C CA . THR C 1 24 ? -7.319 -15.094 4.098 1.00 15.47 43 THR C CA 1
ATOM 1757 C C . THR C 1 24 ? -6.228 -15.758 4.923 1.00 15.02 43 THR C C 1
ATOM 1758 O O . THR C 1 24 ? -6.435 -16.056 6.122 1.00 15.17 43 THR C O 1
ATOM 1762 N N . PHE C 1 25 ? -5.069 -15.995 4.304 1.00 13.75 44 PHE C N 1
ATOM 1763 C CA . PHE C 1 25 ? -3.850 -16.313 5.054 1.00 14.36 44 PHE C CA 1
ATOM 1764 C C . PHE C 1 25 ? -2.992 -15.074 5.211 1.00 14.15 44 PHE C C 1
ATOM 1765 O O . PHE C 1 25 ? -2.542 -14.463 4.225 1.00 15.62 44 PHE C O 1
ATOM 1773 N N . VAL C 1 26 ? -2.809 -14.673 6.456 1.00 13.28 45 VAL C N 1
ATOM 1774 C CA . VAL C 1 26 ? -2.006 -13.499 6.780 1.00 12.90 45 VAL C CA 1
ATOM 1775 C C . VAL C 1 26 ? -0.552 -13.899 7.055 1.00 12.82 45 VAL C C 1
ATOM 1776 O O . VAL C 1 26 ? -0.299 -14.884 7.721 1.00 13.49 45 VAL C O 1
ATOM 1780 N N . THR C 1 27 ? 0.411 -13.119 6.572 1.00 12.92 46 THR C N 1
ATOM 1781 C CA . THR C 1 27 ? 1.805 -13.311 6.955 1.00 13.38 46 THR C CA 1
ATOM 1782 C C . THR C 1 27 ? 2.280 -12.090 7.764 1.00 13.02 46 THR C C 1
ATOM 1783 O O . THR C 1 27 ? 2.136 -10.962 7.303 1.00 13.04 46 THR C O 1
ATOM 1787 N N . VAL C 1 28 ? 2.798 -12.345 8.958 1.00 12.41 47 VAL C N 1
ATOM 1788 C CA . VAL C 1 28 ? 3.418 -11.334 9.799 1.00 12.29 47 VAL C CA 1
ATOM 1789 C C . VAL C 1 28 ? 4.934 -11.483 9.748 1.00 12.69 47 VAL C C 1
ATOM 1790 O O . VAL C 1 28 ? 5.474 -12.575 9.955 1.00 13.72 47 VAL C O 1
ATOM 1794 N N . VAL C 1 29 ? 5.620 -10.395 9.425 1.00 12.36 48 VAL C N 1
ATOM 1795 C CA . VAL C 1 29 ? 7.066 -10.376 9.421 1.00 12.19 48 VAL C CA 1
ATOM 1796 C C . VAL C 1 29 ? 7.490 -9.497 10.585 1.00 12.96 48 VAL C C 1
ATOM 1797 O O . VAL C 1 29 ? 7.264 -8.315 10.555 1.00 11.93 48 VAL C O 1
ATOM 1801 N N . CYS C 1 30 ? 8.081 -10.110 11.610 1.00 12.97 49 CYS C N 1
ATOM 1802 C CA . CYS C 1 30 ? 8.717 -9.384 12.693 1.00 14.66 49 CYS C CA 1
ATOM 1803 C C . CYS C 1 30 ? 10.168 -9.153 12.298 1.00 15.21 49 CYS C C 1
ATOM 1804 O O . CYS C 1 30 ? 10.803 -10.028 11.688 1.00 15.35 49 CYS C O 1
ATOM 1807 N N . SER C 1 31 ? 10.709 -7.991 12.639 1.00 15.70 50 SER C N 1
ATOM 1808 C CA A SER C 1 31 ? 12.093 -7.662 12.320 0.33 16.72 50 SER C CA 1
ATOM 1809 C CA B SER C 1 31 ? 12.106 -7.711 12.348 0.33 16.63 50 SER C CA 1
ATOM 1810 C CA C SER C 1 31 ? 12.086 -7.620 12.304 0.33 16.50 50 SER C CA 1
ATOM 1811 C C . SER C 1 31 ? 12.764 -7.027 13.538 1.00 17.49 50 SER C C 1
ATOM 1812 O O . SER C 1 31 ? 12.118 -6.318 14.320 1.00 16.72 50 SER C O 1
ATOM 1819 N N . TYR C 1 32 ? 14.046 -7.306 13.724 1.00 18.73 51 TYR C N 1
ATOM 1820 C CA . TYR C 1 32 ? 14.767 -6.701 14.833 1.00 21.44 51 TYR C CA 1
ATOM 1821 C C . TYR C 1 32 ? 16.219 -6.509 14.416 1.00 26.62 51 TYR C C 1
ATOM 1822 O O . TYR C 1 32 ? 16.984 -7.464 14.344 1.00 28.60 51 TYR C O 1
ATOM 1831 N N . SER C 1 33 ? 16.556 -5.270 14.092 1.00 34.03 52 SER C N 1
ATOM 1832 C CA . SER C 1 33 ? 17.868 -4.931 13.550 1.00 40.05 52 SER C CA 1
ATOM 1833 C C . SER C 1 33 ? 18.939 -4.897 14.633 1.00 43.50 52 SER C C 1
ATOM 1834 O O . SER C 1 33 ? 20.061 -5.355 14.413 1.00 49.56 52 SER C O 1
ATOM 1837 N N . ASP C 1 34 ? 18.592 -4.378 15.808 1.00 45.56 53 ASP C N 1
ATOM 1838 C CA . ASP C 1 34 ? 19.576 -4.181 16.872 1.00 47.69 53 ASP C CA 1
ATOM 1839 C C . ASP C 1 34 ? 20.162 -5.492 17.418 1.00 48.11 53 ASP C C 1
ATOM 1840 O O . ASP C 1 34 ? 21.250 -5.915 17.007 1.00 49.68 53 ASP C O 1
ATOM 1842 N N . LYS C 1 35 ? 19.431 -6.141 18.320 1.00 45.73 54 LYS C N 1
ATOM 1843 C CA . LYS C 1 35 ? 19.999 -7.187 19.166 1.00 41.64 54 LYS C CA 1
ATOM 1844 C C . LYS C 1 35 ? 19.298 -8.538 19.017 1.00 34.04 54 LYS C C 1
ATOM 1845 O O . LYS C 1 35 ? 19.229 -9.305 19.971 1.00 32.00 54 LYS C O 1
ATOM 1851 N N . HIS C 1 36 ? 18.802 -8.832 17.819 1.00 28.96 55 HIS C N 1
ATOM 1852 C CA . HIS C 1 36 ? 18.118 -10.108 17.540 1.00 25.90 55 HIS C CA 1
ATOM 1853 C C . HIS C 1 36 ? 18.858 -11.293 18.119 1.00 24.34 55 HIS C C 1
ATOM 1854 O O . HIS C 1 36 ? 18.265 -12.162 18.761 1.00 22.64 55 HIS C O 1
ATOM 1861 N N . ASP C 1 37 ? 20.171 -11.329 17.909 1.00 24.61 56 ASP C N 1
ATOM 1862 C CA A ASP C 1 37 ? 20.939 -12.519 18.291 0.50 25.04 56 ASP C CA 1
ATOM 1863 C CA B ASP C 1 37 ? 21.008 -12.462 18.302 0.50 24.75 56 ASP C CA 1
ATOM 1864 C C . ASP C 1 37 ? 20.993 -12.765 19.811 1.00 24.04 56 ASP C C 1
ATOM 1865 O O . ASP C 1 37 ? 21.295 -13.885 20.233 1.00 23.44 56 ASP C O 1
ATOM 1874 N N . LEU C 1 38 ? 20.667 -11.760 20.626 1.00 23.17 57 LEU C N 1
ATOM 1875 C CA . LEU C 1 38 ? 20.651 -11.957 22.087 1.00 23.62 57 LEU C CA 1
ATOM 1876 C C . LEU C 1 38 ? 19.398 -12.695 22.564 1.00 21.82 57 LEU C C 1
ATOM 1877 O O . LEU C 1 38 ? 19.388 -13.266 23.648 1.00 23.38 57 LEU C O 1
ATOM 1882 N N . TYR C 1 39 ? 18.344 -12.704 21.755 1.00 19.83 58 TYR C N 1
ATOM 1883 C CA . TYR C 1 39 ? 17.075 -13.299 22.167 1.00 19.33 58 TYR C CA 1
ATOM 1884 C C . TYR C 1 39 ? 16.915 -14.635 21.489 1.00 19.64 58 TYR C C 1
ATOM 1885 O O . TYR C 1 39 ? 17.467 -14.860 20.424 1.00 21.15 58 TYR C O 1
ATOM 1894 N N . ASN C 1 40 ? 16.176 -15.534 22.108 1.00 19.18 59 ASN C N 1
ATOM 1895 C CA . ASN C 1 40 ? 15.937 -16.845 21.488 1.00 19.71 59 ASN C CA 1
ATOM 1896 C C . ASN C 1 40 ? 14.466 -17.186 21.232 1.00 17.48 59 ASN C C 1
ATOM 1897 O O . ASN C 1 40 ? 14.168 -18.224 20.639 1.00 17.01 59 ASN C O 1
ATOM 1902 N N . MET C 1 41 ? 13.553 -16.301 21.623 1.00 17.00 60 MET C N 1
ATOM 1903 C CA . MET C 1 41 ? 12.139 -16.478 21.317 1.00 16.89 60 MET C CA 1
ATOM 1904 C C . MET C 1 41 ? 11.592 -15.199 20.709 1.00 15.60 60 MET C C 1
ATOM 1905 O O . MET C 1 41 ? 11.980 -14.091 21.107 1.00 14.09 60 MET C O 1
ATOM 1910 N N . VAL C 1 42 ? 10.689 -15.378 19.750 1.00 15.09 61 VAL C N 1
ATOM 1911 C CA . VAL C 1 42 ? 9.918 -14.278 19.198 1.00 14.96 61 VAL C CA 1
ATOM 1912 C C . VAL C 1 42 ? 8.421 -14.545 19.399 1.00 14.41 61 VAL C C 1
ATOM 1913 O O . VAL C 1 42 ? 7.942 -15.667 19.225 1.00 14.51 61 VAL C O 1
ATOM 1917 N N . ARG C 1 43 ? 7.703 -13.509 19.803 1.00 15.37 62 ARG C N 1
ATOM 1918 C CA . ARG C 1 43 ? 6.312 -13.595 20.149 1.00 16.49 62 ARG C CA 1
ATOM 1919 C C . ARG C 1 43 ? 5.497 -12.589 19.352 1.00 15.84 62 ARG C C 1
ATOM 1920 O O . ARG C 1 43 ? 5.821 -11.409 19.313 1.00 15.22 62 ARG C O 1
ATOM 1928 N N . LEU C 1 44 ? 4.463 -13.089 18.706 1.00 14.98 63 LEU C N 1
ATOM 1929 C CA . LEU C 1 44 ? 3.443 -12.255 18.103 1.00 15.36 63 LEU C CA 1
ATOM 1930 C C . LEU C 1 44 ? 2.389 -12.025 19.159 1.00 16.16 63 LEU C C 1
ATOM 1931 O O . LEU C 1 44 ? 1.773 -12.974 19.674 1.00 16.34 63 LEU C O 1
ATOM 1936 N N . GLU C 1 45 ? 2.209 -10.766 19.531 1.00 15.80 64 GLU C N 1
ATOM 1937 C CA . GLU C 1 45 ? 1.235 -10.392 20.542 1.00 17.26 64 GLU C CA 1
ATOM 1938 C C . GLU C 1 45 ? -0.047 -9.923 19.898 1.00 16.95 64 GLU C C 1
ATOM 1939 O O . GLU C 1 45 ? -0.027 -9.228 18.864 1.00 14.90 64 GLU C O 1
ATOM 1945 N N . LYS C 1 46 ? -1.168 -10.302 20.491 1.00 16.22 65 LYS C N 1
ATOM 1946 C CA . LYS C 1 46 ? -2.444 -9.777 20.051 1.00 16.43 65 LYS C CA 1
ATOM 1947 C C . LYS C 1 46 ? -3.111 -9.146 21.248 1.00 17.96 65 LYS C C 1
ATOM 1948 O O . LYS C 1 46 ? -3.318 -9.836 22.255 1.00 16.57 65 LYS C O 1
ATOM 1954 N N . ASP C 1 47 ? -3.495 -7.875 21.122 1.00 18.08 66 ASP C N 1
ATOM 1955 C CA . ASP C 1 47 ? -4.179 -7.148 22.203 1.00 21.28 66 ASP C CA 1
ATOM 1956 C C . ASP C 1 47 ? -3.447 -7.301 23.545 1.00 23.53 66 ASP C C 1
ATOM 1957 O O . ASP C 1 47 ? -4.082 -7.566 24.566 1.00 26.59 66 ASP C O 1
ATOM 1962 N N . GLY C 1 48 ? -2.127 -7.155 23.529 1.00 24.92 67 GLY C N 1
ATOM 1963 C CA . GLY C 1 48 ? -1.335 -7.126 24.766 1.00 26.97 67 GLY C CA 1
ATOM 1964 C C . GLY C 1 48 ? -0.836 -8.463 25.304 1.00 28.73 67 GLY C C 1
ATOM 1965 O O . GLY C 1 48 ? -0.084 -8.480 26.284 1.00 29.82 67 GLY C O 1
ATOM 1966 N N . SER C 1 49 ? -1.228 -9.579 24.683 1.00 26.65 68 SER C N 1
ATOM 1967 C CA . SER C 1 49 ? -0.779 -10.901 25.144 1.00 27.13 68 SER C CA 1
ATOM 1968 C C . SER C 1 49 ? -0.218 -11.724 24.002 1.00 25.05 68 SER C C 1
ATOM 1969 O O . SER C 1 49 ? -0.668 -11.578 22.858 1.00 21.95 68 SER C O 1
ATOM 1972 N N . THR C 1 50 ? 0.753 -12.595 24.315 1.00 23.93 69 THR C N 1
ATOM 1973 C CA . THR C 1 50 ? 1.337 -13.476 23.319 1.00 22.63 69 THR C CA 1
ATOM 1974 C C . THR C 1 50 ? 0.181 -14.243 22.662 1.00 21.25 69 THR C C 1
ATOM 1975 O O . THR C 1 50 ? -0.708 -14.756 23.335 1.00 20.10 69 THR C O 1
ATOM 1979 N N . PHE C 1 51 ? 0.197 -14.252 21.335 1.00 18.00 70 PHE C N 1
ATOM 1980 C CA . PHE C 1 51 ? -0.784 -14.926 20.491 1.00 17.90 70 PHE C CA 1
ATOM 1981 C C . PHE C 1 51 ? -0.129 -16.150 19.839 1.00 17.56 70 PHE C C 1
ATOM 1982 O O . PHE C 1 51 ? -0.724 -17.221 19.798 1.00 18.35 70 PHE C O 1
ATOM 1990 N N . MET C 1 52 ? 1.083 -15.979 19.313 1.00 17.36 71 MET C N 1
ATOM 1991 C CA . MET C 1 52 ? 1.879 -17.070 18.752 1.00 18.02 71 MET C CA 1
ATOM 1992 C C . MET C 1 52 ? 3.312 -16.853 19.180 1.00 18.99 71 MET C C 1
ATOM 1993 O O . MET C 1 52 ? 3.739 -15.724 19.348 1.00 17.56 71 MET C O 1
ATOM 1998 N N . GLU C 1 53 ? 4.066 -17.928 19.363 1.00 19.69 72 GLU C N 1
ATOM 1999 C CA . GLU C 1 53 ? 5.478 -17.775 19.677 1.00 21.40 72 GLU C CA 1
ATOM 2000 C C . GLU C 1 53 ? 6.270 -18.887 19.067 1.00 21.15 72 GLU C C 1
ATOM 2001 O O . GLU C 1 53 ? 5.746 -19.980 18.842 1.00 21.37 72 GLU C O 1
ATOM 2007 N N . LYS C 1 54 ? 7.543 -18.616 18.813 1.00 19.56 73 LYS C N 1
ATOM 2008 C CA . LYS C 1 54 ? 8.435 -19.613 18.263 1.00 19.65 73 LYS C CA 1
ATOM 2009 C C . LYS C 1 54 ? 9.865 -19.205 18.545 1.00 18.16 73 LYS C C 1
ATOM 2010 O O . LYS C 1 54 ? 10.138 -18.066 18.976 1.00 16.18 73 LYS C O 1
ATOM 2016 N N . SER C 1 55 ? 10.787 -20.130 18.323 1.00 17.78 74 SER C N 1
ATOM 2017 C CA A SER C 1 55 ? 12.199 -19.815 18.458 0.50 17.88 74 SER C CA 1
ATOM 2018 C CA B SER C 1 55 ? 12.203 -19.816 18.450 0.50 17.26 74 SER C CA 1
ATOM 2019 C C . SER C 1 55 ? 12.582 -18.835 17.356 1.00 17.89 74 SER C C 1
ATOM 2020 O O . SER C 1 55 ? 12.039 -18.883 16.249 1.00 17.72 74 SER C O 1
ATOM 2025 N N . THR C 1 56 ? 13.505 -17.938 17.664 1.00 17.50 75 THR C N 1
ATOM 2026 C CA . THR C 1 56 ? 14.000 -17.016 16.648 1.00 18.76 75 THR C CA 1
ATOM 2027 C C . THR C 1 56 ? 14.802 -17.787 15.626 1.00 20.43 75 THR C C 1
ATOM 2028 O O . THR C 1 56 ? 15.357 -18.839 15.936 1.00 20.66 75 THR C O 1
ATOM 2032 N N . GLU C 1 57 ? 14.861 -17.258 14.408 1.00 22.42 76 GLU C N 1
ATOM 2033 C CA . GLU C 1 57 ? 15.758 -17.762 13.382 1.00 24.53 76 GLU C CA 1
ATOM 2034 C C . GLU C 1 57 ? 17.163 -17.306 13.747 1.00 25.54 76 GLU C C 1
ATOM 2035 O O . GLU C 1 57 ? 17.396 -16.131 13.913 1.00 27.98 76 GLU C O 1
ATOM 2041 N N . PRO C 1 58 ? 18.119 -18.229 13.855 1.00 26.01 77 PRO C N 1
ATOM 2042 C CA . PRO C 1 58 ? 19.440 -17.736 14.247 1.00 26.71 77 PRO C CA 1
ATOM 2043 C C . PRO C 1 58 ? 20.167 -16.930 13.140 1.00 26.71 77 PRO C C 1
ATOM 2044 O O . PRO C 1 58 ? 20.975 -16.052 13.454 1.00 28.33 77 PRO C O 1
ATOM 2048 N N . TYR C 1 59 ? 19.830 -17.177 11.875 1.00 23.19 78 TYR C N 1
ATOM 2049 C CA . TYR C 1 59 ? 20.618 -16.674 10.746 1.00 21.53 78 TYR C CA 1
ATOM 2050 C C . TYR C 1 59 ? 20.113 -15.344 10.131 1.00 21.89 78 TYR C C 1
ATOM 2051 O O . TYR C 1 59 ? 20.767 -14.765 9.257 1.00 21.95 78 TYR C O 1
ATOM 2060 N N . LYS C 1 60 ? 18.967 -14.848 10.580 1.00 20.03 79 LYS C N 1
ATOM 2061 C CA . LYS C 1 60 ? 18.428 -13.625 10.005 1.00 20.25 79 LYS C CA 1
ATOM 2062 C C . LYS C 1 60 ? 17.734 -12.799 11.065 1.00 19.85 79 LYS C C 1
ATOM 2063 O O . LYS C 1 60 ? 17.450 -13.296 12.151 1.00 18.87 79 LYS C O 1
ATOM 2069 N N . THR C 1 61 ? 17.483 -11.539 10.742 1.00 18.65 80 THR C N 1
ATOM 2070 C CA . THR C 1 61 ? 16.842 -10.624 11.671 1.00 18.39 80 THR C CA 1
ATOM 2071 C C . THR C 1 61 ? 15.319 -10.574 11.498 1.00 17.36 80 THR C C 1
ATOM 2072 O O . THR C 1 61 ? 14.653 -9.834 12.213 1.00 16.78 80 THR C O 1
ATOM 2076 N N . GLU C 1 62 ? 14.770 -11.356 10.565 1.00 15.86 81 GLU C N 1
ATOM 2077 C CA . GLU C 1 62 ? 13.319 -11.424 10.346 1.00 16.43 81 GLU C CA 1
ATOM 2078 C C . GLU C 1 62 ? 12.757 -12.756 10.835 1.00 16.53 81 GLU C C 1
ATOM 2079 O O . GLU C 1 62 ? 13.403 -13.801 10.682 1.00 18.11 81 GLU C O 1
ATOM 2085 N N . ASP C 1 63 ? 11.574 -12.715 11.427 1.00 15.27 82 ASP C N 1
ATOM 2086 C CA . ASP C 1 63 ? 10.885 -13.939 11.835 1.00 16.26 82 ASP C CA 1
ATOM 2087 C C . ASP C 1 63 ? 9.463 -13.854 11.348 1.00 16.45 82 ASP C C 1
ATOM 2088 O O . ASP C 1 63 ? 8.850 -12.803 11.431 1.00 16.19 82 ASP C O 1
ATOM 2093 N N . GLU C 1 64 ? 8.916 -14.965 10.863 1.00 16.70 83 GLU C N 1
ATOM 2094 C CA . GLU C 1 64 ? 7.602 -14.915 10.252 1.00 17.00 83 GLU C CA 1
ATOM 2095 C C . GLU C 1 64 ? 6.579 -15.776 10.952 1.00 16.53 83 GLU C C 1
ATOM 2096 O O . GLU C 1 64 ? 6.883 -16.886 11.424 1.00 16.46 83 GLU C O 1
ATOM 2102 N N . PHE C 1 65 ? 5.363 -15.246 11.015 1.00 14.82 84 PHE C N 1
ATOM 2103 C CA . PHE C 1 65 ? 4.217 -15.991 11.496 1.00 14.74 84 PHE C CA 1
ATOM 2104 C C . PHE C 1 65 ? 3.181 -16.040 10.383 1.00 15.17 84 PHE C C 1
ATOM 2105 O O . PHE C 1 65 ? 3.014 -15.076 9.639 1.00 14.81 84 PHE C O 1
ATOM 2113 N N . GLU C 1 66 ? 2.494 -17.178 10.256 1.00 15.41 85 GLU C N 1
ATOM 2114 C CA . GLU C 1 66 ? 1.400 -17.289 9.321 1.00 16.46 85 GLU C CA 1
ATOM 2115 C C . GLU C 1 66 ? 0.121 -17.512 10.113 1.00 15.62 85 GLU C C 1
ATOM 2116 O O . GLU C 1 66 ? 0.114 -18.331 11.023 1.00 16.07 85 GLU C O 1
ATOM 2122 N N . ILE C 1 67 ? -0.931 -16.755 9.799 1.00 15.51 86 ILE C N 1
ATOM 2123 C CA . ILE C 1 67 ? -2.231 -16.883 10.480 1.00 15.44 86 ILE C CA 1
ATOM 2124 C C . ILE C 1 67 ? -3.287 -17.177 9.427 1.00 15.80 86 ILE C C 1
ATOM 2125 O O . ILE C 1 67 ? -3.514 -16.369 8.539 1.00 16.07 86 ILE C O 1
ATOM 2130 N N . GLY C 1 68 ? -3.931 -18.340 9.484 1.00 15.52 87 GLY C N 1
ATOM 2131 C CA . GLY C 1 68 ? -5.036 -18.556 8.581 1.00 16.07 87 GLY C CA 1
ATOM 2132 C C . GLY C 1 68 ? -5.598 -19.961 8.610 1.00 16.83 87 GLY C C 1
ATOM 2133 O O . GLY C 1 68 ? -5.020 -20.845 9.248 1.00 17.52 87 GLY C O 1
ATOM 2134 N N . PRO C 1 69 ? -6.739 -20.171 7.940 1.00 17.94 88 PRO C N 1
ATOM 2135 C CA . PRO C 1 69 ? -7.582 -19.179 7.280 1.00 17.99 88 PRO C CA 1
ATOM 2136 C C . PRO C 1 69 ? -8.253 -18.318 8.324 1.00 17.19 88 PRO C C 1
ATOM 2137 O O . PRO C 1 69 ? -8.857 -18.851 9.289 1.00 18.32 88 PRO C O 1
ATOM 2141 N N . VAL C 1 70 ? -8.166 -17.000 8.186 1.00 16.14 89 VAL C N 1
ATOM 2142 C CA . VAL C 1 70 ? -8.613 -16.161 9.306 1.00 15.70 89 VAL C CA 1
ATOM 2143 C C . VAL C 1 70 ? -10.140 -16.156 9.465 1.00 16.10 89 VAL C C 1
ATOM 2144 O O . VAL C 1 70 ? -10.888 -16.315 8.507 1.00 15.32 89 VAL C O 1
ATOM 2148 N N . ASN C 1 71 ? -10.577 -15.982 10.701 1.00 15.97 90 ASN C N 1
ATOM 2149 C CA . ASN C 1 71 ? -11.985 -15.762 11.015 1.00 16.70 90 ASN C CA 1
ATOM 2150 C C . ASN C 1 71 ? -12.066 -14.519 11.898 1.00 17.55 90 ASN C C 1
ATOM 2151 O O . ASN C 1 71 ? -11.046 -13.851 12.160 1.00 15.79 90 ASN C O 1
ATOM 2156 N N . GLU C 1 72 ? -13.270 -14.203 12.357 1.00 18.32 91 GLU C N 1
ATOM 2157 C CA . GLU C 1 72 ? -13.507 -12.951 13.063 1.00 18.99 91 GLU C CA 1
ATOM 2158 C C . GLU C 1 72 ? -12.710 -12.817 14.358 1.00 18.92 91 GLU C C 1
ATOM 2159 O O . GLU C 1 72 ? -12.492 -11.703 14.807 1.00 18.08 91 GLU C O 1
ATOM 2161 N N . THR C 1 73 ? -12.253 -13.916 14.944 1.00 18.70 92 THR C N 1
ATOM 2162 C CA . THR C 1 73 ? -11.498 -13.838 16.190 1.00 19.81 92 THR C CA 1
ATOM 2163 C C . THR C 1 73 ? -10.128 -13.207 15.961 1.00 19.20 92 THR C C 1
ATOM 2164 O O . THR C 1 73 ? -9.510 -12.736 16.904 1.00 20.72 92 THR C O 1
ATOM 2168 N N . ILE C 1 74 ? -9.686 -13.158 14.705 1.00 16.57 93 ILE C N 1
ATOM 2169 C CA . ILE C 1 74 ? -8.372 -12.560 14.370 1.00 16.24 93 ILE C CA 1
ATOM 2170 C C . ILE C 1 74 ? -8.347 -11.025 14.450 1.00 15.36 93 ILE C C 1
ATOM 2171 O O . ILE C 1 74 ? -7.271 -10.420 14.558 1.00 15.10 93 ILE C O 1
ATOM 2176 N N . THR C 1 75 ? -9.514 -10.387 14.431 1.00 14.48 94 THR C N 1
ATOM 2177 C CA . THR C 1 75 ? -9.616 -8.953 14.582 1.00 14.59 94 THR C CA 1
ATOM 2178 C C . THR C 1 75 ? -8.943 -8.539 15.879 1.00 14.77 94 THR C C 1
ATOM 2179 O O . THR C 1 75 ? -9.223 -9.092 16.930 1.00 14.70 94 THR C O 1
ATOM 2183 N N . GLY C 1 76 ? -8.031 -7.576 15.786 1.00 14.08 95 GLY C N 1
ATOM 2184 C CA . GLY C 1 76 ? -7.309 -7.095 16.949 1.00 13.87 95 GLY C CA 1
ATOM 2185 C C . GLY C 1 76 ? -6.042 -6.329 16.625 1.00 13.33 95 GLY C C 1
ATOM 2186 O O . GLY C 1 76 ? -5.770 -6.044 15.469 1.00 12.00 95 GLY C O 1
ATOM 2187 N N . HIS C 1 77 ? -5.247 -6.058 17.664 1.00 13.06 96 HIS C N 1
ATOM 2188 C CA . HIS C 1 77 ? -4.023 -5.248 17.540 1.00 13.46 96 HIS C CA 1
ATOM 2189 C C . HIS C 1 77 ? -2.806 -6.106 17.777 1.00 12.88 96 HIS C C 1
ATOM 2190 O O . HIS C 1 77 ? -2.695 -6.794 18.816 1.00 13.37 96 HIS C O 1
ATOM 2197 N N . TYR C 1 78 ? -1.895 -6.087 16.821 1.00 11.77 97 TYR C N 1
ATOM 2198 C CA . TYR C 1 78 ? -0.754 -6.983 16.801 1.00 12.01 97 TYR C CA 1
ATOM 2199 C C . TYR C 1 78 ? 0.569 -6.229 16.935 1.00 12.16 97 TYR C C 1
ATOM 2200 O O . TYR C 1 78 ? 0.730 -5.153 16.377 1.00 12.32 97 TYR C O 1
ATOM 2209 N N . SER C 1 79 ? 1.512 -6.854 17.631 1.00 12.08 98 SER C N 1
ATOM 2210 C CA . SER C 1 79 ? 2.863 -6.342 17.772 1.00 12.10 98 SER C CA 1
ATOM 2211 C C . SER C 1 79 ? 3.848 -7.502 17.936 1.00 11.91 98 SER C C 1
ATOM 2212 O O . SER C 1 79 ? 3.437 -8.605 18.253 1.00 12.13 98 SER C O 1
ATOM 2215 N N . CYS C 1 80 ? 5.138 -7.240 17.714 1.00 11.81 99 CYS C N 1
ATOM 2216 C CA . CYS C 1 80 ? 6.195 -8.231 17.870 1.00 12.89 99 CYS C CA 1
ATOM 2217 C C . CYS C 1 80 ? 7.021 -7.902 19.118 1.00 12.83 99 CYS C C 1
ATOM 2218 O O . CYS C 1 80 ? 7.337 -6.753 19.368 1.00 12.56 99 CYS C O 1
ATOM 2221 N N . ILE C 1 81 ? 7.381 -8.930 19.870 1.00 13.56 100 ILE C N 1
ATOM 2222 C CA . ILE C 1 81 ? 8.290 -8.761 20.997 1.00 13.44 100 ILE C CA 1
ATOM 2223 C C . ILE C 1 81 ? 9.199 -9.984 21.067 1.00 14.06 100 ILE C C 1
ATOM 2224 O O . ILE C 1 81 ? 8.813 -11.081 20.635 1.00 13.94 100 ILE C O 1
ATOM 2229 N N . TYR C 1 82 ? 10.399 -9.772 21.600 1.00 14.53 101 TYR C N 1
ATOM 2230 C CA . TYR C 1 82 ? 11.436 -10.792 21.656 1.00 15.23 101 TYR C CA 1
ATOM 2231 C C . TYR C 1 82 ? 11.775 -11.102 23.115 1.00 16.34 101 TYR C C 1
ATOM 2232 O O . TYR C 1 82 ? 11.712 -10.207 23.975 1.00 16.21 101 TYR C O 1
ATOM 2241 N N . SER C 1 83 ? 12.173 -12.340 23.389 1.00 16.91 102 SER C N 1
ATOM 2242 C CA . SER C 1 83 ? 12.489 -12.703 24.776 1.00 17.21 102 SER C CA 1
ATOM 2243 C C . SER C 1 83 ? 13.585 -13.740 24.886 1.00 17.84 102 SER C C 1
ATOM 2244 O O . SER C 1 83 ? 13.904 -14.423 23.922 1.00 16.99 102 SER C O 1
ATOM 2247 N N . LYS C 1 84 ? 14.194 -13.801 26.072 1.00 18.47 103 LYS C N 1
ATOM 2248 C CA . LYS C 1 84 ? 15.071 -14.911 26.446 1.00 20.19 103 LYS C CA 1
ATOM 2249 C C . LYS C 1 84 ? 14.892 -15.064 27.949 1.00 20.45 103 LYS C C 1
ATOM 2250 O O . LYS C 1 84 ? 15.115 -14.113 28.678 1.00 19.69 103 LYS C O 1
ATOM 2256 N N . GLY C 1 85 ? 14.439 -16.227 28.389 1.00 22.79 104 GLY C N 1
ATOM 2257 C CA . GLY C 1 85 ? 14.134 -16.427 29.805 1.00 24.92 104 GLY C CA 1
ATOM 2258 C C . GLY C 1 85 ? 13.090 -15.406 30.188 1.00 26.77 104 GLY C C 1
ATOM 2259 O O . GLY C 1 85 ? 12.094 -15.257 29.493 1.00 29.97 104 GLY C O 1
ATOM 2260 N N . ILE C 1 86 ? 13.342 -14.652 31.250 1.00 28.46 105 ILE C N 1
ATOM 2261 C CA . ILE C 1 86 ? 12.420 -13.586 31.640 1.00 29.22 105 ILE C CA 1
ATOM 2262 C C . ILE C 1 86 ? 12.887 -12.185 31.210 1.00 28.63 105 ILE C C 1
ATOM 2263 O O . ILE C 1 86 ? 12.356 -11.182 31.702 1.00 28.36 105 ILE C O 1
ATOM 2268 N N . THR C 1 87 ? 13.880 -12.101 30.321 1.00 26.21 106 THR C N 1
ATOM 2269 C CA . THR C 1 87 ? 14.274 -10.812 29.756 1.00 24.07 106 THR C CA 1
ATOM 2270 C C . THR C 1 87 ? 13.476 -10.598 28.459 1.00 23.72 106 THR C C 1
ATOM 2271 O O . THR C 1 87 ? 13.493 -11.448 27.575 1.00 21.99 106 THR C O 1
ATOM 2275 N N . TRP C 1 88 ? 12.767 -9.477 28.389 1.00 22.47 107 TRP C N 1
ATOM 2276 C CA . TRP C 1 88 ? 11.943 -9.143 27.236 1.00 22.37 107 TRP C CA 1
ATOM 2277 C C . TRP C 1 88 ? 12.478 -7.924 26.591 1.00 21.26 107 TRP C C 1
ATOM 2278 O O . TRP C 1 88 ? 12.926 -7.001 27.268 1.00 20.75 107 TRP C O 1
ATOM 2289 N N . SER C 1 89 ? 12.419 -7.883 25.260 1.00 18.34 108 SER C N 1
ATOM 2290 C CA . SER C 1 89 ? 12.789 -6.697 24.522 1.00 17.83 108 SER C CA 1
ATOM 2291 C C . SER C 1 89 ? 11.639 -5.689 24.615 1.00 18.03 108 SER C C 1
ATOM 2292 O O . SER C 1 89 ? 10.565 -6.009 25.124 1.00 17.61 108 SER C O 1
ATOM 2295 N N . GLU C 1 90 ? 11.843 -4.480 24.105 1.00 18.87 109 GLU C N 1
ATOM 2296 C CA . GLU C 1 90 ? 10.726 -3.586 23.889 1.00 19.76 109 GLU C CA 1
ATOM 2297 C C . GLU C 1 90 ? 9.940 -4.167 22.700 1.00 18.32 109 GLU C C 1
ATOM 2298 O O . GLU C 1 90 ? 10.471 -4.959 21.913 1.00 17.82 109 GLU C O 1
ATOM 2304 N N . ARG C 1 91 ? 8.670 -3.804 22.607 1.00 17.24 110 ARG C N 1
ATOM 2305 C CA . ARG C 1 91 ? 7.836 -4.298 21.500 1.00 17.48 110 ARG C CA 1
ATOM 2306 C C . ARG C 1 91 ? 7.855 -3.322 20.345 1.00 15.51 110 ARG C C 1
ATOM 2307 O O . ARG C 1 91 ? 8.189 -2.137 20.507 1.00 15.90 110 ARG C O 1
ATOM 2315 N N . SER C 1 92 ? 7.470 -3.822 19.176 1.00 13.54 111 SER C N 1
ATOM 2316 C CA . SER C 1 92 ? 7.243 -2.989 18.015 1.00 12.56 111 SER C CA 1
ATOM 2317 C C . SER C 1 92 ? 5.985 -2.137 18.182 1.00 12.22 111 SER C C 1
ATOM 2318 O O . SER C 1 92 ? 5.184 -2.288 19.119 1.00 12.66 111 SER C O 1
ATOM 2321 N N . LYS C 1 93 ? 5.796 -1.274 17.198 1.00 12.05 112 LYS C N 1
ATOM 2322 C CA . LYS C 1 93 ? 4.540 -0.609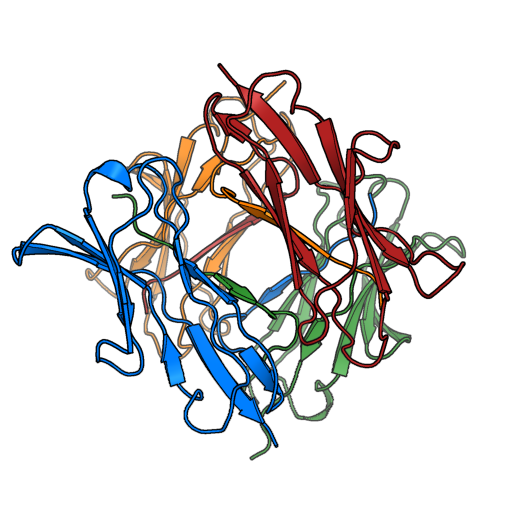 16.975 1.00 11.97 112 LYS C CA 1
ATOM 2323 C C . LYS C 1 93 ? 3.431 -1.641 16.826 1.00 12.10 112 LYS C C 1
ATOM 2324 O O . LYS C 1 93 ? 3.689 -2.829 16.602 1.00 12.44 112 LYS C O 1
ATOM 2330 N N . THR C 1 94 ? 2.207 -1.179 16.939 1.00 12.22 113 THR C N 1
ATOM 2331 C CA A THR C 1 94 ? 1.048 -2.031 16.808 0.50 12.77 113 THR C CA 1
ATOM 2332 C CA B THR C 1 94 ? 1.054 -2.046 16.805 0.50 12.79 113 THR C CA 1
ATOM 2333 C C . THR C 1 94 ? 0.365 -1.830 15.455 1.00 12.60 113 THR C C 1
ATOM 2334 O O . THR C 1 94 ? 0.212 -0.692 14.990 1.00 12.67 113 THR C O 1
ATOM 2341 N N . LEU C 1 95 ? -0.058 -2.925 14.827 1.00 12.75 114 LEU C N 1
ATOM 2342 C CA . LEU C 1 95 ? -0.875 -2.872 13.611 1.00 12.32 114 LEU C CA 1
ATOM 2343 C C . LEU C 1 95 ? -2.235 -3.523 13.878 1.00 13.41 114 LEU C C 1
ATOM 2344 O O . LEU C 1 95 ? -2.294 -4.572 14.515 1.00 14.56 114 LEU C O 1
ATOM 2349 N N . GLU C 1 96 ? -3.321 -2.891 13.410 1.00 12.95 115 GLU C N 1
ATOM 2350 C CA . GLU C 1 96 ? -4.661 -3.423 13.623 1.00 13.57 115 GLU C CA 1
ATOM 2351 C C . GLU C 1 96 ? -5.098 -4.245 12.422 1.00 13.37 115 GLU C C 1
ATOM 2352 O O . GLU C 1 96 ? -4.875 -3.847 11.276 1.00 12.48 115 GLU C O 1
ATOM 2358 N N . LEU C 1 97 ? -5.711 -5.395 12.685 1.00 13.07 116 LEU C N 1
ATOM 2359 C CA . LEU C 1 97 ? -6.403 -6.147 11.635 1.00 14.24 116 LEU C CA 1
ATOM 2360 C C . LEU C 1 97 ? -7.877 -6.148 11.927 1.00 14.78 116 LEU C C 1
ATOM 2361 O O . LEU C 1 97 ? -8.283 -6.368 13.077 1.00 15.71 116 LEU C O 1
ATOM 2366 N N . LYS C 1 98 ? -8.660 -5.893 10.899 1.00 16.42 117 LYS C N 1
ATOM 2367 C CA . LYS C 1 98 ? -10.110 -6.013 10.993 1.00 18.32 117 LYS C CA 1
ATOM 2368 C C . LYS C 1 98 ? -10.576 -7.030 9.980 1.00 17.42 117 LYS C C 1
ATOM 2369 O O . LYS C 1 98 ? -10.460 -6.806 8.771 1.00 16.51 117 LYS C O 1
ATOM 2375 N N . VAL C 1 99 ? -11.104 -8.151 10.472 1.00 17.78 118 VAL C N 1
ATOM 2376 C CA . VAL C 1 99 ? -11.598 -9.206 9.601 1.00 18.32 118 VAL C CA 1
ATOM 2377 C C . VAL C 1 99 ? -13.021 -8.807 9.241 1.00 21.16 118 VAL C C 1
ATOM 2378 O O . VAL C 1 99 ? -13.836 -8.516 10.126 1.00 22.50 118 VAL C O 1
ATOM 2382 N N . ILE C 1 100 ? -13.302 -8.727 7.951 1.00 21.59 119 ILE C N 1
ATOM 2383 C CA . ILE C 1 100 ? -14.594 -8.229 7.481 1.00 23.56 119 ILE C CA 1
ATOM 2384 C C . ILE C 1 100 ? -15.677 -9.232 7.903 1.00 25.14 119 ILE C C 1
ATOM 2385 O O . ILE C 1 100 ? -15.589 -10.418 7.591 1.00 24.91 119 ILE C O 1
ATOM 2390 N N . LYS C 1 101 ? -16.674 -8.737 8.632 1.00 27.62 120 LYS C N 1
ATOM 2391 C CA . LYS C 1 101 ? -17.800 -9.552 9.069 1.00 29.24 120 LYS C CA 1
ATOM 2392 C C . LYS C 1 101 ? -18.735 -9.803 7.895 1.00 31.01 120 LYS C C 1
ATOM 2393 O O . LYS C 1 101 ? -18.946 -8.926 7.040 1.00 30.45 120 LYS C O 1
ATOM 2395 N N . GLU C 1 102 ? -19.247 -11.030 7.835 1.00 33.89 121 GLU C N 1
ATOM 2396 C CA . GLU C 1 102 ? -20.206 -11.432 6.835 1.00 36.49 121 GLU C CA 1
ATOM 2397 C C . GLU C 1 102 ? -21.439 -11.978 7.553 1.00 35.60 121 GLU C C 1
ATOM 2398 O O . GLU C 1 102 ? -22.464 -12.187 6.927 1.00 38.33 121 GLU C O 1
ATOM 2404 N N . SER D 1 6 ? -4.743 -5.008 -10.304 1.00 28.26 25 SER D N 1
ATOM 2405 C CA . SER D 1 6 ? -3.532 -4.308 -9.769 1.00 24.94 25 SER D CA 1
ATOM 2406 C C . SER D 1 6 ? -2.218 -4.907 -10.308 1.00 24.44 25 SER D C 1
ATOM 2407 O O . SER D 1 6 ? -2.123 -6.119 -10.582 1.00 28.36 25 SER D O 1
ATOM 2410 N N . LEU D 1 7 ? -1.203 -4.061 -10.460 1.00 21.02 26 LEU D N 1
ATOM 2411 C CA . LEU D 1 7 ? 0.179 -4.525 -10.569 1.00 18.69 26 LEU D CA 1
ATOM 2412 C C . LEU D 1 7 ? 0.502 -5.372 -9.339 1.00 16.07 26 LEU D C 1
ATOM 2413 O O . LEU D 1 7 ? -0.052 -5.128 -8.265 1.00 14.33 26 LEU D O 1
ATOM 2418 N N . PRO D 1 8 ? 1.479 -6.285 -9.456 1.00 14.12 27 PRO D N 1
ATOM 2419 C CA . PRO D 1 8 ? 2.020 -6.919 -8.245 1.00 13.04 27 PRO D CA 1
ATOM 2420 C C . PRO D 1 8 ? 2.863 -5.937 -7.453 1.00 11.87 27 PRO D C 1
ATOM 2421 O O . PRO D 1 8 ? 3.117 -4.841 -7.931 1.00 11.28 27 PRO D O 1
ATOM 2425 N N . ASP D 1 9 ? 3.326 -6.364 -6.283 1.00 10.74 28 ASP D N 1
ATOM 2426 C CA . ASP D 1 9 ? 4.236 -5.555 -5.465 1.00 10.54 28 ASP D CA 1
ATOM 2427 C C . ASP D 1 9 ? 5.409 -6.397 -4.994 1.00 10.26 28 ASP D C 1
ATOM 2428 O O . ASP D 1 9 ? 5.419 -7.641 -5.086 1.00 10.06 28 ASP D O 1
ATOM 2433 N N . ILE D 1 10 ? 6.422 -5.685 -4.530 1.00 9.77 29 ILE D N 1
ATOM 2434 C CA . ILE D 1 10 ? 7.599 -6.266 -3.961 1.00 9.39 29 ILE D CA 1
ATOM 2435 C C . ILE D 1 10 ? 7.917 -5.503 -2.682 1.00 9.39 29 ILE D C 1
ATOM 2436 O O . ILE D 1 10 ? 7.775 -4.278 -2.626 1.00 9.63 29 ILE D O 1
ATOM 2441 N N . THR D 1 11 ? 8.321 -6.246 -1.658 1.00 9.59 30 THR D N 1
ATOM 2442 C CA . THR D 1 11 ? 8.765 -5.694 -0.381 1.00 9.55 30 THR D CA 1
ATOM 2443 C C . THR D 1 11 ? 10.046 -6.442 0.002 1.00 9.94 30 THR D C 1
ATOM 2444 O O . THR D 1 11 ? 10.099 -7.653 -0.080 1.00 9.89 30 THR D O 1
ATOM 2448 N N . ILE D 1 12 ? 11.078 -5.732 0.440 1.00 10.38 31 ILE D N 1
ATOM 2449 C CA . ILE D 1 12 ? 12.322 -6.398 0.785 1.00 10.40 31 ILE D CA 1
ATOM 2450 C C . ILE D 1 12 ? 12.706 -6.101 2.210 1.00 10.55 31 ILE D C 1
ATOM 2451 O O . ILE D 1 12 ? 12.534 -4.979 2.680 1.00 10.58 31 ILE D O 1
ATOM 2456 N N . PHE D 1 13 ? 13.163 -7.137 2.908 1.00 10.30 32 PHE D N 1
ATOM 2457 C CA . PHE D 1 13 ? 13.669 -7.019 4.265 1.00 10.79 32 PHE D CA 1
ATOM 2458 C C . PHE D 1 13 ? 15.124 -7.481 4.322 1.00 11.45 32 PHE D C 1
ATOM 2459 O O . PHE D 1 13 ? 15.515 -8.396 3.603 1.00 11.34 32 PHE D O 1
ATOM 2467 N N . PRO D 1 14 ? 15.930 -6.862 5.187 1.00 11.74 33 PRO D N 1
ATOM 2468 C CA . PRO D 1 14 ? 15.618 -5.724 6.045 1.00 12.59 33 PRO D CA 1
ATOM 2469 C C . PRO D 1 14 ? 15.521 -4.437 5.245 1.00 12.57 33 PRO D C 1
ATOM 2470 O O . PRO D 1 14 ? 16.188 -4.292 4.228 1.00 11.96 33 PRO D O 1
ATOM 2474 N N . ASN D 1 15 ? 14.685 -3.517 5.696 1.00 13.75 34 ASN D N 1
ATOM 2475 C CA . ASN D 1 15 ? 14.461 -2.291 4.941 1.00 14.61 34 ASN D CA 1
ATOM 2476 C C . ASN D 1 15 ? 14.713 -1.057 5.787 1.00 15.09 34 ASN D C 1
ATOM 2477 O O . ASN D 1 15 ? 14.251 0.038 5.450 1.00 16.13 34 ASN D O 1
ATOM 2482 N N . SER D 1 16 ? 15.500 -1.227 6.832 1.00 14.98 35 SER D N 1
ATOM 2483 C CA . SER D 1 16 ? 15.747 -0.164 7.791 1.00 15.71 35 SER D CA 1
ATOM 2484 C C . SER D 1 16 ? 16.983 0.688 7.473 1.00 14.77 35 SER D C 1
ATOM 2485 O O . SER D 1 16 ? 17.266 1.617 8.205 1.00 13.58 35 SER D O 1
ATOM 2488 N N . SER D 1 17 ? 17.702 0.363 6.398 1.00 14.32 36 SER D N 1
ATOM 2489 C CA . SER D 1 17 ? 18.864 1.156 5.970 1.00 14.19 36 SER D CA 1
ATOM 2490 C C . SER D 1 17 ? 18.682 1.553 4.530 1.00 13.46 36 SER D C 1
ATOM 2491 O O . SER D 1 17 ? 18.638 0.687 3.643 1.00 12.58 36 SER D O 1
ATOM 2494 N N . LEU D 1 18 ? 18.556 2.858 4.309 1.00 13.45 37 LEU D N 1
ATOM 2495 C CA A LEU D 1 18 ? 18.240 3.411 3.006 0.50 13.76 37 LEU D CA 1
ATOM 2496 C CA B LEU D 1 18 ? 18.243 3.413 3.005 0.50 13.64 37 LEU D CA 1
ATOM 2497 C C . LEU D 1 18 ? 19.458 4.110 2.412 1.00 14.32 37 LEU D C 1
ATOM 2498 O O . LEU D 1 18 ? 20.206 4.808 3.125 1.00 14.57 37 LEU D O 1
ATOM 2507 N N . MET D 1 19 ? 19.641 3.918 1.113 1.00 14.76 38 MET D N 1
ATOM 2508 C CA . MET D 1 19 ? 20.592 4.657 0.318 1.00 17.17 38 MET D CA 1
ATOM 2509 C C . MET D 1 19 ? 19.864 5.842 -0.308 1.00 17.17 38 MET D C 1
ATOM 2510 O O . MET D 1 19 ? 18.785 5.673 -0.943 1.00 16.33 38 MET D O 1
ATOM 2515 N N . ILE D 1 20 ? 20.449 7.032 -0.153 1.00 16.36 39 ILE D N 1
ATOM 2516 C CA . ILE D 1 20 ? 19.884 8.268 -0.689 1.00 15.95 39 ILE D CA 1
ATOM 2517 C C . ILE D 1 20 ? 20.958 8.978 -1.519 1.00 16.61 39 ILE D C 1
ATOM 2518 O O . ILE D 1 20 ? 22.072 9.131 -1.063 1.00 16.29 39 ILE D O 1
ATOM 2523 N N . SER D 1 21 ? 20.613 9.407 -2.723 1.00 16.62 40 SER D N 1
ATOM 2524 C CA . SER D 1 21 ? 21.558 10.111 -3.571 1.00 17.48 40 SER D CA 1
ATOM 2525 C C . SER D 1 21 ? 21.694 11.537 -3.100 1.00 17.22 40 SER D C 1
ATOM 2526 O O . SER D 1 21 ? 20.710 12.184 -2.733 1.00 16.01 40 SER D O 1
ATOM 2529 N N . GLN D 1 22 ? 22.922 12.040 -3.136 1.00 18.16 41 GLN D N 1
ATOM 2530 C CA . GLN D 1 22 ? 23.153 13.452 -2.876 1.00 18.68 41 GLN D CA 1
ATOM 2531 C C . GLN D 1 22 ? 22.250 14.295 -3.786 1.00 17.72 41 GLN D C 1
ATOM 2532 O O . GLN D 1 22 ? 22.056 13.974 -4.960 1.00 17.49 41 GLN D O 1
ATOM 2538 N N . GLY D 1 23 ? 21.659 15.335 -3.223 1.00 16.36 42 GLY D N 1
ATOM 2539 C CA . GLY D 1 23 ? 20.725 16.210 -3.941 1.00 16.60 42 GLY D CA 1
ATOM 2540 C C . GLY D 1 23 ? 19.255 15.858 -3.766 1.00 16.47 42 GLY D C 1
ATOM 2541 O O . GLY D 1 23 ? 18.379 16.644 -4.086 1.00 16.95 42 GLY D O 1
ATOM 2542 N N . THR D 1 24 ? 18.980 14.692 -3.210 1.00 15.86 43 THR D N 1
ATOM 2543 C CA . THR D 1 24 ? 17.589 14.260 -2.971 1.00 15.85 43 THR D CA 1
ATOM 2544 C C . THR D 1 24 ? 16.869 15.129 -1.940 1.00 16.08 43 THR D C 1
ATOM 2545 O O . THR D 1 24 ? 17.453 15.520 -0.922 1.00 15.89 43 THR D O 1
ATOM 2549 N N . PHE D 1 25 ? 15.592 15.431 -2.192 1.00 15.13 44 PHE D N 1
ATOM 2550 C CA . PHE D 1 25 ? 14.762 16.044 -1.169 1.00 15.49 44 PHE D CA 1
ATOM 2551 C C . PHE D 1 25 ? 14.063 14.894 -0.463 1.00 14.75 44 PHE D C 1
ATOM 2552 O O . PHE D 1 25 ? 13.248 14.190 -1.077 1.00 15.42 44 PHE D O 1
ATOM 2560 N N . VAL D 1 26 ? 14.425 14.699 0.797 1.00 14.06 45 VAL D N 1
ATOM 2561 C CA . VAL D 1 26 ? 13.907 13.605 1.634 1.00 13.48 45 VAL D CA 1
ATOM 2562 C C . VAL D 1 26 ? 12.657 14.059 2.386 1.00 13.53 45 VAL D C 1
ATOM 2563 O O . VAL D 1 26 ? 12.596 15.197 2.881 1.00 13.82 45 VAL D O 1
ATOM 2567 N N . THR D 1 27 ? 11.666 13.164 2.469 1.00 13.43 46 THR D N 1
ATOM 2568 C CA . THR D 1 27 ? 10.459 13.389 3.259 1.00 14.43 46 THR D CA 1
ATOM 2569 C C . THR D 1 27 ? 10.428 12.347 4.355 1.00 14.14 46 THR D C 1
ATOM 2570 O O . THR D 1 27 ? 10.456 11.164 4.066 1.00 13.17 46 THR D O 1
ATOM 2574 N N . VAL D 1 28 ? 10.432 12.792 5.614 1.00 13.71 47 VAL D N 1
ATOM 2575 C CA . VAL D 1 28 ? 10.264 11.875 6.755 1.00 13.38 47 VAL D CA 1
ATOM 2576 C C . VAL D 1 28 ? 8.812 11.992 7.233 1.00 13.54 47 VAL D C 1
ATOM 2577 O O . VAL D 1 28 ? 8.336 13.091 7.532 1.00 14.53 47 VAL D O 1
ATOM 2581 N N . VAL D 1 29 ? 8.092 10.872 7.273 1.00 12.18 48 VAL D N 1
ATOM 2582 C CA . VAL D 1 29 ? 6.763 10.837 7.829 1.00 12.70 48 VAL D CA 1
ATOM 2583 C C . VAL D 1 29 ? 6.819 10.118 9.182 1.00 13.11 48 VAL D C 1
ATOM 2584 O O . VAL D 1 29 ? 7.059 8.922 9.238 1.00 13.06 48 VAL D O 1
ATOM 2588 N N . CYS D 1 30 ? 6.640 10.885 10.252 1.00 13.27 49 CYS D N 1
ATOM 2589 C CA . CYS D 1 30 ? 6.418 10.337 11.599 1.00 13.27 49 CYS D CA 1
ATOM 2590 C C . CYS D 1 30 ? 4.924 10.069 11.752 1.00 13.53 49 CYS D C 1
ATOM 2591 O O . CYS D 1 30 ? 4.082 10.768 11.157 1.00 12.55 49 CYS D O 1
ATOM 2594 N N . SER D 1 31 ? 4.560 9.050 12.512 1.00 13.11 50 SER D N 1
ATOM 2595 C CA . SER D 1 31 ? 3.142 8.788 12.718 1.00 13.92 50 SER D CA 1
ATOM 2596 C C . SER D 1 31 ? 2.939 8.043 14.007 1.00 14.03 50 SER D C 1
ATOM 2597 O O . SER D 1 31 ? 3.879 7.516 14.567 1.00 12.99 50 SER D O 1
ATOM 2600 N N . TYR D 1 32 ? 1.703 8.030 14.470 1.00 15.84 51 TYR D N 1
ATOM 2601 C CA . TYR D 1 32 ? 1.332 7.148 15.559 1.00 18.07 51 TYR D CA 1
ATOM 2602 C C . TYR D 1 32 ? -0.018 6.521 15.269 1.00 18.91 51 TYR D C 1
ATOM 2603 O O . TYR D 1 32 ? -0.849 7.104 14.590 1.00 19.45 51 TYR D O 1
ATOM 2612 N N . SER D 1 33 ? -0.240 5.332 15.800 1.00 20.41 52 SER D N 1
ATOM 2613 C CA . SER D 1 33 ? -1.368 4.516 15.366 1.00 21.70 52 SER D CA 1
ATOM 2614 C C . SER D 1 33 ? -2.681 4.833 16.088 1.00 24.49 52 SER D C 1
ATOM 2615 O O . SER D 1 33 ? -3.743 4.703 15.484 1.00 26.50 52 SER D O 1
ATOM 2618 N N . ASP D 1 34 ? -2.623 5.234 17.359 1.00 24.84 53 ASP D N 1
ATOM 2619 C CA . ASP D 1 34 ? -3.852 5.472 18.125 1.00 27.16 53 ASP D CA 1
ATOM 2620 C C . ASP D 1 34 ? -4.235 6.950 18.142 1.00 28.01 53 ASP D C 1
ATOM 2621 O O . ASP D 1 34 ? -3.613 7.738 18.849 1.00 27.51 53 ASP D O 1
ATOM 2626 N N . LYS D 1 35 ? -5.272 7.299 17.379 1.00 31.09 54 LYS D N 1
ATOM 2627 C CA . LYS D 1 35 ? -5.718 8.690 17.249 1.00 34.56 54 LYS D CA 1
ATOM 2628 C C . LYS D 1 35 ? -6.201 9.314 18.560 1.00 36.13 54 LYS D C 1
ATOM 2629 O O . LYS D 1 35 ? -6.265 10.537 18.655 1.00 36.63 54 LYS D O 1
ATOM 2635 N N . HIS D 1 36 ? -6.520 8.487 19.562 1.00 36.43 55 HIS D N 1
ATOM 2636 C CA . HIS D 1 36 ? -6.967 8.992 20.878 1.00 39.11 55 HIS D CA 1
ATOM 2637 C C . HIS D 1 36 ? -5.853 9.483 21.771 1.00 39.49 55 HIS D C 1
ATOM 2638 O O . HIS D 1 36 ? -6.110 10.013 22.850 1.00 39.31 55 HIS D O 1
ATOM 2645 N N . ASP D 1 37 ? -4.603 9.343 21.339 1.00 39.01 56 ASP D N 1
ATOM 2646 C CA . ASP D 1 37 ? -3.461 9.782 22.155 1.00 39.01 56 ASP D CA 1
ATOM 2647 C C . ASP D 1 37 ? -3.296 11.313 22.300 1.00 38.40 56 ASP D C 1
ATOM 2648 O O . ASP D 1 37 ? -2.782 11.785 23.315 1.00 39.26 56 ASP D O 1
ATOM 2653 N N . LEU D 1 38 ? -3.718 12.088 21.306 1.00 37.98 57 LEU D N 1
ATOM 2654 C CA . LEU D 1 38 ? -3.594 13.558 21.384 1.00 36.56 57 LEU D CA 1
ATOM 2655 C C . LEU D 1 38 ? -2.168 14.017 21.766 1.00 34.58 57 LEU D C 1
ATOM 2656 O O . LEU D 1 38 ? -1.980 14.870 22.650 1.00 36.29 57 LEU D O 1
ATOM 2661 N N . TYR D 1 39 ? -1.167 13.439 21.107 1.00 28.56 58 TYR D N 1
ATOM 2662 C CA . TYR D 1 39 ? 0.210 13.903 21.222 1.00 26.57 58 TYR D CA 1
ATOM 2663 C C . TYR D 1 39 ? 0.336 15.343 20.716 1.00 25.09 58 TYR D C 1
ATOM 2664 O O . TYR D 1 39 ? -0.238 15.695 19.678 1.00 26.81 58 TYR D O 1
ATOM 2673 N N . ASN D 1 40 ? 1.092 16.171 21.426 1.00 24.63 59 ASN D N 1
ATOM 2674 C CA . ASN D 1 40 ? 1.134 17.617 21.125 1.00 25.51 59 ASN D CA 1
ATOM 2675 C C . ASN D 1 40 ? 2.331 18.064 20.301 1.00 24.17 59 ASN D C 1
ATOM 2676 O O . ASN D 1 40 ? 2.266 19.070 19.578 1.00 23.62 59 ASN D O 1
ATOM 2681 N N . MET D 1 41 ? 3.442 17.355 20.452 1.00 23.90 60 MET D N 1
ATOM 2682 C CA . MET D 1 41 ? 4.661 17.710 19.755 1.00 24.87 60 MET D CA 1
ATOM 2683 C C . MET D 1 41 ? 5.319 16.471 19.177 1.00 22.56 60 MET D C 1
ATOM 2684 O O . MET D 1 41 ? 5.176 15.374 19.710 1.00 20.49 60 MET D O 1
ATOM 2689 N N . VAL D 1 42 ? 6.049 16.667 18.088 1.00 21.63 61 VAL D N 1
ATOM 2690 C CA . VAL D 1 42 ? 6.826 15.594 17.485 1.00 20.73 61 VAL D CA 1
ATOM 2691 C C . VAL D 1 42 ? 8.267 16.054 17.258 1.00 20.44 61 VAL D C 1
ATOM 2692 O O . VAL D 1 42 ? 8.551 17.207 16.868 1.00 19.84 61 VAL D O 1
ATOM 2696 N N . ARG D 1 43 ? 9.185 15.152 17.546 1.00 19.73 62 ARG D N 1
ATOM 2697 C CA . ARG D 1 43 ? 10.587 15.385 17.375 1.00 19.45 62 ARG D CA 1
ATOM 2698 C C . ARG D 1 43 ? 11.188 14.346 16.434 1.00 17.95 62 ARG D C 1
ATOM 2699 O O . ARG D 1 43 ? 10.922 13.149 16.579 1.00 16.68 62 ARG D O 1
ATOM 2707 N N . LEU D 1 44 ? 11.939 14.815 15.447 1.00 16.54 63 LEU D N 1
ATOM 2708 C CA . LEU D 1 44 ? 12.769 13.949 14.611 1.00 16.17 63 LEU D CA 1
ATOM 2709 C C . LEU D 1 44 ? 14.153 13.974 15.230 1.00 17.03 63 LEU D C 1
ATOM 2710 O O . LEU D 1 44 ? 14.786 15.037 15.300 1.00 16.87 63 LEU D O 1
ATOM 2715 N N . GLU D 1 45 ? 14.604 12.821 15.720 1.00 16.89 64 GLU D N 1
ATOM 2716 C CA A GLU D 1 45 ? 15.943 12.726 16.284 0.50 18.99 64 GLU D CA 1
ATOM 2717 C CA B GLU D 1 45 ? 15.928 12.638 16.317 0.50 18.59 64 GLU D CA 1
ATOM 2718 C C . GLU D 1 45 ? 16.939 12.104 15.305 1.00 19.37 64 GLU D C 1
ATOM 2719 O O . GLU D 1 45 ? 16.607 11.210 14.511 1.00 18.14 64 GLU D O 1
ATOM 2730 N N . LYS D 1 46 ? 18.169 12.612 15.353 1.00 18.42 65 LYS D N 1
ATOM 2731 C CA . LYS D 1 46 ? 19.254 12.118 14.521 1.00 18.81 65 LYS D CA 1
ATOM 2732 C C . LYS D 1 46 ? 20.433 11.815 15.415 1.00 21.10 65 LYS D C 1
ATOM 2733 O O . LYS D 1 46 ? 20.943 12.727 16.081 1.00 21.03 65 LYS D O 1
ATOM 2739 N N . ASP D 1 47 ? 20.851 10.555 15.447 1.00 21.69 66 ASP D N 1
ATOM 2740 C CA . ASP D 1 47 ? 22.045 10.149 16.170 1.00 24.24 66 ASP D CA 1
ATOM 2741 C C . ASP D 1 47 ? 21.989 10.582 17.638 1.00 28.00 66 ASP D C 1
ATOM 2742 O O . ASP D 1 47 ? 22.982 11.079 18.180 1.00 31.03 66 ASP D O 1
ATOM 2747 N N . GLY D 1 48 ? 20.824 10.410 18.259 1.00 28.96 67 GLY D N 1
ATOM 2748 C CA . GLY D 1 48 ? 20.658 10.664 19.694 1.00 31.28 67 GLY D CA 1
ATOM 2749 C C . GLY D 1 48 ? 20.498 12.126 20.079 1.00 32.00 67 GLY D C 1
ATOM 2750 O O . GLY D 1 48 ? 20.645 12.478 21.254 1.00 36.37 67 GLY D O 1
ATOM 2751 N N . SER D 1 49 ? 20.198 12.977 19.101 1.00 28.66 68 SER D N 1
ATOM 2752 C CA A SER D 1 49 ? 20.024 14.403 19.327 0.50 28.56 68 SER D CA 1
ATOM 2753 C CA B SER D 1 49 ? 20.002 14.399 19.348 0.50 28.47 68 SER D CA 1
ATOM 2754 C C . SER D 1 49 ? 18.836 14.921 18.519 1.00 28.05 68 SER D C 1
ATOM 2755 O O . SER D 1 49 ? 18.495 14.359 17.470 1.00 25.73 68 SER D O 1
ATOM 2760 N N . THR D 1 50 ? 18.221 15.997 18.998 1.00 26.80 69 THR D N 1
ATOM 2761 C CA . THR D 1 50 ? 17.112 16.618 18.303 1.00 25.72 69 THR D CA 1
ATOM 2762 C C . THR D 1 50 ? 17.601 17.236 17.016 1.00 24.99 69 THR D C 1
ATOM 2763 O O . THR D 1 50 ? 18.538 18.044 17.004 1.00 23.87 69 THR D O 1
ATOM 2767 N N . PHE D 1 51 ? 16.953 16.840 15.929 1.00 21.88 70 PHE D N 1
ATOM 2768 C CA . PHE D 1 51 ? 17.278 17.326 14.603 1.00 20.93 70 PHE D CA 1
ATOM 2769 C C . PHE D 1 51 ? 16.230 18.356 14.166 1.00 20.05 70 PHE D C 1
ATOM 2770 O O . PHE D 1 51 ? 16.581 19.470 13.751 1.00 20.83 70 PHE D O 1
ATOM 2778 N N . MET D 1 52 ? 14.951 17.998 14.261 1.00 18.91 71 MET D N 1
ATOM 2779 C CA . MET D 1 52 ? 13.850 18.895 13.967 1.00 20.43 71 MET D CA 1
ATOM 2780 C C . MET D 1 52 ? 12.719 18.624 14.932 1.00 22.09 71 MET D C 1
ATOM 2781 O O . MET D 1 52 ? 12.554 17.503 15.415 1.00 20.68 71 MET D O 1
ATOM 2786 N N . GLU D 1 53 ? 11.923 19.644 15.219 1.00 24.11 72 GLU D N 1
ATOM 2787 C CA . GLU D 1 53 ? 10.784 19.428 16.080 1.00 26.30 72 GLU D CA 1
ATOM 2788 C C . GLU D 1 53 ? 9.724 20.460 15.809 1.00 27.49 72 GLU D C 1
ATOM 2789 O O . GLU D 1 53 ? 10.024 21.594 15.405 1.00 29.09 72 GLU D O 1
ATOM 2795 N N . LYS D 1 54 ? 8.482 20.044 15.958 1.00 25.83 73 LYS D N 1
ATOM 2796 C CA . LYS D 1 54 ? 7.376 20.950 15.814 1.00 27.07 73 LYS D CA 1
ATOM 2797 C C . LYS D 1 54 ? 6.137 20.414 16.463 1.00 26.47 73 LYS D C 1
ATOM 2798 O O . LYS D 1 54 ? 6.058 19.241 16.857 1.00 24.12 73 LYS D O 1
ATOM 2804 N N . SER D 1 55 ? 5.176 21.319 16.571 1.00 26.39 74 SER D N 1
ATOM 2805 C CA A SER D 1 55 ? 3.852 20.999 17.071 0.33 26.75 74 SER D CA 1
ATOM 2806 C CA B SER D 1 55 ? 3.846 21.004 17.066 0.33 26.86 74 SER D CA 1
ATOM 2807 C CA C SER D 1 55 ? 3.867 20.972 17.086 0.33 26.88 74 SER D CA 1
ATOM 2808 C C . SER D 1 55 ? 3.179 20.032 16.112 1.00 26.90 74 SER D C 1
ATOM 2809 O O . SER D 1 55 ? 3.400 20.099 14.894 1.00 27.53 74 SER D O 1
ATOM 2816 N N . THR D 1 56 ? 2.356 19.147 16.656 1.00 28.45 75 THR D N 1
ATOM 2817 C CA . THR D 1 56 ? 1.683 18.166 15.850 1.00 29.08 75 THR D CA 1
ATOM 2818 C C . THR D 1 56 ? 0.532 18.749 15.080 1.00 32.39 75 THR D C 1
ATOM 2819 O O . THR D 1 56 ? -0.048 19.779 15.439 1.00 28.96 75 THR D O 1
ATOM 2823 N N . GLU D 1 57 ? 0.213 18.054 13.999 1.00 36.94 76 GLU D N 1
ATOM 2824 C CA . GLU D 1 57 ? -0.926 18.374 13.180 1.00 38.72 76 GLU D CA 1
ATOM 2825 C C . GLU D 1 57 ? -2.166 18.206 14.029 1.00 39.62 76 GLU D C 1
ATOM 2826 O O . GLU D 1 57 ? -2.361 17.155 14.639 1.00 38.63 76 GLU D O 1
ATOM 2832 N N . PRO D 1 58 ? -3.013 19.239 14.075 1.00 41.49 77 PRO D N 1
ATOM 2833 C CA . PRO D 1 58 ? -4.182 19.155 14.956 1.00 41.97 77 PRO D CA 1
ATOM 2834 C C . PRO D 1 58 ? -5.144 18.010 14.619 1.00 41.67 77 PRO D C 1
ATOM 2835 O O . PRO D 1 58 ? -5.735 17.437 15.525 1.00 42.20 77 PRO D O 1
ATOM 2839 N N . TYR D 1 59 ? -5.263 17.651 13.341 1.00 42.78 78 TYR D N 1
ATOM 2840 C CA . TYR D 1 59 ? -6.304 16.718 12.902 1.00 42.50 78 TYR D CA 1
ATOM 2841 C C . TYR D 1 59 ? -5.818 15.377 12.297 1.00 41.29 78 TYR D C 1
ATOM 2842 O O . TYR D 1 59 ? -6.633 14.560 11.858 1.00 42.26 78 TYR D O 1
ATOM 2851 N N . LYS D 1 60 ? -4.512 15.142 12.265 1.00 34.98 79 LYS D N 1
ATOM 2852 C CA . LYS D 1 60 ? -4.012 13.918 11.652 1.00 30.02 79 LYS D CA 1
ATOM 2853 C C . LYS D 1 60 ? -2.905 13.301 12.471 1.00 25.54 79 LYS D C 1
ATOM 2854 O O . LYS D 1 60 ? -2.240 13.984 13.256 1.00 24.30 79 LYS D O 1
ATOM 2860 N N . THR D 1 61 ? -2.740 12.000 12.273 1.00 22.84 80 THR D N 1
ATOM 2861 C CA . THR D 1 61 ? -1.826 11.192 13.061 1.00 21.27 80 THR D CA 1
ATOM 2862 C C . THR D 1 61 ? -0.467 11.036 12.383 1.00 19.20 80 THR D C 1
ATOM 2863 O O . THR D 1 61 ? 0.345 10.231 12.828 1.00 17.56 80 THR D O 1
ATOM 2867 N N . GLU D 1 62 ? -0.236 11.808 11.317 1.00 18.61 81 GLU D N 1
ATOM 2868 C CA . GLU D 1 62 ? 1.043 11.869 10.634 1.00 17.96 81 GLU D CA 1
ATOM 2869 C C . GLU D 1 62 ? 1.620 13.276 10.663 1.00 17.51 81 GLU D C 1
ATOM 2870 O O . GLU D 1 62 ? 0.896 14.276 10.539 1.00 16.96 81 GLU D O 1
ATOM 2876 N N . ASP D 1 63 ? 2.937 13.331 10.716 1.00 16.69 82 ASP D N 1
ATOM 2877 C CA . ASP D 1 63 ? 3.681 14.578 10.751 1.00 17.94 82 ASP D CA 1
ATOM 2878 C C . ASP D 1 63 ? 4.864 14.466 9.830 1.00 17.43 82 ASP D C 1
ATOM 2879 O O . ASP D 1 63 ? 5.651 13.533 9.963 1.00 17.04 82 ASP D O 1
ATOM 2884 N N . GLU D 1 64 ? 5.003 15.434 8.928 1.00 17.73 83 GLU D N 1
ATOM 2885 C CA . GLU D 1 64 ? 6.064 15.401 7.930 1.00 18.61 83 GLU D CA 1
ATOM 2886 C C . GLU D 1 64 ? 7.188 16.393 8.188 1.00 18.58 83 GLU D C 1
ATOM 2887 O O . GLU D 1 64 ? 6.931 17.545 8.546 1.00 17.58 83 GLU D O 1
ATOM 2893 N N . PHE D 1 65 ? 8.422 15.927 7.988 1.00 16.68 84 PHE D N 1
ATOM 2894 C CA . PHE D 1 65 ? 9.627 16.764 8.009 1.00 17.70 84 PHE D CA 1
ATOM 2895 C C . PHE D 1 65 ? 10.282 16.671 6.638 1.00 18.44 84 PHE D C 1
ATOM 2896 O O . PHE D 1 65 ? 10.501 15.572 6.152 1.00 19.68 84 PHE D O 1
ATOM 2904 N N . GLU D 1 66 ? 10.596 17.804 6.005 1.00 19.34 85 GLU D N 1
ATOM 2905 C CA . GLU D 1 66 ? 11.369 17.775 4.766 1.00 21.09 85 GLU D CA 1
ATOM 2906 C C . GLU D 1 66 ? 12.831 18.082 5.070 1.00 21.37 85 GLU D C 1
ATOM 2907 O O . GLU D 1 66 ? 13.140 19.035 5.780 1.00 19.57 85 GLU D O 1
ATOM 2913 N N . ILE D 1 67 ? 13.722 17.269 4.528 1.00 19.91 86 ILE D N 1
ATOM 2914 C CA . ILE D 1 67 ? 15.146 17.456 4.687 1.00 21.79 86 ILE D CA 1
ATOM 2915 C C . ILE D 1 67 ? 15.697 17.545 3.280 1.00 21.29 86 ILE D C 1
ATOM 2916 O O . ILE D 1 67 ? 15.481 16.654 2.473 1.00 20.12 86 ILE D O 1
ATOM 2921 N N . GLY D 1 68 ? 16.441 18.593 2.975 1.00 22.24 87 GLY D N 1
ATOM 2922 C CA . GLY D 1 68 ? 17.067 18.636 1.665 1.00 21.93 87 GLY D CA 1
ATOM 2923 C C . GLY D 1 68 ? 17.361 20.013 1.143 1.00 22.45 87 GLY D C 1
ATOM 2924 O O . GLY D 1 68 ? 16.931 21.006 1.739 1.00 24.25 87 GLY D O 1
ATOM 2925 N N . PRO D 1 69 ? 18.103 20.079 0.031 1.00 22.05 88 PRO D N 1
ATOM 2926 C CA . PRO D 1 69 ? 18.642 18.922 -0.713 1.00 20.69 88 PRO D CA 1
ATOM 2927 C C . PRO D 1 69 ? 19.802 18.251 0.036 1.00 19.51 88 PRO D C 1
ATOM 2928 O O . PRO D 1 69 ? 20.724 18.931 0.500 1.00 18.79 88 PRO D O 1
ATOM 2932 N N . VAL D 1 70 ? 19.764 16.931 0.161 1.00 17.34 89 VAL D N 1
ATOM 2933 C CA . VAL D 1 70 ? 20.675 16.265 1.073 1.00 17.02 89 VAL D CA 1
ATOM 2934 C C . VAL D 1 70 ? 22.110 16.163 0.569 1.00 17.20 89 VAL D C 1
ATOM 2935 O O . VAL D 1 70 ? 22.382 16.087 -0.636 1.00 16.63 89 VAL D O 1
ATOM 2939 N N . ASN D 1 71 ? 23.027 16.205 1.525 1.00 17.08 90 ASN D N 1
ATOM 2940 C CA . ASN D 1 71 ? 24.413 15.846 1.296 1.00 17.63 90 ASN D CA 1
ATOM 2941 C C . ASN D 1 71 ? 24.896 14.903 2.402 1.00 18.33 90 ASN D C 1
ATOM 2942 O O . ASN D 1 71 ? 24.086 14.404 3.177 1.00 17.15 90 ASN D O 1
ATOM 2947 N N . GLU D 1 72 ? 26.209 14.652 2.463 1.00 18.91 91 GLU D N 1
ATOM 2948 C CA A GLU D 1 72 ? 26.789 13.679 3.395 0.50 19.20 91 GLU 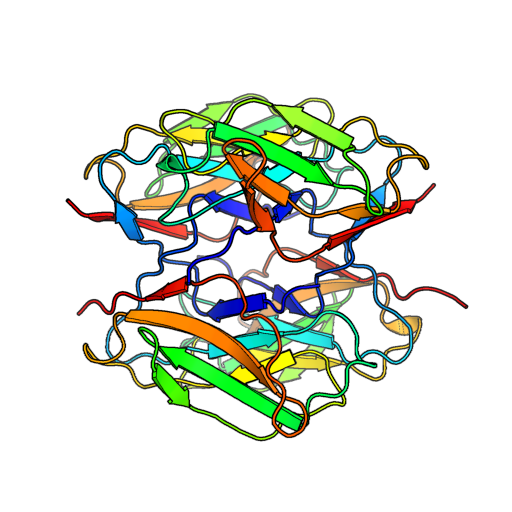D CA 1
ATOM 2949 C CA B GLU D 1 72 ? 26.743 13.654 3.389 0.50 19.22 91 GLU D CA 1
ATOM 2950 C C . GLU D 1 72 ? 26.516 13.983 4.865 1.00 18.61 91 GLU D C 1
ATOM 2951 O O . GLU D 1 72 ? 26.556 13.079 5.707 1.00 17.91 91 GLU D O 1
ATOM 2962 N N . THR D 1 73 ? 26.226 15.249 5.180 1.00 17.40 92 THR D N 1
ATOM 2963 C CA . THR D 1 73 ? 25.928 15.641 6.569 1.00 17.53 92 THR D CA 1
ATOM 2964 C C . THR D 1 73 ? 24.614 15.026 7.050 1.00 17.68 92 THR D C 1
ATOM 2965 O O . THR D 1 73 ? 24.357 14.965 8.255 1.00 19.50 92 THR D O 1
ATOM 2969 N N . ILE D 1 74 ? 23.786 14.569 6.104 1.00 16.58 93 ILE D N 1
ATOM 2970 C CA . ILE D 1 74 ? 22.478 13.978 6.442 1.00 16.22 93 ILE D CA 1
ATOM 2971 C C . ILE D 1 74 ? 22.568 12.494 6.812 1.00 16.30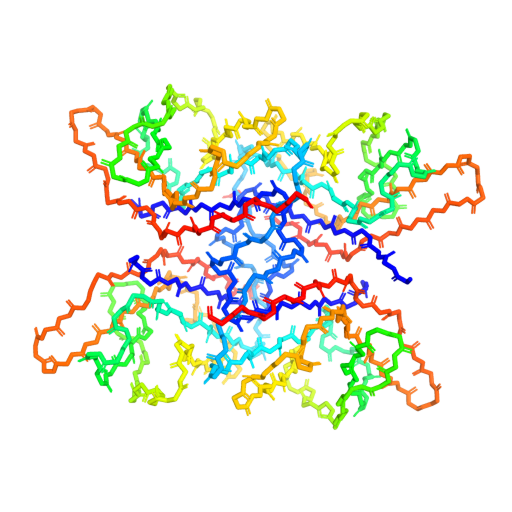 93 ILE D C 1
ATOM 2972 O O . ILE D 1 74 ? 21.636 11.934 7.421 1.00 17.19 93 ILE D O 1
ATOM 2977 N N . THR D 1 75 ? 23.683 11.856 6.476 1.00 15.22 94 THR D N 1
ATOM 2978 C CA . THR D 1 75 ? 23.907 10.453 6.812 1.00 15.43 94 THR D CA 1
ATOM 2979 C C . THR D 1 75 ? 23.750 10.283 8.324 1.00 15.34 94 THR D C 1
ATOM 2980 O O . THR D 1 75 ? 24.299 11.064 9.103 1.00 14.85 94 THR D O 1
ATOM 2984 N N . GLY D 1 76 ? 23.005 9.269 8.745 1.00 14.70 95 GLY D N 1
ATOM 2985 C CA . GLY D 1 76 ? 22.882 8.966 10.171 1.00 14.46 95 GLY D CA 1
ATOM 2986 C C . GLY D 1 76 ? 21.624 8.167 10.466 1.00 14.41 95 GLY D C 1
ATOM 2987 O O . GLY D 1 76 ? 20.963 7.675 9.552 1.00 13.54 95 GLY D O 1
ATOM 2988 N N . HIS D 1 77 ? 21.303 8.067 11.745 1.00 14.45 96 HIS D N 1
ATOM 2989 C CA . HIS D 1 77 ? 20.194 7.253 12.238 1.00 15.34 96 HIS D CA 1
ATOM 2990 C C . HIS D 1 77 ? 19.092 8.118 12.764 1.00 15.27 96 HIS D C 1
ATOM 2991 O O . HIS D 1 77 ? 19.326 8.971 13.638 1.00 14.98 96 HIS D O 1
ATOM 2998 N N . TYR D 1 78 ? 17.875 7.866 12.289 1.00 14.16 97 TYR D N 1
ATOM 2999 C CA . TYR D 1 78 ? 16.724 8.731 12.555 1.00 14.20 97 TYR D CA 1
ATOM 3000 C C . TYR D 1 78 ? 15.601 7.966 13.253 1.00 14.13 97 TYR D C 1
ATOM 3001 O O . TYR D 1 78 ? 15.362 6.805 12.949 1.00 13.97 97 TYR D O 1
ATOM 3010 N N . SER D 1 79 ? 14.912 8.644 14.154 1.00 14.07 98 SER D N 1
ATOM 3011 C CA . SER D 1 79 ? 13.715 8.121 14.773 1.00 13.82 98 SER D CA 1
ATOM 3012 C C . SER D 1 79 ? 12.770 9.272 15.121 1.00 13.53 98 SER D C 1
ATOM 3013 O O . SER D 1 79 ? 13.194 10.448 15.203 1.00 13.64 98 SER D O 1
ATOM 3016 N N . CYS D 1 80 ? 11.502 8.931 15.304 1.00 13.65 99 CYS D N 1
ATOM 3017 C CA . CYS D 1 80 ? 10.448 9.889 15.679 1.00 14.17 99 CYS D CA 1
ATOM 3018 C C . CYS D 1 80 ? 10.084 9.666 17.128 1.00 15.16 99 CYS D C 1
ATOM 3019 O O . CYS D 1 80 ? 9.944 8.529 17.568 1.00 14.19 99 CYS D O 1
ATOM 3022 N N . ILE D 1 81 ? 9.915 10.757 17.873 1.00 16.06 100 ILE D N 1
ATOM 3023 C CA . ILE D 1 81 ? 9.398 10.676 19.224 1.00 17.01 100 ILE D CA 1
ATOM 3024 C C . ILE D 1 81 ? 8.312 11.728 19.443 1.00 16.76 100 ILE D C 1
ATOM 3025 O O . ILE D 1 81 ? 8.376 12.845 18.892 1.00 16.68 100 ILE D O 1
ATOM 3030 N N . TYR D 1 82 ? 7.277 11.352 20.191 1.00 16.53 101 TYR D N 1
ATOM 3031 C CA . TYR D 1 82 ? 6.125 12.224 20.401 1.00 17.09 101 TYR D CA 1
ATOM 3032 C C . TYR D 1 82 ? 5.995 12.552 21.884 1.00 19.19 101 TYR D C 1
ATOM 3033 O O . TYR D 1 82 ? 6.403 11.750 22.744 1.00 20.36 101 TYR D O 1
ATOM 3042 N N . SER D 1 83 ? 5.385 13.690 22.181 1.00 20.94 102 SER D N 1
ATOM 3043 C CA . SER D 1 83 ? 5.196 14.097 23.578 1.00 22.68 102 SER D CA 1
ATOM 3044 C C . SER D 1 83 ? 3.728 14.380 23.883 1.00 23.03 102 SER D C 1
ATOM 3045 O O . SER D 1 83 ? 2.968 14.770 23.000 1.00 22.95 102 SER D O 1
ATOM 3048 N N . LYS D 1 84 ? 3.341 14.157 25.143 1.00 23.83 103 LYS D N 1
ATOM 3049 C CA . LYS D 1 84 ? 2.044 14.563 25.679 1.00 25.46 103 LYS D CA 1
ATOM 3050 C C . LYS D 1 84 ? 2.417 15.490 26.808 1.00 23.68 103 LYS D C 1
ATOM 3051 O O . LYS D 1 84 ? 2.812 15.010 27.861 1.00 22.37 103 LYS D O 1
ATOM 3057 N N . GLY D 1 85 ? 2.328 16.795 26.594 1.00 22.37 104 GLY D N 1
ATOM 3058 C CA . GLY D 1 85 ? 2.813 17.739 27.601 1.00 22.15 104 GLY D CA 1
ATOM 3059 C C . GLY D 1 85 ? 4.271 17.442 27.900 1.00 22.39 104 GLY D C 1
ATOM 3060 O O . GLY D 1 85 ? 5.079 17.344 26.996 1.00 22.73 104 GLY D O 1
ATOM 3061 N N . ILE D 1 86 ? 4.585 17.246 29.177 1.00 22.76 105 ILE D N 1
ATOM 3062 C CA . ILE D 1 86 ? 5.951 17.060 29.636 1.00 23.82 105 ILE D CA 1
ATOM 3063 C C . ILE D 1 86 ? 6.495 15.657 29.331 1.00 24.80 105 ILE D C 1
ATOM 3064 O O . ILE D 1 86 ? 7.713 15.450 29.311 1.00 25.95 105 ILE D O 1
ATOM 3069 N N . THR D 1 87 ? 5.602 14.706 29.059 1.00 25.91 106 THR D N 1
ATOM 3070 C CA . THR D 1 87 ? 5.978 13.286 28.901 1.00 26.89 106 THR D CA 1
ATOM 3071 C C . THR D 1 87 ? 6.233 12.876 27.446 1.00 26.95 106 THR D C 1
ATOM 3072 O O . THR D 1 87 ? 5.410 13.124 26.564 1.00 26.06 106 THR D O 1
ATOM 3076 N N . TRP D 1 88 ? 7.356 12.202 27.219 1.00 27.24 107 TRP D N 1
ATOM 3077 C CA . TRP D 1 88 ? 7.719 11.732 25.881 1.00 27.98 107 TRP D CA 1
ATOM 3078 C C . TRP D 1 88 ? 7.307 10.312 25.692 1.00 26.41 107 TRP D C 1
ATOM 3079 O O . TRP D 1 88 ? 7.337 9.524 26.621 1.00 26.35 107 TRP D O 1
ATOM 3090 N N . SER D 1 89 ? 6.893 9.988 24.478 1.00 25.96 108 SER D N 1
ATOM 3091 C CA . SER D 1 89 ? 6.637 8.610 24.093 1.00 25.48 108 SER D CA 1
ATOM 3092 C C . SER D 1 89 ? 7.952 7.859 23.965 1.00 24.78 108 SER D C 1
ATOM 3093 O O . SER D 1 89 ? 9.024 8.446 24.012 1.00 26.07 108 SER D O 1
ATOM 3096 N N . GLU D 1 90 ? 7.857 6.542 23.837 1.00 24.62 109 GLU D N 1
ATOM 3097 C CA . GLU D 1 90 ? 8.983 5.740 23.385 1.00 24.48 109 GLU D CA 1
ATOM 3098 C C . GLU D 1 90 ? 9.231 6.191 21.950 1.00 21.90 109 GLU D C 1
ATOM 3099 O O . GLU D 1 90 ? 8.342 6.707 21.301 1.00 19.52 109 GLU D O 1
ATOM 3105 N N . ARG D 1 91 ? 10.448 6.041 21.473 1.00 22.02 110 ARG D N 1
ATOM 3106 C CA . ARG D 1 91 ? 10.722 6.427 20.110 1.00 21.28 110 ARG D CA 1
ATOM 3107 C C . ARG D 1 91 ? 10.278 5.315 19.171 1.00 18.65 110 ARG D C 1
ATOM 3108 O O . ARG D 1 91 ? 10.105 4.169 19.581 1.00 17.70 110 ARG D O 1
ATOM 3116 N N . SER D 1 92 ? 10.102 5.677 17.909 1.00 15.24 111 SER D N 1
ATOM 3117 C CA . SER D 1 92 ? 9.862 4.709 16.869 1.00 13.77 111 SER D CA 1
ATOM 3118 C C . SER D 1 92 ? 11.116 3.846 16.656 1.00 13.74 111 SER D C 1
ATOM 3119 O O . SER D 1 92 ? 12.191 4.091 17.219 1.00 14.21 111 SER D O 1
ATOM 3122 N N . LYS D 1 93 ? 10.985 2.848 15.794 1.00 13.28 112 LYS D N 1
ATOM 3123 C CA . LYS D 1 93 ? 12.143 2.151 15.267 1.00 13.30 112 LYS D CA 1
ATOM 3124 C C . LYS D 1 93 ? 13.076 3.173 14.617 1.00 13.46 112 LYS D C 1
ATOM 3125 O O . LYS D 1 93 ? 12.649 4.268 14.238 1.00 12.11 112 LYS D O 1
ATOM 3131 N N . THR D 1 94 ? 14.324 2.791 14.466 1.00 13.39 113 THR D N 1
ATOM 3132 C CA . THR D 1 94 ? 15.337 3.643 13.881 1.00 14.50 113 THR D CA 1
ATOM 3133 C C . THR D 1 94 ? 15.545 3.278 12.427 1.00 14.94 113 THR D C 1
ATOM 3134 O O . THR D 1 94 ? 15.610 2.088 12.085 1.00 15.93 113 THR D O 1
ATOM 3138 N N . LEU D 1 95 ? 15.631 4.290 11.574 1.00 13.98 114 LEU D N 1
ATOM 3139 C CA . LEU D 1 95 ? 16.012 4.096 10.188 1.00 14.50 114 LEU D CA 1
ATOM 3140 C C . LEU D 1 95 ? 17.349 4.764 9.940 1.00 15.03 114 LEU D C 1
ATOM 3141 O O . LEU D 1 95 ? 17.585 5.881 10.400 1.00 15.34 114 LEU D O 1
ATOM 3146 N N . GLU D 1 96 ? 18.207 4.082 9.195 1.00 14.92 115 GLU D N 1
ATOM 3147 C CA . GLU D 1 96 ? 19.510 4.617 8.812 1.00 15.81 115 GLU D CA 1
ATOM 3148 C C . GLU D 1 96 ? 19.453 5.195 7.406 1.00 15.70 115 GLU D C 1
ATOM 3149 O O . GLU D 1 96 ? 18.890 4.594 6.501 1.00 14.06 115 GLU D O 1
ATOM 3155 N N . LEU D 1 97 ? 20.039 6.369 7.226 1.00 15.57 116 LEU D N 1
ATOM 3156 C CA . LEU D 1 97 ? 20.189 6.943 5.897 1.00 16.37 116 LEU D CA 1
ATOM 3157 C C . LEU D 1 97 ? 21.671 7.059 5.635 1.00 17.22 116 LEU D C 1
ATOM 3158 O O . LEU D 1 97 ? 22.408 7.517 6.500 1.00 16.91 116 LEU D O 1
ATOM 3163 N N . LYS D 1 98 ? 22.089 6.641 4.446 1.00 17.95 117 LYS D N 1
ATOM 3164 C CA . LYS D 1 98 ? 23.441 6.821 3.966 1.00 19.34 117 LYS D CA 1
ATOM 3165 C C . LYS D 1 98 ? 23.348 7.564 2.643 1.00 18.52 117 LYS D C 1
ATOM 3166 O O . LYS D 1 98 ? 22.762 7.073 1.678 1.00 17.30 117 LYS D O 1
ATOM 3172 N N . VAL D 1 99 ? 23.900 8.772 2.614 1.00 18.47 118 VAL D N 1
ATOM 3173 C CA . VAL D 1 99 ? 23.862 9.611 1.432 1.00 19.72 118 VAL D CA 1
ATOM 3174 C C . VAL D 1 99 ? 25.108 9.301 0.618 1.00 22.29 118 VAL D C 1
ATOM 3175 O O . VAL D 1 99 ? 26.216 9.354 1.152 1.00 22.80 118 VAL D O 1
ATOM 3179 N N . ILE D 1 100 ? 24.928 8.955 -0.655 1.00 24.51 119 ILE D N 1
ATOM 3180 C CA . ILE D 1 100 ? 26.056 8.638 -1.538 1.00 27.43 119 ILE D CA 1
ATOM 3181 C C . ILE D 1 100 ? 26.165 9.657 -2.677 1.00 29.46 119 ILE D C 1
ATOM 3182 O O . ILE D 1 100 ? 25.152 10.126 -3.210 1.00 27.41 119 ILE D O 1
ATOM 3187 N N . LYS D 1 101 ? 27.407 9.993 -3.026 1.00 32.65 120 LYS D N 1
ATOM 3188 C CA . LYS D 1 101 ? 27.730 11.097 -3.938 1.00 34.83 120 LYS D CA 1
ATOM 3189 C C . LYS D 1 101 ? 28.469 10.597 -5.166 1.00 36.60 120 LYS D C 1
ATOM 3190 O O . LYS D 1 101 ? 28.016 9.665 -5.822 1.00 40.94 120 LYS D O 1
#

Sequence (386 aa):
SLPDITIFPNSSSSLMISQGTFVTVVCSSYSDKHDLYNMVRLEKDGSSTFMEKSSTEPYKTEDEFEEIGPVNEETITGHYSSCIYSKGITWSERSKKTLELKVIKSLPDITIFPNSSSLMMISQGTFVTVVCSYSDKHDLLYNMVRLEKDGSTFMMEKSSTEPYKTEDEFEEIGPVNEETITGHYSCIYSKGITWSEERSKKTLELKVIKGSSLPDITIFPNSSLLMMISSQGTFVTVVCSSSYSDKHDDLYNMVRLEKDGSTFMEKSSTEPYKTEDEFEIGPVNETITGHYSCIYSKGITWSERSKTTLELKVIKESLPDITIFPNSSLLMISQGTFVTVVCSYSDKHDLYNMVRLEEKDGSSTFMEKSSSTEPYKTEDEFEIGPVNEETITGHYSCIYSKGITWSERSKTLELKVIK

Secondary structure (DSSP, 8-state):
---EEEEE--SEEEEETTPPEEEEEE-TTTGGG--EEEEEETTEEEEEEEPPSS-SEEEEEE-S--GGG-EEEEEEEEETTTEEEE---EEEEEE-/---EEEEE--SEEEEETT--EEEEEE-S-TT----EEEEEETTEEEEEEE--TTSSEEEEEE-S--GGG-EEEEEEEEETTEEEEE---EEEEEE-/----EEEEE--SEEEE-TTPPEEEEEE-SSSGGG--EEEEEETTEEEEEEEPPTT-SEEEEEE-S--GGG-EEEEEEEEETTEEPPP---EEEEEPP-/---EEEEE--SEEEEETT--EEEEEE-S-GGG---EEEEEETTEEEEEEEPPSS-SEEEEEE-S--GGG-EEEEEEEEETTEEPPP---EEEEEE-

Nearest PDB structures (foldseek):
  4esk-assembly1_A  TM=9.640E-01  e=1.289E-18  Mus musculus
  4ety-assembly1_A  TM=9.704E-01  e=1.765E-17  Mus musculus
  4ety-assembly2_B  TM=9.691E-01  e=2.148E-17  Mus musculus
  6grs-assembly1_A  TM=7.903E-01  e=3.320E-05  Mus musculus
  2otp-assembly1_A  TM=7.749E-01  e=9.968E-04  Homo sapiens

InterPro domains:
  IPR007110 Immunoglobulin-like domain [PS50835] (27-115)
  IPR013151 Immunoglobulin-like beta-sandwich domain [PF00047] (39-102)
  IPR013783 Immunoglobulin-like fold [G3DSA:2.60.40.10] (20-121)
  IPR036179 Immunoglobulin-like domain superfamily [SSF48726] (23-118)
  IPR050412 Immunoglobulin-like Receptors in Immune Regulation [PTHR11738] (13-182)